Protein 4Z1D (pdb70)

CATH classification: 3.20.20.70

Solvent-accessible surface area: 20792 Å² total; per-residue (Å²): 179,23,10,0,1,1,0,0,2,0,0,27,46,51,141,21,0,94,42,0,0,59,114,0,76,84,8,23,125,48,140,117,8,38,15,5,0,4,0,0,2,19,34,11,35,63,80,37,59,125,26,74,61,17,22,25,40,117,127,0,9,120,33,0,54,28,0,51,126,91,43,66,12,79,0,0,0,11,0,19,55,26,187,20,0,75,40,0,13,168,14,3,43,0,0,8,0,21,9,19,10,0,84,19,6,72,2,0,32,33,0,2,130,22,138,3,41,0,0,0,9,0,0,18,29,15,23,1,110,45,0,44,83,2,0,29,6,0,0,47,39,63,56,171,81,19,128,74,11,58,53,122,36,0,89,178,29,12,0,16,0,0,0,34,0,9,21,124,61,68,30,24,20,63,18,24,43,162,0,0,163,65,0,83,121,12,0,3,0,0,0,0,0,4,38,1,28,93,124,128,130,98,8,41,77,31,2,95,37,0,5,56,70,17,9,24,0,0,1,1,1,0,4,37,59,23,189,102,21,76,9,40,19,107,61,13,21,84,17,93,84,0,57,105,4,2,71,27,1,13,131,34,41,112,130,184,171,17,10,0,0,0,0,0,4,0,0,28,33,43,123,22,0,91,52,0,0,69,112,0,79,87,12,24,129,51,146,112,9,38,8,9,0,3,0,0,2,18,32,12,36,61,82,45,61,160,25,72,62,17,38,28,42,137,123,0,10,104,14,0,52,34,0,52,122,92,42,66,10,74,0,0,0,11,0,20,19,20,138,18,1,76,60,0,14,160,17,2,44,0,0,7,0,20,9,18,9,0,84,19,6,55,0,0,31,71,0,3,120,23,139,3,40,0,0,0,10,0,0,17,32,14,32,1,107,49,0,35,84,2,0,30,5,0,0,35,31,63,54,170,83,18,135,70,8,56,68,139,33,0,98,176,29,12,0,18,0,0,0,35,0,9,19,125,57,67,27,23,20,62,16,24,42,160,0,0,144,68,0,80,117,12,0,3,0,0,0,0,0,4,37,1,28,92,123,123,110,112,4,36,82,39,1,94,37,0,4,58,68,17,9,24,0,0,0,1,0,0,4,39,58,17,198,108,21,77,9,36,19,107,59,12,11,86,12,93,86,0,59,103,4,1,66,26,1,14,126,34,40,111,132,183

InterPro domains:
  IPR006218 DAHP synthetase I/KDSA [PF00793] (9-266)
  IPR006269 3-deoxy-8-phosphooctulonate synthase [MF_00056] (5-276)
  IPR006269 3-deoxy-8-phosphooctulonate synthase [PTHR21057] (4-275)
  IPR006269 3-deoxy-8-phosphooctulonate synthase [TIGR01362] (10-275)
  IPR013785 Aldolase-type TIM barrel [G3DSA:3.20.20.70] (2-276)

Secondary structure (DSSP, 8-state):
-EEEEEE-SB---HHHHHHHHHHTHHHHT-TTEEEEEE-BS--TT-SSTTS---S-HHHHHHHHHHHHHHH--EEEEE--STT-HHHHTTT-SEEEEPGGGTT-HHHHHHHHHSSSEEEEEPPTT--GGGHHHHHHHHHHHH-TT--S--HHHHHHHTEEEEE--EE-SSS-EE--THHHHHHHTTS-EEEESSTT-----HHHHHHHHHHHH--SEEEEEB-SSGGG-SSSGGGPBPHHHHHHHHHHHHHHHHH-/-EEEEEE-SB---HHHHHHHHHHTHHHHT-TTEEEEEE-BS--TT-SSTTS---S-HHHHHHHHHHHHHHH--EEEEE--SGGGHHHHTTT-SEEEEPGGGTT-HHHHHHHHTSSSEEEEEPPTT--GGGHHHHHHHHHHHH-TT--S--HHHHHHHTEEEEE--EE-SSS-EE--THHHHHHTTTS-EEEESSTT------HHHHHHHHHHH--SEEEEEB-S-GGG-SS-GGGPBPHHHHHHHHHHHHHHHHT-

Foldseek 3Di:
DFEEEEAAAACDDLVQRVVRLVLCLVVPPPPVYDYAYEHEQADDDDDDPPADTHPDQPVRLVSLQVSCVVRVHAYEYEDDDPPSQQVSLVRHQEYEYDQVCLPPLRVLLRNLLGNHQYEREHHLADDLLVSFVSLVSSLCSVPVPDDGAAAVSSVVSRYEYEYQFHDDDPFAGDGPLVSQVNNNRGHAYEYELQRRGTDCVCSLVVLLVNLLSDHRYYYAYEGCQLVPDSPSSVRHHHSVRVVVSVVSSVVNNVVD/DFEEEEAAAACPDLVQRVVVLVLCLVVPPPPVYDYAYEHEQADDDDDDPPADTHPDQPVRLVSLQVSCVVRVHAYEYEDDDLVSQQVSLVRHQEYEYDQVCLPPLSNLLSNLLGQHQYEREHHLADDLLVSFVSLVSSLCSVPVPDDTAAAVSSVVSRYEYEYQFHDDDPQAGDGPLVSQVNNNRGHAYEYELQRRGTDCPCSLVVLLVNLLSDGRYYYAYEGCQLVPDSPSSVRHHHSVRVVVSVVSSVVNNVVD

Structure (mmCIF, N/CA/C/O backbone):
data_4Z1D
#
_entry.id   4Z1D
#
_cell.length_a   140.300
_cell.length_b   51.013
_cell.length_c   78.547
_cell.angle_alpha   90.00
_cell.angle_beta   104.37
_cell.angle_gamma   90.00
#
_symmetry.space_group_name_H-M   'C 1 2 1'
#
loop_
_entity.id
_entity.type
_entity.pdbx_description
1 polymer '2-dehydro-3-deoxyphosphooctonate aldolase'
2 non-polymer PHOSPHOENOLPYRUVATE
3 non-polymer 'ZINC ION'
4 water water
#
loop_
_atom_site.group_PDB
_atom_site.id
_atom_site.type_symbol
_atom_site.label_atom_id
_atom_site.label_alt_id
_atom_site.label_comp_id
_atom_site.label_asym_id
_atom_site.label_entity_id
_atom_site.label_seq_id
_atom_site.pdbx_PDB_ins_code
_atom_site.Cartn_x
_atom_site.Cartn_y
_atom_site.Cartn_z
_atom_site.occupancy
_atom_site.B_iso_or_equiv
_atom_site.auth_seq_id
_atom_site.auth_comp_id
_atom_site.auth_asym_id
_atom_site.auth_atom_id
_atom_site.pdbx_PDB_model_num
ATOM 1 N N . LYS A 1 10 ? 40.050 4.117 -19.242 1.00 30.05 10 LYS A N 1
ATOM 2 C CA . LYS A 1 10 ? 39.953 2.694 -19.681 1.00 29.08 10 LYS A CA 1
ATOM 3 C C . LYS A 1 10 ? 38.552 2.386 -20.182 1.00 26.95 10 LYS A C 1
ATOM 4 O O . LYS A 1 10 ? 37.571 2.915 -19.647 1.00 27.01 10 LYS A O 1
ATOM 10 N N . SER A 1 11 ? 38.460 1.508 -21.180 1.00 23.89 11 SER A N 1
ATOM 11 C CA . SER A 1 11 ? 37.167 0.994 -21.639 1.00 21.89 11 SER A CA 1
ATOM 12 C C . SER A 1 11 ? 36.537 0.130 -20.551 1.00 19.01 11 SER A C 1
ATOM 13 O O . SER A 1 11 ? 37.235 -0.623 -19.864 1.00 19.07 11 SER A O 1
ATOM 16 N N . VAL A 1 12 ? 35.222 0.236 -20.403 1.00 15.73 12 VAL A N 1
ATOM 17 C CA . VAL A 1 12 ? 34.500 -0.509 -19.373 1.00 14.56 12 VAL A CA 1
ATOM 18 C C . VAL A 1 12 ? 34.174 -1.905 -19.904 1.00 13.84 12 VAL A C 1
ATOM 19 O O . VAL A 1 12 ? 33.824 -2.054 -21.068 1.00 13.37 12 VAL A O 1
ATOM 23 N N . LEU A 1 13 ? 34.349 -2.922 -19.067 1.00 13.71 13 LEU A N 1
ATOM 24 C CA . LEU A 1 13 ? 33.820 -4.250 -19.356 1.00 13.69 13 LEU A CA 1
ATOM 25 C C . LEU A 1 13 ? 32.909 -4.676 -18.224 1.00 13.53 13 LEU A C 1
ATOM 26 O O . LEU A 1 13 ? 33.335 -4.754 -17.072 1.00 13.45 13 LEU A O 1
ATOM 31 N N . ILE A 1 14 ? 31.654 -4.949 -18.565 1.00 12.95 14 ILE A N 1
ATOM 32 C CA . ILE A 1 14 ? 30.679 -5.500 -17.638 1.00 13.22 14 ILE A CA 1
ATOM 33 C C . ILE A 1 14 ? 30.392 -6.922 -18.095 1.00 13.30 14 ILE A C 1
ATOM 34 O O . ILE A 1 14 ? 29.915 -7.124 -19.209 1.00 13.40 14 ILE A O 1
ATOM 39 N N . ALA A 1 15 ? 30.704 -7.903 -17.251 1.00 13.19 15 ALA A N 1
ATOM 40 C CA . ALA A 1 15 ? 30.527 -9.303 -17.628 1.00 13.31 15 ALA A CA 1
ATOM 41 C C . ALA A 1 15 ? 30.204 -10.194 -16.456 1.00 13.15 15 ALA A C 1
ATOM 42 O O . ALA A 1 15 ? 30.633 -9.951 -15.333 1.00 13.42 15 ALA A O 1
ATOM 44 N N . GLY A 1 16 ? 29.440 -11.232 -16.752 1.00 13.32 16 GLY A N 1
ATOM 45 C CA . GLY A 1 16 ? 29.029 -12.228 -15.779 1.00 13.49 16 GLY A CA 1
ATOM 46 C C . GLY A 1 16 ? 27.781 -12.935 -16.274 1.00 13.70 16 GLY A C 1
ATOM 47 O O . GLY A 1 16 ? 27.318 -12.674 -17.390 1.00 13.63 16 GLY A O 1
ATOM 48 N N . PRO A 1 17 ? 27.227 -13.840 -15.457 1.00 13.91 17 PRO A N 1
ATOM 49 C CA . PRO A 1 17 ? 26.058 -14.603 -15.857 1.00 14.09 17 PRO A CA 1
ATOM 50 C C . PRO A 1 17 ? 24.802 -13.752 -15.836 1.00 14.37 17 PRO A C 1
ATOM 51 O O . PRO A 1 17 ? 24.730 -12.759 -15.106 1.00 14.98 17 PRO A O 1
ATOM 55 N N . CYS A 1 18 ? 23.825 -14.131 -16.643 1.00 14.37 18 CYS A N 1
ATOM 56 C CA . CYS A 1 18 ? 22.563 -13.391 -16.703 1.00 14.44 18 CYS A CA 1
ATOM 57 C C . CYS A 1 18 ? 21.926 -13.311 -15.327 1.00 14.64 18 CYS A C 1
ATOM 58 O O . CYS A 1 18 ? 21.554 -12.234 -14.871 1.00 14.79 18 CYS A O 1
ATOM 61 N N . VAL A 1 19 ? 21.829 -14.462 -14.668 1.00 14.73 19 VAL A N 1
ATOM 62 C CA . VAL A 1 19 ? 21.212 -14.559 -13.355 1.00 15.18 19 VAL A CA 1
ATOM 63 C C . VAL A 1 19 ? 22.157 -15.235 -12.362 1.00 15.17 19 VAL A C 1
ATOM 64 O O . VAL A 1 19 ? 23.041 -16.008 -12.748 1.00 15.30 19 VAL A O 1
ATOM 68 N N . ILE A 1 20 ? 21.980 -14.923 -11.086 1.00 15.50 20 ILE A N 1
ATOM 69 C CA . ILE A 1 20 ? 22.658 -15.656 -10.024 1.00 16.21 20 ILE A CA 1
ATOM 70 C C . ILE A 1 20 ? 22.002 -17.022 -9.942 1.00 17.18 20 ILE A C 1
ATOM 71 O O . ILE A 1 20 ? 20.798 -17.120 -9.686 1.00 17.32 20 ILE A O 1
ATOM 76 N N . GLU A 1 21 ? 22.788 -18.067 -10.180 1.00 17.82 21 GLU A N 1
ATOM 77 C CA . GLU A 1 21 ? 22.276 -19.431 -10.219 1.00 19.70 21 GLU A CA 1
ATOM 78 C C . GLU A 1 21 ? 22.551 -20.125 -8.908 1.00 21.45 21 GLU A C 1
ATOM 79 O O . GLU A 1 21 ? 21.669 -20.765 -8.332 1.00 23.84 21 GLU A O 1
ATOM 85 N N . SER A 1 22 ? 23.782 -19.987 -8.445 1.00 23.14 22 SER A N 1
ATOM 86 C CA . SER A 1 22 ? 24.206 -20.485 -7.149 1.00 24.25 22 SER A CA 1
ATOM 87 C C . SER A 1 22 ? 25.536 -19.824 -6.837 1.00 24.55 22 SER A C 1
ATOM 88 O O . SER A 1 22 ? 26.177 -19.263 -7.723 1.00 25.35 22 SER A O 1
ATOM 91 N N . LEU A 1 23 ? 25.955 -19.895 -5.581 1.00 24.71 23 LEU A N 1
ATOM 92 C CA . LEU A 1 23 ? 27.223 -19.309 -5.188 1.00 24.15 23 LEU A CA 1
ATOM 93 C C . LEU A 1 23 ? 28.356 -20.068 -5.868 1.00 24.15 23 LEU A C 1
ATOM 94 O O . LEU A 1 23 ? 29.320 -19.462 -6.322 1.00 23.37 23 LEU A O 1
ATOM 99 N N . GLU A 1 24 ? 28.219 -21.389 -5.952 1.00 24.63 24 GLU A N 1
ATOM 100 C CA . GLU A 1 24 ? 29.167 -22.234 -6.677 1.00 26.21 24 GLU A CA 1
ATOM 101 C C . GLU A 1 24 ? 29.322 -21.796 -8.142 1.00 25.07 24 GLU A C 1
ATOM 102 O O . GLU A 1 24 ? 30.446 -21.657 -8.632 1.00 23.90 24 GLU A O 1
ATOM 108 N N . ASN A 1 25 ? 28.200 -21.573 -8.829 1.00 23.55 25 ASN A N 1
ATOM 109 C CA . ASN A 1 25 ? 28.241 -21.106 -10.217 1.00 23.06 25 ASN A CA 1
ATOM 110 C C . ASN A 1 25 ? 28.865 -19.726 -10.332 1.00 21.82 25 ASN A C 1
ATOM 111 O O . ASN A 1 25 ? 29.683 -19.490 -11.221 1.00 20.66 25 ASN A O 1
ATOM 116 N N . LEU A 1 26 ? 28.451 -18.810 -9.456 1.00 20.50 26 LEU A N 1
ATOM 117 C CA . LEU A 1 26 ? 29.020 -17.463 -9.437 1.00 20.61 26 LEU A CA 1
ATOM 118 C C . LEU A 1 26 ? 30.531 -17.515 -9.252 1.00 20.13 26 LEU A C 1
ATOM 119 O O . LEU A 1 26 ? 31.262 -16.805 -9.934 1.00 19.73 26 LEU A O 1
ATOM 124 N N . ARG A 1 27 ? 30.984 -18.335 -8.305 1.00 19.67 27 ARG A N 1
ATOM 125 C CA . ARG A 1 27 ? 32.421 -18.521 -8.070 1.00 20.44 27 ARG A CA 1
ATOM 126 C C . ARG A 1 27 ? 33.163 -19.053 -9.300 1.00 19.59 27 ARG A C 1
ATOM 127 O O . ARG A 1 27 ? 34.254 -18.578 -9.621 1.00 19.36 27 ARG A O 1
ATOM 135 N N . SER A 1 28 ? 32.580 -20.036 -9.986 1.00 19.09 28 SER A N 1
ATOM 136 C CA . SER A 1 28 ? 33.217 -20.628 -11.160 1.00 19.73 28 SER A CA 1
ATOM 137 C C . SER A 1 28 ? 33.411 -19.616 -12.284 1.00 18.72 28 SER A C 1
ATOM 138 O O . SER A 1 28 ? 34.485 -19.538 -12.883 1.00 18.23 28 SER A O 1
ATOM 141 N N . ILE A 1 29 ? 32.373 -18.838 -12.572 1.00 18.35 29 ILE A N 1
ATOM 142 C CA . ILE A 1 29 ? 32.477 -17.826 -13.621 1.00 17.67 29 ILE A CA 1
ATOM 143 C C . ILE A 1 29 ? 33.386 -16.669 -13.191 1.00 17.43 29 ILE A C 1
ATOM 144 O O . ILE A 1 29 ? 34.180 -16.172 -13.992 1.00 17.48 29 ILE A O 1
ATOM 149 N N . ALA A 1 30 ? 33.284 -16.247 -11.933 1.00 16.95 30 ALA A N 1
ATOM 150 C CA . ALA A 1 30 ? 34.178 -15.228 -11.397 1.00 17.31 30 ALA A CA 1
ATOM 151 C C . ALA A 1 30 ? 35.630 -15.670 -11.572 1.00 17.27 30 ALA A C 1
ATOM 152 O O . ALA A 1 30 ? 36.492 -14.887 -11.969 1.00 16.90 30 ALA A O 1
ATOM 154 N N . THR A 1 31 ? 35.891 -16.939 -11.286 1.00 17.41 31 THR A N 1
ATOM 155 C CA . THR A 1 31 ? 37.235 -17.479 -11.437 1.00 17.82 31 THR A CA 1
ATOM 156 C C . THR A 1 31 ? 37.726 -17.392 -12.886 1.00 17.84 31 THR A C 1
ATOM 157 O O . THR A 1 31 ? 38.859 -16.986 -13.128 1.00 18.36 31 THR A O 1
ATOM 161 N N . LYS A 1 32 ? 36.876 -17.746 -13.846 1.00 17.83 32 LYS A N 1
ATOM 162 C CA . LYS A 1 32 ? 37.272 -17.724 -15.255 1.00 18.49 32 LYS A CA 1
ATOM 163 C C . LYS A 1 32 ? 37.329 -16.322 -15.858 1.00 17.24 32 LYS A C 1
ATOM 164 O O . LYS A 1 32 ? 37.902 -16.135 -16.924 1.00 16.63 32 LYS A O 1
ATOM 170 N N . LEU A 1 33 ? 36.772 -15.337 -15.153 1.00 16.69 33 LEU A N 1
ATOM 171 C CA . LEU A 1 33 ? 36.893 -13.929 -15.540 1.00 16.71 33 LEU A CA 1
ATOM 172 C C . LEU A 1 33 ? 38.103 -13.211 -14.935 1.00 17.46 33 LEU A C 1
ATOM 173 O O . LEU A 1 33 ? 38.333 -12.037 -15.232 1.00 17.30 33 LEU A O 1
ATOM 178 N N . GLN A 1 34 ? 38.886 -13.904 -14.108 1.00 18.52 34 GLN A N 1
ATOM 179 C CA . GLN A 1 34 ? 40.040 -13.276 -13.451 1.00 19.33 34 GLN A CA 1
ATOM 180 C C . GLN A 1 34 ? 41.036 -12.674 -14.445 1.00 18.38 34 GLN A C 1
ATOM 181 O O . GLN A 1 34 ? 41.485 -11.538 -14.249 1.00 18.28 34 GLN A O 1
ATOM 187 N N . PRO A 1 35 ? 41.373 -13.402 -15.528 1.00 17.84 35 PRO A N 1
ATOM 188 C CA . PRO A 1 35 ? 42.278 -12.790 -16.505 1.00 18.01 35 PRO A CA 1
ATOM 189 C C . PRO A 1 35 ? 41.782 -11.447 -17.070 1.00 18.32 35 PRO A C 1
ATOM 190 O O . PRO A 1 35 ? 42.550 -10.485 -17.156 1.00 18.98 35 PRO A O 1
ATOM 194 N N . LEU A 1 36 ? 40.509 -11.373 -17.438 1.00 17.78 36 LEU A N 1
ATOM 195 C CA . LEU A 1 36 ? 39.941 -10.117 -17.944 1.00 17.70 36 LEU A CA 1
ATOM 196 C C . LEU A 1 36 ? 39.824 -9.065 -16.850 1.00 17.78 36 LEU A C 1
ATOM 197 O O . LEU A 1 36 ? 40.072 -7.893 -17.106 1.00 17.04 36 LEU A O 1
ATOM 202 N N . ALA A 1 37 ? 39.461 -9.479 -15.639 1.00 17.68 37 ALA A N 1
ATOM 203 C CA . ALA A 1 37 ? 39.348 -8.553 -14.509 1.00 18.60 37 ALA A CA 1
ATOM 204 C C . ALA A 1 37 ? 40.670 -7.846 -14.201 1.00 19.72 37 ALA A C 1
ATOM 205 O O . ALA A 1 37 ? 40.679 -6.705 -13.731 1.00 20.59 37 ALA A O 1
ATOM 207 N N . ASN A 1 38 ? 41.785 -8.524 -14.463 1.00 20.11 38 ASN A N 1
ATOM 208 C CA . ASN A 1 38 ? 43.119 -7.961 -14.227 1.00 20.95 38 ASN A CA 1
ATOM 209 C C . ASN A 1 38 ? 43.737 -7.252 -15.429 1.00 20.73 38 ASN A C 1
ATOM 210 O O . ASN A 1 38 ? 44.873 -6.784 -15.349 1.00 21.40 38 ASN A O 1
ATOM 215 N N . ASN A 1 39 ? 43.010 -7.178 -16.537 1.00 20.80 39 ASN A N 1
ATOM 216 C CA . ASN A 1 39 ? 43.501 -6.507 -17.730 1.00 21.20 39 ASN A CA 1
ATOM 217 C C . ASN A 1 39 ? 43.594 -5.008 -17.476 1.00 21.90 39 ASN A C 1
ATOM 218 O O . ASN A 1 39 ? 42.587 -4.349 -17.215 1.00 19.91 39 ASN A O 1
ATOM 223 N N . GLU A 1 40 ? 44.811 -4.479 -17.563 1.00 23.57 40 GLU A N 1
ATOM 224 C CA . GLU A 1 40 ? 45.089 -3.064 -17.283 1.00 25.58 40 GLU A CA 1
ATOM 225 C C . GLU A 1 40 ? 44.321 -2.079 -18.166 1.00 24.88 40 GLU A C 1
ATOM 226 O O . GLU A 1 40 ? 44.122 -0.927 -17.776 1.00 25.83 40 GLU A O 1
ATOM 232 N N . ARG A 1 41 ? 43.903 -2.514 -19.350 1.00 23.80 41 ARG A N 1
ATOM 233 C CA . ARG A 1 41 ? 43.167 -1.634 -20.258 1.00 23.74 41 ARG A CA 1
ATOM 234 C C . ARG A 1 41 ? 41.654 -1.645 -20.034 1.00 21.67 41 ARG A C 1
ATOM 235 O O . ARG A 1 41 ? 40.918 -0.973 -20.760 1.00 21.27 41 ARG A O 1
ATOM 243 N N . LEU A 1 42 ? 41.201 -2.371 -19.016 1.00 19.51 42 LEU A N 1
ATOM 244 C CA . LEU A 1 42 ? 39.770 -2.466 -18.714 1.00 18.35 42 LEU A CA 1
ATOM 245 C C . LEU A 1 42 ? 39.413 -1.960 -17.320 1.00 18.21 42 LEU A C 1
ATOM 246 O O . LEU A 1 42 ? 40.176 -2.123 -16.361 1.00 18.47 42 LEU A O 1
ATOM 251 N N . ASP A 1 43 ? 38.238 -1.343 -17.230 1.00 17.17 43 ASP A N 1
ATOM 252 C CA . ASP A 1 43 ? 37.594 -1.030 -15.969 1.00 17.42 43 ASP A CA 1
ATOM 253 C C . ASP A 1 43 ? 36.475 -2.066 -15.832 1.00 16.33 43 ASP A C 1
ATOM 254 O O . ASP A 1 43 ? 35.461 -1.976 -16.521 1.00 15.82 43 ASP A O 1
ATOM 259 N N . PHE A 1 44 ? 36.694 -3.067 -14.974 1.00 15.56 44 PHE A N 1
ATOM 260 C CA . PHE A 1 44 ? 35.885 -4.286 -14.957 1.00 14.94 44 PHE A CA 1
ATOM 261 C C . PHE A 1 44 ? 34.823 -4.293 -13.868 1.00 14.67 44 PHE A C 1
ATOM 262 O O . PHE A 1 44 ? 35.091 -3.914 -12.730 1.00 14.53 44 PHE A O 1
ATOM 270 N N . TYR A 1 45 ? 33.621 -4.733 -14.241 1.00 14.26 45 TYR A N 1
ATOM 271 C CA . TYR A 1 45 ? 32.521 -4.951 -13.306 1.00 14.02 45 TYR A CA 1
ATOM 272 C C . TYR A 1 45 ? 31.913 -6.321 -13.544 1.00 13.67 45 TYR A C 1
ATOM 273 O O . TYR A 1 45 ? 31.623 -6.690 -14.680 1.00 13.56 45 TYR A O 1
ATOM 282 N N . PHE A 1 46 ? 31.718 -7.063 -12.462 1.00 13.81 46 PHE A N 1
ATOM 283 C CA . PHE A 1 46 ? 31.097 -8.376 -12.501 1.00 13.95 46 PHE A CA 1
ATOM 284 C C . PHE A 1 46 ? 29.582 -8.216 -12.391 1.00 14.15 46 PHE A C 1
ATOM 285 O O . PHE A 1 46 ? 29.100 -7.605 -11.434 1.00 14.11 46 PHE A O 1
ATOM 293 N N . LYS A 1 47 ? 28.845 -8.759 -13.364 1.00 13.94 47 LYS A N 1
ATOM 294 C CA . LYS A 1 47 ? 27.387 -8.620 -13.443 1.00 14.25 47 LYS A CA 1
ATOM 295 C C . LYS A 1 47 ? 26.666 -9.919 -13.113 1.00 13.90 47 LYS A C 1
ATOM 296 O O . LYS A 1 47 ? 27.059 -10.985 -13.569 1.00 13.81 47 LYS A O 1
ATOM 302 N N . ALA A 1 48 ? 25.589 -9.819 -12.339 1.00 14.10 48 ALA A N 1
ATOM 303 C CA . ALA A 1 48 ? 24.628 -10.906 -12.186 1.00 14.34 48 ALA A CA 1
ATOM 304 C C . ALA A 1 48 ? 23.334 -10.333 -11.632 1.00 14.19 48 ALA A C 1
ATOM 305 O O . ALA A 1 48 ? 23.355 -9.525 -10.692 1.00 14.38 48 ALA A O 1
ATOM 307 N N . SER A 1 49 ? 22.215 -10.729 -12.233 1.00 14.36 49 SER A N 1
ATOM 308 C CA . SER A 1 49 ? 20.902 -10.311 -11.754 1.00 14.45 49 SER A CA 1
ATOM 309 C C . SER A 1 49 ? 20.470 -11.169 -10.572 1.00 14.81 49 SER A C 1
ATOM 310 O O . SER A 1 49 ? 20.581 -12.393 -10.613 1.00 14.56 49 SER A O 1
ATOM 313 N N . PHE A 1 50 ? 19.971 -10.521 -9.523 1.00 15.11 50 PHE A N 1
ATOM 314 C CA . PHE A 1 50 ? 19.360 -11.245 -8.401 1.00 15.51 50 PHE A CA 1
ATOM 315 C C . PHE A 1 50 ? 17.901 -11.642 -8.682 1.00 16.02 50 PHE A C 1
ATOM 316 O O . PHE A 1 50 ? 17.363 -12.516 -8.004 1.00 16.07 50 PHE A O 1
ATOM 324 N N . ASP A 1 51 ? 17.270 -10.988 -9.663 1.00 16.59 51 ASP A N 1
ATOM 325 C CA . ASP A 1 51 ? 15.891 -11.281 -10.060 1.00 17.24 51 ASP A CA 1
ATOM 326 C C . ASP A 1 51 ? 15.727 -11.131 -11.566 1.00 16.67 51 ASP A C 1
ATOM 327 O O . ASP A 1 51 ? 16.165 -10.137 -12.136 1.00 16.16 51 ASP A O 1
ATOM 332 N N . LYS A 1 52 ? 15.094 -12.124 -12.188 1.00 16.80 52 LYS A N 1
ATOM 333 C CA . LYS A 1 52 ? 14.607 -12.011 -13.560 1.00 16.98 52 LYS A CA 1
ATOM 334 C C . LYS A 1 52 ? 13.097 -11.817 -13.464 1.00 16.83 52 LYS A C 1
ATOM 335 O O . LYS A 1 52 ? 12.362 -12.750 -13.174 1.00 16.03 52 LYS A O 1
ATOM 341 N N . ALA A 1 53 ? 12.652 -10.586 -13.697 1.00 17.59 53 ALA A N 1
ATOM 342 C CA . ALA A 1 53 ? 11.287 -10.173 -13.379 1.00 17.96 53 ALA A CA 1
ATOM 343 C C . ALA A 1 53 ? 10.254 -10.455 -14.476 1.00 18.41 53 ALA A C 1
ATOM 344 O O . ALA A 1 53 ? 9.052 -10.350 -14.226 1.00 18.30 53 ALA A O 1
ATOM 346 N N . ASN A 1 54 ? 10.719 -10.803 -15.673 1.00 19.47 54 ASN A N 1
ATOM 347 C CA . ASN A 1 54 ? 9.863 -10.832 -16.863 1.00 20.21 54 ASN A CA 1
ATOM 348 C C . ASN A 1 54 ? 9.904 -12.158 -17.635 1.00 20.54 54 ASN A C 1
ATOM 349 O O . ASN A 1 54 ? 9.737 -12.170 -18.855 1.00 21.63 54 ASN A O 1
ATOM 354 N N . ARG A 1 55 ? 10.093 -13.271 -16.938 1.00 20.95 55 ARG A N 1
ATOM 355 C CA . ARG A 1 55 ? 10.230 -14.571 -17.615 1.00 21.69 55 ARG A CA 1
ATOM 356 C C . ARG A 1 55 ? 8.900 -15.096 -18.126 1.00 21.80 55 ARG A C 1
ATOM 357 O O . ARG A 1 55 ? 7.846 -14.598 -17.752 1.00 20.71 55 ARG A O 1
ATOM 365 N N . THR A 1 56 ? 8.967 -16.106 -18.988 1.00 22.60 56 THR A N 1
ATOM 366 C CA . THR A 1 56 ? 7.794 -16.587 -19.705 1.00 23.67 56 THR A CA 1
ATOM 367 C C . THR A 1 56 ? 6.721 -17.177 -18.795 1.00 23.31 56 THR A C 1
ATOM 368 O O . THR A 1 56 ? 5.538 -16.944 -19.022 1.00 23.84 56 THR A O 1
ATOM 372 N N . SER A 1 57 ? 7.121 -17.924 -17.769 1.00 23.26 57 SER A N 1
ATOM 373 C CA . SER A 1 57 ? 6.154 -18.631 -16.928 1.00 23.72 57 SER A CA 1
ATOM 374 C C . SER A 1 57 ? 6.390 -18.453 -15.433 1.00 23.77 57 SER A C 1
ATOM 375 O O . SER A 1 57 ? 7.461 -18.020 -14.997 1.00 23.20 57 SER A O 1
ATOM 378 N N . LEU A 1 58 ? 5.376 -18.811 -14.653 1.00 23.61 58 LEU A N 1
ATOM 379 C CA . LEU A 1 58 ? 5.459 -18.737 -13.194 1.00 24.67 58 LEU A CA 1
ATOM 380 C C . LEU A 1 58 ? 6.527 -19.683 -12.647 1.00 26.27 58 LEU A C 1
ATOM 381 O O . LEU A 1 58 ? 7.074 -19.441 -11.570 1.00 28.78 58 LEU A O 1
ATOM 386 N N . GLU A 1 59 ? 6.818 -20.750 -13.389 1.00 26.99 59 GLU A N 1
ATOM 387 C CA . GLU A 1 59 ? 7.779 -21.761 -12.954 1.00 28.22 59 GLU A CA 1
ATOM 388 C C . GLU A 1 59 ? 9.216 -21.416 -13.366 1.00 26.54 59 GLU A C 1
ATOM 389 O O . GLU A 1 59 ? 10.155 -22.050 -12.891 1.00 27.05 59 GLU A O 1
ATOM 395 N N . SER A 1 60 ? 9.386 -20.438 -14.254 1.00 24.68 60 SER A N 1
ATOM 396 C CA . SER A 1 60 ? 10.717 -20.046 -14.732 1.00 23.63 60 SER A CA 1
ATOM 397 C C . SER A 1 60 ? 11.600 -19.621 -13.565 1.00 23.42 60 SER A C 1
ATOM 398 O O . SER A 1 60 ? 11.128 -18.975 -12.627 1.00 23.58 60 SER A O 1
ATOM 401 N N . TYR A 1 61 ? 12.880 -19.986 -13.624 1.00 22.29 61 TYR A N 1
ATOM 402 C CA . TYR A 1 61 ? 13.814 -19.651 -12.559 1.00 21.63 61 TYR A CA 1
ATOM 403 C C . TYR A 1 61 ? 13.976 -18.134 -12.439 1.00 21.39 61 TYR A C 1
ATOM 404 O O . TYR A 1 61 ? 14.269 -17.460 -13.427 1.00 21.28 61 TYR A O 1
ATOM 413 N N . ARG A 1 62 ? 13.789 -17.629 -11.221 1.00 21.60 62 ARG A N 1
ATOM 414 C CA . ARG A 1 62 ? 13.751 -16.195 -10.922 1.00 22.25 62 ARG A CA 1
ATOM 415 C C . ARG A 1 62 ? 15.079 -15.627 -10.438 1.00 21.80 62 ARG A C 1
ATOM 416 O O . ARG A 1 62 ? 15.337 -14.430 -10.587 1.00 22.59 62 ARG A O 1
ATOM 424 N N . GLY A 1 63 ? 15.899 -16.466 -9.817 1.00 20.91 63 GLY A N 1
ATOM 425 C CA . GLY A 1 63 ? 17.059 -15.987 -9.079 1.00 20.78 63 GLY A CA 1
ATOM 426 C C . GLY A 1 63 ? 16.743 -15.955 -7.596 1.00 20.26 63 GLY A C 1
ATOM 427 O O . GLY A 1 63 ? 15.603 -16.201 -7.193 1.00 21.12 63 GLY A O 1
ATOM 428 N N . PRO A 1 64 ? 17.748 -15.640 -6.769 1.00 19.64 64 PRO A N 1
ATOM 429 C CA . PRO A 1 64 ? 17.611 -15.729 -5.320 1.00 19.82 64 PRO A CA 1
ATOM 430 C C . PRO A 1 64 ? 16.873 -14.572 -4.662 1.00 19.24 64 PRO A C 1
ATOM 431 O O . PRO A 1 64 ? 16.573 -14.655 -3.479 1.00 20.51 64 PRO A O 1
ATOM 435 N N . GLY A 1 65 ? 16.603 -13.496 -5.396 1.00 18.83 65 GLY A N 1
ATOM 436 C CA . GLY A 1 65 ? 15.938 -12.330 -4.816 1.00 18.79 65 GLY A CA 1
ATOM 437 C C . GLY A 1 65 ? 16.916 -11.366 -4.169 1.00 18.72 65 GLY A C 1
ATOM 438 O O . GLY A 1 65 ? 18.115 -11.644 -4.080 1.00 19.04 65 GLY A O 1
ATOM 439 N N . LEU A 1 66 ? 16.391 -10.235 -3.700 1.00 19.30 66 LEU A N 1
ATOM 440 C CA . LEU A 1 66 ? 17.210 -9.096 -3.268 1.00 19.72 66 LEU A CA 1
ATOM 441 C C . LEU A 1 66 ? 18.218 -9.423 -2.168 1.00 20.44 66 LEU A C 1
ATOM 442 O O . LEU A 1 66 ? 19.414 -9.240 -2.349 1.00 19.92 66 LEU A O 1
ATOM 447 N N . GLU A 1 67 ? 17.735 -9.885 -1.024 1.00 21.74 67 GLU A N 1
ATOM 448 C CA . GLU A 1 67 ? 18.613 -10.050 0.137 1.00 23.47 67 GLU A CA 1
ATOM 449 C C . GLU A 1 67 ? 19.672 -11.132 -0.069 1.00 22.44 67 GLU A C 1
ATOM 450 O O . GLU A 1 67 ? 20.860 -10.886 0.141 1.00 20.87 67 GLU A O 1
ATOM 456 N N . LYS A 1 68 ? 19.246 -12.311 -0.506 1.00 21.97 68 LYS A N 1
ATOM 457 C CA . LYS A 1 68 ? 20.172 -13.424 -0.713 1.00 22.42 68 LYS A CA 1
ATOM 458 C C . LYS A 1 68 ? 21.092 -13.168 -1.902 1.00 21.15 68 LYS A C 1
ATOM 459 O O . LYS A 1 68 ? 22.264 -13.544 -1.884 1.00 20.74 68 LYS A O 1
ATOM 465 N N . GLY A 1 69 ? 20.546 -12.554 -2.947 1.00 19.84 69 GLY A N 1
ATOM 466 C CA . GLY A 1 69 ? 21.335 -12.189 -4.113 1.00 19.58 69 GLY A CA 1
ATOM 467 C C . GLY A 1 69 ? 22.452 -11.224 -3.778 1.00 19.24 69 GLY A C 1
ATOM 468 O O . GLY A 1 69 ? 23.594 -11.412 -4.202 1.00 18.35 69 GLY A O 1
ATOM 469 N N . LEU A 1 70 ? 22.133 -10.187 -3.010 1.00 19.24 70 LEU A N 1
ATOM 470 C CA . LEU A 1 70 ? 23.144 -9.196 -2.631 1.00 19.71 70 LEU A CA 1
ATOM 471 C C . LEU A 1 70 ? 24.220 -9.817 -1.743 1.00 20.05 70 LEU A C 1
ATOM 472 O O . LEU A 1 70 ? 25.397 -9.492 -1.878 1.00 19.48 70 LEU A O 1
ATOM 477 N N . GLU A 1 71 ? 23.815 -10.715 -0.848 1.00 21.70 71 GLU A N 1
ATOM 478 C CA . GLU A 1 71 ? 24.766 -11.453 -0.013 1.00 23.04 71 GLU A CA 1
ATOM 479 C C . GLU A 1 71 ? 25.770 -12.234 -0.866 1.00 21.91 71 GLU A C 1
ATOM 480 O O . GLU A 1 71 ? 26.973 -12.232 -0.586 1.00 21.28 71 GLU A O 1
ATOM 486 N N . MET A 1 72 ? 25.280 -12.877 -1.922 1.00 20.85 72 MET A N 1
ATOM 487 C CA . MET A 1 72 ? 26.144 -13.669 -2.801 1.00 20.90 72 MET A CA 1
ATOM 488 C C . MET A 1 72 ? 27.073 -12.781 -3.624 1.00 19.83 72 MET A C 1
ATOM 489 O O . MET A 1 72 ? 28.241 -13.105 -3.810 1.00 18.84 72 MET A O 1
ATOM 494 N N . LEU A 1 73 ? 26.555 -11.659 -4.118 1.00 19.15 73 LEU A N 1
ATOM 495 C CA . LEU A 1 73 ? 27.389 -10.688 -4.823 1.00 18.79 73 LEU A CA 1
ATOM 496 C C . LEU A 1 73 ? 28.471 -10.082 -3.922 1.00 19.59 73 LEU A C 1
ATOM 497 O O . LEU A 1 73 ? 29.599 -9.868 -4.366 1.00 19.45 73 LEU A O 1
ATOM 502 N N . GLN A 1 74 ? 28.120 -9.821 -2.663 1.00 19.75 74 GLN A N 1
ATOM 503 C CA . GLN A 1 74 ? 29.081 -9.331 -1.682 1.00 20.69 74 GLN A CA 1
ATOM 504 C C . GLN A 1 74 ? 30.199 -10.353 -1.468 1.00 20.29 74 GLN A C 1
ATOM 505 O O . GLN A 1 74 ? 31.358 -9.977 -1.388 1.00 19.46 74 GLN A O 1
ATOM 511 N N . THR A 1 75 ? 29.848 -11.634 -1.400 1.00 20.35 75 THR A N 1
ATOM 512 C CA . THR A 1 75 ? 30.849 -12.702 -1.284 1.00 20.71 75 THR A CA 1
ATOM 513 C C . THR A 1 75 ? 31.821 -12.672 -2.466 1.00 20.76 75 THR A C 1
ATOM 514 O O . THR A 1 75 ? 33.031 -12.783 -2.280 1.00 20.86 75 THR A O 1
ATOM 518 N N . ILE A 1 76 ? 31.294 -12.506 -3.678 1.00 19.74 76 ILE A N 1
ATOM 519 C CA . ILE A 1 76 ? 32.147 -12.398 -4.864 1.00 19.75 76 ILE A CA 1
ATOM 520 C C . ILE A 1 76 ? 33.045 -11.163 -4.771 1.00 19.77 76 ILE A C 1
ATOM 521 O O . ILE A 1 76 ? 34.230 -11.236 -5.065 1.00 19.64 76 ILE A O 1
ATOM 526 N N . LYS A 1 77 ? 32.492 -10.036 -4.341 1.00 20.43 77 LYS A N 1
ATOM 527 C CA . LYS A 1 77 ? 33.300 -8.831 -4.177 1.00 21.18 77 LYS A CA 1
ATOM 528 C C . LYS A 1 77 ? 34.464 -9.073 -3.212 1.00 22.25 77 LYS A C 1
ATOM 529 O O . LYS A 1 77 ? 35.600 -8.713 -3.511 1.00 22.04 77 LYS A O 1
ATOM 535 N N . GLU A 1 78 ? 34.179 -9.693 -2.069 1.00 22.94 78 GLU A N 1
ATOM 536 C CA . GLU A 1 78 ? 35.218 -9.976 -1.069 1.00 24.36 78 GLU A CA 1
ATOM 537 C C . GLU A 1 78 ? 36.261 -10.971 -1.568 1.00 23.83 78 GLU A C 1
ATOM 538 O O . GLU A 1 78 ? 37.465 -10.748 -1.408 1.00 24.54 78 GLU A O 1
ATOM 544 N N . GLU A 1 79 ? 35.797 -12.060 -2.173 1.00 22.73 79 GLU A N 1
ATOM 545 C CA . GLU A 1 79 ? 36.683 -13.159 -2.580 1.00 22.87 79 GLU A CA 1
ATOM 546 C C . GLU A 1 79 ? 37.525 -12.854 -3.816 1.00 22.28 79 GLU A C 1
ATOM 547 O O . GLU A 1 79 ? 38.633 -13.370 -3.951 1.00 23.11 79 GLU A O 1
ATOM 553 N N . PHE A 1 80 ? 37.003 -12.027 -4.718 1.00 20.92 80 PHE A N 1
ATOM 554 C CA . PHE A 1 80 ? 37.681 -11.736 -5.982 1.00 19.99 80 PHE A CA 1
ATOM 555 C C . PHE A 1 80 ? 38.132 -10.286 -6.164 1.00 19.39 80 PHE A C 1
ATOM 556 O O . PHE A 1 80 ? 38.897 -10.003 -7.082 1.00 19.69 80 PHE A O 1
ATOM 564 N N . GLY A 1 81 ? 37.663 -9.378 -5.310 1.00 19.30 81 GLY A N 1
ATOM 565 C CA . GLY A 1 81 ? 38.017 -7.965 -5.401 1.00 19.05 81 GLY A CA 1
ATOM 566 C C . GLY A 1 81 ? 37.304 -7.253 -6.538 1.00 18.76 81 GLY A C 1
ATOM 567 O O . GLY A 1 81 ? 37.749 -6.200 -6.989 1.00 20.07 81 GLY A O 1
ATOM 568 N N . TYR A 1 82 ? 36.202 -7.837 -7.002 1.00 17.64 82 TYR A N 1
ATOM 569 C CA . TYR A 1 82 ? 35.463 -7.305 -8.143 1.00 17.11 82 TYR A CA 1
ATOM 570 C C . TYR A 1 82 ? 34.497 -6.209 -7.743 1.00 16.78 82 TYR A C 1
ATOM 571 O O . TYR A 1 82 ? 33.805 -6.328 -6.737 1.00 17.91 82 TYR A O 1
ATOM 580 N N . LYS A 1 83 ? 34.438 -5.160 -8.558 1.00 15.92 83 LYS A N 1
ATOM 581 C CA . LYS A 1 83 ? 33.306 -4.249 -8.544 1.00 15.97 83 LYS A CA 1
ATOM 582 C C . LYS A 1 83 ? 32.109 -4.975 -9.150 1.00 15.09 83 LYS A C 1
ATOM 583 O O . LYS A 1 83 ? 32.278 -5.923 -9.925 1.00 14.62 83 LYS A O 1
ATOM 589 N N . ILE A 1 84 ? 30.907 -4.549 -8.773 1.00 14.34 84 ILE A N 1
ATOM 590 C CA . ILE A 1 84 ? 29.681 -5.303 -9.029 1.00 14.53 84 ILE A CA 1
ATOM 591 C C . ILE A 1 84 ? 28.651 -4.450 -9.769 1.00 14.11 84 ILE A C 1
ATOM 592 O O . ILE A 1 84 ? 28.470 -3.281 -9.446 1.00 14.66 84 ILE A O 1
ATOM 597 N N . LEU A 1 85 ? 27.993 -5.046 -10.764 1.00 13.65 85 LEU A N 1
ATOM 598 C CA . LEU A 1 85 ? 26.782 -4.476 -11.357 1.00 13.40 85 LEU A CA 1
ATOM 599 C C . LEU A 1 85 ? 25.592 -5.402 -11.142 1.00 13.34 85 LEU A C 1
ATOM 600 O O . LEU A 1 85 ? 25.681 -6.607 -11.381 1.00 14.39 85 LEU A O 1
ATOM 605 N N . THR A 1 86 ? 24.466 -4.840 -10.722 1.00 13.72 86 THR A N 1
ATOM 606 C CA . THR A 1 86 ? 23.215 -5.576 -10.778 1.00 13.70 86 THR A CA 1
ATOM 607 C C . THR A 1 86 ? 22.097 -4.616 -11.151 1.00 13.64 86 THR A C 1
ATOM 608 O O . THR A 1 86 ? 22.252 -3.383 -11.064 1.00 13.23 86 THR A O 1
ATOM 612 N N . ASP A 1 87 ? 20.984 -5.188 -11.585 1.00 14.06 87 ASP A N 1
ATOM 613 C CA . ASP A 1 87 ? 19.831 -4.382 -11.979 1.00 14.59 87 ASP A CA 1
ATOM 614 C C . ASP A 1 87 ? 18.788 -4.355 -10.879 1.00 15.02 87 ASP A C 1
ATOM 615 O O . ASP A 1 87 ? 18.656 -5.304 -10.112 1.00 14.74 87 ASP A O 1
ATOM 620 N N . VAL A 1 88 ? 18.063 -3.243 -10.806 1.00 15.32 88 VAL A N 1
ATOM 621 C CA . VAL A 1 88 ? 16.973 -3.087 -9.851 1.00 16.65 88 VAL A CA 1
ATOM 622 C C . VAL A 1 88 ? 15.637 -2.946 -10.585 1.00 17.40 88 VAL A C 1
ATOM 623 O O . VAL A 1 88 ? 15.587 -2.588 -11.756 1.00 17.28 88 VAL A O 1
ATOM 627 N N . HIS A 1 89 ? 14.558 -3.268 -9.883 1.00 18.55 89 HIS A N 1
ATOM 628 C CA . HIS A 1 89 ? 13.242 -3.447 -10.498 1.00 20.28 89 HIS A CA 1
ATOM 629 C C . HIS A 1 89 ? 12.103 -2.693 -9.812 1.00 21.50 89 HIS A C 1
ATOM 630 O O . HIS A 1 89 ? 11.062 -2.473 -10.423 1.00 21.10 89 HIS A O 1
ATOM 637 N N . GLU A 1 90 ? 12.294 -2.317 -8.553 1.00 23.88 90 GLU A N 1
ATOM 638 C CA . GLU A 1 90 ? 11.207 -1.806 -7.722 1.00 26.77 90 GLU A CA 1
ATOM 639 C C . GLU A 1 90 ? 11.707 -0.686 -6.860 1.00 27.39 90 GLU A C 1
ATOM 640 O O . GLU A 1 90 ? 12.914 -0.575 -6.605 1.00 25.83 90 GLU A O 1
ATOM 646 N N . SER A 1 91 ? 10.755 0.096 -6.357 1.00 27.38 91 SER A N 1
ATOM 647 C CA . SER A 1 91 ? 11.021 1.072 -5.322 1.00 27.76 91 SER A CA 1
ATOM 648 C C . SER A 1 91 ? 11.671 0.383 -4.139 1.00 26.38 91 SER A C 1
ATOM 649 O O . SER A 1 91 ? 11.413 -0.795 -3.868 1.00 27.15 91 SER A O 1
ATOM 652 N N . TYR A 1 92 ? 12.506 1.143 -3.447 1.00 25.17 92 TYR A N 1
ATOM 653 C CA . TYR A 1 92 ? 13.164 0.737 -2.215 1.00 24.99 92 TYR A CA 1
ATOM 654 C C . TYR A 1 92 ? 14.213 -0.373 -2.334 1.00 23.60 92 TYR A C 1
ATOM 655 O O . TYR A 1 92 ? 14.742 -0.816 -1.316 1.00 24.93 92 TYR A O 1
ATOM 664 N N . GLN A 1 93 ? 14.567 -0.782 -3.553 1.00 20.81 93 GLN A N 1
ATOM 665 C CA . GLN A 1 93 ? 15.697 -1.699 -3.735 1.00 19.50 93 GLN A CA 1
ATOM 666 C C . GLN A 1 93 ? 17.035 -0.977 -3.845 1.00 18.74 93 GLN A C 1
ATOM 667 O O . GLN A 1 93 ? 18.072 -1.542 -3.503 1.00 18.14 93 GLN A O 1
ATOM 673 N N . ALA A 1 94 ? 17.021 0.256 -4.344 1.00 18.79 94 ALA A N 1
ATOM 674 C CA . ALA A 1 94 ? 18.264 0.943 -4.726 1.00 18.78 94 ALA A CA 1
ATOM 675 C C . ALA A 1 94 ? 19.259 1.138 -3.582 1.00 19.35 94 ALA A C 1
ATOM 676 O O . ALA A 1 94 ? 20.436 0.782 -3.712 1.00 18.53 94 ALA A O 1
ATOM 678 N N . SER A 1 95 ? 18.811 1.717 -2.471 1.00 20.55 95 SER A N 1
ATOM 679 C CA . SER A 1 95 ? 19.735 2.030 -1.377 1.00 21.86 95 SER A CA 1
ATOM 680 C C . SER A 1 95 ? 20.344 0.758 -0.791 1.00 22.00 95 SER A C 1
ATOM 681 O O . SER A 1 95 ? 21.535 0.721 -0.501 1.00 22.70 95 SER A O 1
ATOM 684 N N . VAL A 1 96 ? 19.529 -0.281 -0.630 1.00 21.48 96 VAL A N 1
ATOM 685 C CA . VAL A 1 96 ? 20.033 -1.567 -0.135 1.00 22.32 96 VAL A CA 1
ATOM 686 C C . VAL A 1 96 ? 21.020 -2.197 -1.133 1.00 20.37 96 VAL A C 1
ATOM 687 O O . VAL A 1 96 ? 22.080 -2.669 -0.740 1.00 20.34 96 VAL A O 1
ATOM 691 N N . ALA A 1 97 ? 20.690 -2.174 -2.422 1.00 19.53 97 ALA A N 1
ATOM 692 C CA . ALA A 1 97 ? 21.577 -2.773 -3.433 1.00 18.16 97 ALA A CA 1
ATOM 693 C C . ALA A 1 97 ? 22.890 -2.011 -3.594 1.00 17.71 97 ALA A C 1
ATOM 694 O O . ALA A 1 97 ? 23.928 -2.613 -3.879 1.00 16.34 97 ALA A O 1
ATOM 696 N N . ALA A 1 98 ? 22.849 -0.696 -3.395 1.00 18.12 98 ALA A N 1
ATOM 697 C CA . ALA A 1 98 ? 24.025 0.155 -3.562 1.00 18.54 98 ALA A CA 1
ATOM 698 C C . ALA A 1 98 ? 25.109 -0.099 -2.510 1.00 19.24 98 ALA A C 1
ATOM 699 O O . ALA A 1 98 ? 26.244 0.321 -2.689 1.00 20.07 98 ALA A O 1
ATOM 701 N N . LYS A 1 99 ? 24.765 -0.789 -1.422 1.00 20.18 99 LYS A N 1
ATOM 702 C CA . LYS A 1 99 ? 25.760 -1.192 -0.435 1.00 20.92 99 LYS A CA 1
ATOM 703 C C . LYS A 1 99 ? 26.732 -2.225 -1.001 1.00 20.36 99 LYS A C 1
ATOM 704 O O . LYS A 1 99 ? 27.857 -2.349 -0.514 1.00 20.74 99 LYS A O 1
ATOM 710 N N . VAL A 1 100 ? 26.289 -2.955 -2.026 1.00 19.36 100 VAL A N 1
ATOM 711 C CA . VAL A 1 100 ? 27.079 -4.003 -2.670 1.00 18.73 100 VAL A CA 1
ATOM 712 C C . VAL A 1 100 ? 27.444 -3.627 -4.103 1.00 18.08 100 VAL A C 1
ATOM 713 O O . VAL A 1 100 ? 28.600 -3.761 -4.512 1.00 18.24 100 VAL A O 1
ATOM 717 N N . ALA A 1 101 ? 26.457 -3.161 -4.858 1.00 17.16 101 ALA A N 1
ATOM 718 C CA . ALA A 1 101 ? 26.643 -2.848 -6.273 1.00 17.37 101 ALA A CA 1
ATOM 719 C C . ALA A 1 101 ? 27.318 -1.498 -6.484 1.00 17.16 101 ALA A C 1
ATOM 720 O O . ALA A 1 101 ? 26.889 -0.483 -5.928 1.00 18.59 101 ALA A O 1
ATOM 722 N N . ASP A 1 102 ? 28.368 -1.496 -7.300 1.00 16.04 102 ASP A N 1
ATOM 723 C CA . ASP A 1 102 ? 29.045 -0.275 -7.746 1.00 15.89 102 ASP A CA 1
ATOM 724 C C . ASP A 1 102 ? 28.312 0.410 -8.907 1.00 14.83 102 ASP A C 1
ATOM 725 O O . ASP A 1 102 ? 28.396 1.636 -9.073 1.00 14.88 102 ASP A O 1
ATOM 730 N N . ILE A 1 103 ? 27.632 -0.387 -9.722 1.00 13.84 103 ILE A N 1
ATOM 731 C CA . ILE A 1 103 ? 26.722 0.126 -10.746 1.00 13.23 103 ILE A CA 1
ATOM 732 C C . ILE A 1 103 ? 25.333 -0.444 -10.499 1.00 12.85 103 ILE A C 1
ATOM 733 O O . ILE A 1 103 ? 25.175 -1.643 -10.292 1.00 12.74 103 ILE A O 1
ATOM 738 N N . LEU A 1 104 ? 24.326 0.420 -10.528 1.00 12.70 104 LEU A N 1
ATOM 739 C CA . LEU A 1 104 ? 22.932 -0.017 -10.507 1.00 12.63 104 LEU A CA 1
ATOM 740 C C . LEU A 1 104 ? 22.341 0.215 -11.872 1.00 12.56 104 LEU A C 1
ATOM 741 O O . LEU A 1 104 ? 22.424 1.310 -12.406 1.00 12.49 104 LEU A O 1
ATOM 746 N N . GLN A 1 105 ? 21.759 -0.834 -12.434 1.00 12.76 105 GLN A N 1
ATOM 747 C CA . GLN A 1 105 ? 21.234 -0.780 -13.775 1.00 13.20 105 GLN A CA 1
ATOM 748 C C . GLN A 1 105 ? 19.719 -0.636 -13.768 1.00 13.62 105 GLN A C 1
ATOM 749 O O . GLN A 1 105 ? 19.028 -1.355 -13.046 1.00 12.95 105 GLN A O 1
ATOM 755 N N . ILE A 1 106 ? 19.234 0.304 -14.587 1.00 13.31 106 ILE A N 1
ATOM 756 C CA . ILE A 1 106 ? 17.814 0.513 -14.832 1.00 13.93 106 ILE A CA 1
ATOM 757 C C . ILE A 1 106 ? 17.421 -0.343 -16.033 1.00 13.56 106 ILE A C 1
ATOM 758 O O . ILE A 1 106 ? 17.942 -0.129 -17.125 1.00 13.11 106 ILE A O 1
ATOM 763 N N . PRO A 1 107 ? 16.501 -1.314 -15.849 1.00 13.80 107 PRO A N 1
ATOM 764 C CA . PRO A 1 107 ? 16.121 -2.188 -16.966 1.00 13.81 107 PRO A CA 1
ATOM 765 C C . PRO A 1 107 ? 15.485 -1.434 -18.125 1.00 13.77 107 PRO A C 1
ATOM 766 O O . PRO A 1 107 ? 14.888 -0.384 -17.922 1.00 13.96 107 PRO A O 1
ATOM 770 N N . ALA A 1 108 ? 15.599 -2.004 -19.320 1.00 13.67 108 ALA A N 1
ATOM 771 C CA . ALA A 1 108 ? 15.154 -1.362 -20.552 1.00 14.20 108 ALA A CA 1
ATOM 772 C C . ALA A 1 108 ? 13.677 -0.979 -20.517 1.00 14.84 108 ALA A C 1
ATOM 773 O O . ALA A 1 108 ? 13.310 0.111 -20.969 1.00 15.19 108 ALA A O 1
ATOM 775 N N . PHE A 1 109 ? 12.842 -1.867 -19.982 1.00 15.77 109 PHE A N 1
ATOM 776 C CA . PHE A 1 109 ? 11.399 -1.589 -19.875 1.00 16.60 109 PHE A CA 1
ATOM 777 C C . PHE A 1 109 ? 11.073 -0.452 -18.908 1.00 16.13 109 PHE A C 1
ATOM 778 O O . PHE A 1 109 ? 9.995 0.152 -19.011 1.00 16.87 109 PHE A O 1
ATOM 786 N N . LEU A 1 110 ? 11.970 -0.181 -17.959 1.00 15.36 110 LEU A N 1
ATOM 787 C CA . LEU A 1 110 ? 11.766 0.849 -16.931 1.00 15.19 110 LEU A CA 1
ATOM 788 C C . LEU A 1 110 ? 12.588 2.122 -17.186 1.00 14.74 110 LEU A C 1
ATOM 789 O O . LEU A 1 110 ? 12.765 2.948 -16.289 1.00 14.18 110 LEU A O 1
ATOM 794 N N . CYS A 1 111 ? 13.075 2.293 -18.409 1.00 14.61 111 CYS A N 1
ATOM 795 C CA . CYS A 1 111 ? 14.058 3.325 -18.695 1.00 15.38 111 CYS A CA 1
ATOM 796 C C . CYS A 1 111 ? 13.524 4.755 -18.630 1.00 15.93 111 CYS A C 1
ATOM 797 O O . CYS A 1 111 ? 14.321 5.697 -18.624 1.00 15.85 111 CYS A O 1
ATOM 800 N N . ARG A 1 112 ? 12.199 4.912 -18.606 1.00 17.04 112 ARG A N 1
ATOM 801 C CA . ARG A 1 112 ? 11.563 6.222 -18.446 1.00 18.45 112 ARG A CA 1
ATOM 802 C C . ARG A 1 112 ? 10.966 6.425 -17.055 1.00 18.92 112 ARG A C 1
ATOM 803 O O . ARG A 1 112 ? 10.413 7.497 -16.773 1.00 18.52 112 ARG A O 1
ATOM 811 N N . GLN A 1 113 ? 11.076 5.416 -16.192 1.00 18.52 113 GLN A N 1
ATOM 812 C CA . GLN A 1 113 ? 10.378 5.432 -14.908 1.00 19.71 113 GLN A CA 1
ATOM 813 C C . GLN A 1 113 ? 11.037 6.383 -13.920 1.00 18.86 113 GLN A C 1
ATOM 814 O O . GLN A 1 113 ? 12.082 6.096 -13.342 1.00 18.15 113 GLN A O 1
ATOM 820 N N . THR A 1 114 ? 10.392 7.524 -13.721 1.00 18.86 114 THR A N 1
ATOM 821 C CA . THR A 1 114 ? 10.948 8.619 -12.948 1.00 19.37 114 THR A CA 1
ATOM 822 C C . THR A 1 114 ? 11.380 8.249 -11.537 1.00 19.53 114 THR A C 1
ATOM 823 O O . THR A 1 114 ? 12.506 8.560 -11.142 1.00 19.24 114 THR A O 1
ATOM 827 N N . ASP A 1 115 ? 10.499 7.592 -10.782 1.00 19.79 115 ASP A N 1
ATOM 828 C CA . ASP A 1 115 ? 10.780 7.297 -9.375 1.00 20.37 115 ASP A CA 1
ATOM 829 C C . ASP A 1 115 ? 11.982 6.375 -9.226 1.00 19.37 115 ASP A C 1
ATOM 830 O O . ASP A 1 115 ? 12.806 6.554 -8.328 1.00 18.77 115 ASP A O 1
ATOM 835 N N . LEU A 1 116 ? 12.098 5.402 -10.120 1.00 18.38 116 LEU A N 1
ATOM 836 C CA . LEU A 1 116 ? 13.221 4.476 -10.062 1.00 17.86 116 LEU A CA 1
ATOM 837 C C . LEU A 1 116 ? 14.526 5.179 -10.439 1.00 17.02 116 LEU A C 1
ATOM 838 O O . LEU A 1 116 ? 15.551 4.967 -9.797 1.00 16.41 116 LEU A O 1
ATOM 843 N N . ILE A 1 117 ? 14.490 6.024 -11.471 1.00 16.27 117 ILE A N 1
ATOM 844 C CA . ILE A 1 117 ? 15.697 6.738 -11.893 1.00 15.75 117 ILE A CA 1
ATOM 845 C C . ILE A 1 117 ? 16.187 7.664 -10.773 1.00 16.20 117 ILE A C 1
ATOM 846 O O . ILE A 1 117 ? 17.379 7.697 -10.448 1.00 15.75 117 ILE A O 1
ATOM 851 N N . VAL A 1 118 ? 15.255 8.398 -10.173 1.00 16.73 118 VAL A N 1
ATOM 852 C CA . VAL A 1 118 ? 15.587 9.292 -9.060 1.00 17.14 118 VAL A CA 1
ATOM 853 C C . VAL A 1 118 ? 16.131 8.521 -7.856 1.00 17.47 118 VAL A C 1
ATOM 854 O O . VAL A 1 118 ? 17.158 8.884 -7.275 1.00 17.03 118 VAL A O 1
ATOM 858 N N . GLU A 1 119 ? 15.455 7.440 -7.499 1.00 18.53 119 GLU A N 1
ATOM 859 C CA . GLU A 1 119 ? 15.841 6.642 -6.337 1.00 19.52 119 GLU A CA 1
ATOM 860 C C . GLU A 1 119 ? 17.259 6.085 -6.510 1.00 18.46 119 GLU A C 1
ATOM 861 O O . GLU A 1 119 ? 18.089 6.174 -5.599 1.00 18.32 119 GLU A O 1
ATOM 867 N N . VAL A 1 120 ? 17.538 5.529 -7.687 1.00 17.64 120 VAL A N 1
ATOM 868 C CA . VAL A 1 120 ? 18.876 5.015 -7.985 1.00 17.44 120 VAL A CA 1
ATOM 869 C C . VAL A 1 120 ? 19.908 6.148 -7.968 1.00 16.95 120 VAL A C 1
ATOM 870 O O . VAL A 1 120 ? 21.002 6.004 -7.418 1.00 16.71 120 VAL A O 1
ATOM 874 N N . SER A 1 121 ? 19.549 7.283 -8.554 1.00 16.28 121 SER A N 1
ATOM 875 C CA . SER A 1 121 ? 20.454 8.429 -8.615 1.00 16.44 121 SER A CA 1
ATOM 876 C C . SER A 1 121 ? 20.733 9.075 -7.256 1.00 17.24 121 SER A C 1
ATOM 877 O O . SER A 1 121 ? 21.735 9.773 -7.107 1.00 17.62 121 SER A O 1
ATOM 880 N N . GLN A 1 122 ? 19.854 8.855 -6.282 1.00 18.51 122 GLN A N 1
ATOM 881 C CA . GLN A 1 122 ? 20.104 9.316 -4.913 1.00 20.14 122 GLN A CA 1
ATOM 882 C C . GLN A 1 122 ? 21.207 8.504 -4.218 1.00 20.42 122 GLN A C 1
ATOM 883 O O . GLN A 1 122 ? 21.790 8.973 -3.236 1.00 21.52 122 GLN A O 1
ATOM 889 N N . THR A 1 123 ? 21.492 7.297 -4.714 1.00 19.29 123 THR A N 1
ATOM 890 C CA . THR A 1 123 ? 22.575 6.478 -4.160 1.00 19.11 123 THR A CA 1
ATOM 891 C C . THR A 1 123 ? 23.934 6.947 -4.676 1.00 19.81 123 THR A C 1
ATOM 892 O O . THR A 1 123 ? 24.020 7.846 -5.521 1.00 19.59 123 THR A O 1
ATOM 896 N N . ASN A 1 124 ? 24.988 6.322 -4.158 1.00 20.35 124 ASN A N 1
ATOM 897 C CA . ASN A 1 124 ? 26.358 6.587 -4.596 1.00 21.50 124 ASN A CA 1
ATOM 898 C C . ASN A 1 124 ? 26.793 5.769 -5.820 1.00 20.29 124 ASN A C 1
ATOM 899 O O . ASN A 1 124 ? 27.921 5.917 -6.279 1.00 21.09 124 ASN A O 1
ATOM 904 N N . ALA A 1 125 ? 25.913 4.918 -6.349 1.00 18.74 125 ALA A N 1
ATOM 905 C CA . ALA A 1 125 ? 26.286 4.038 -7.460 1.00 17.48 125 ALA A CA 1
ATOM 906 C C . ALA A 1 125 ? 26.326 4.760 -8.804 1.00 16.82 125 ALA A C 1
ATOM 907 O O . ALA A 1 125 ? 25.639 5.756 -9.016 1.00 17.09 125 ALA A O 1
ATOM 909 N N . ILE A 1 126 ? 27.149 4.248 -9.712 1.00 15.40 126 ILE A N 1
ATOM 910 C CA . ILE A 1 126 ? 27.043 4.605 -11.122 1.00 15.14 126 ILE A CA 1
ATOM 911 C C . ILE A 1 126 ? 25.683 4.088 -11.597 1.00 14.87 126 ILE A C 1
ATOM 912 O O . ILE A 1 126 ? 25.239 3.013 -11.178 1.00 14.28 126 ILE A O 1
ATOM 917 N N . VAL A 1 127 ? 25.007 4.875 -12.432 1.00 14.55 127 VAL A N 1
ATOM 918 C CA . VAL A 1 127 ? 23.715 4.488 -12.979 1.00 14.54 127 VAL A CA 1
ATOM 919 C C . VAL A 1 127 ? 23.885 4.075 -14.439 1.00 14.43 127 VAL A C 1
ATOM 920 O O . VAL A 1 127 ? 24.369 4.862 -15.251 1.00 15.12 127 VAL A O 1
ATOM 924 N N . ASN A 1 128 ? 23.498 2.844 -14.764 1.00 13.83 128 ASN A N 1
ATOM 925 C CA . ASN A 1 128 ? 23.515 2.369 -16.150 1.00 14.05 128 ASN A CA 1
ATOM 926 C C . ASN A 1 128 ? 22.083 2.243 -16.633 1.00 13.75 128 ASN A C 1
ATOM 927 O O . ASN A 1 128 ? 21.362 1.354 -16.196 1.00 13.60 128 ASN A O 1
ATOM 932 N N . ILE A 1 129 ? 21.668 3.150 -17.515 1.00 13.58 129 ILE A N 1
ATOM 933 C CA . ILE A 1 129 ? 20.302 3.166 -18.005 1.00 13.43 129 ILE A CA 1
ATOM 934 C C . ILE A 1 129 ? 20.210 2.422 -19.340 1.00 13.01 129 ILE A C 1
ATOM 935 O O . ILE A 1 129 ? 20.713 2.907 -20.353 1.00 12.86 129 ILE A O 1
ATOM 940 N N . LYS A 1 130 ? 19.577 1.256 -19.334 1.00 13.40 130 LYS A N 1
ATOM 941 C CA . LYS A 1 130 ? 19.325 0.504 -20.569 1.00 13.50 130 LYS A CA 1
ATOM 942 C C . LYS A 1 130 ? 18.306 1.255 -21.419 1.00 13.44 130 LYS A C 1
ATOM 943 O O . LYS A 1 130 ? 17.243 1.635 -20.922 1.00 13.42 130 LYS A O 1
ATOM 949 N N . LYS A 1 131 ? 18.616 1.489 -22.692 1.00 13.01 131 LYS A N 1
ATOM 950 C CA . LYS A 1 131 ? 17.626 2.081 -23.601 1.00 12.59 131 LYS A CA 1
ATOM 951 C C . LYS A 1 131 ? 16.533 1.073 -23.959 1.00 12.24 131 LYS A C 1
ATOM 952 O O . LYS A 1 131 ? 16.810 0.000 -24.495 1.00 11.50 131 LYS A O 1
ATOM 958 N N . GLY A 1 132 ? 15.280 1.452 -23.720 1.00 12.31 132 GLY A N 1
ATOM 959 C CA . GLY A 1 132 ? 14.151 0.621 -24.122 1.00 12.43 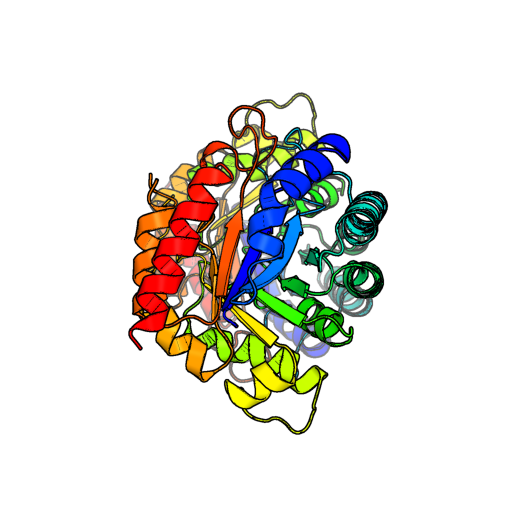132 GLY A CA 1
ATOM 960 C C . GLY A 1 132 ? 14.152 0.288 -25.604 1.00 12.66 132 GLY A C 1
ATOM 961 O O . GLY A 1 132 ? 14.571 1.092 -26.436 1.00 12.45 132 GLY A O 1
ATOM 962 N N . GLN A 1 133 ? 13.645 -0.898 -25.924 1.00 13.39 133 GLN A N 1
ATOM 963 C CA . GLN A 1 133 ? 13.560 -1.383 -27.299 1.00 14.24 133 GLN A CA 1
ATOM 964 C C . GLN A 1 133 ? 12.610 -0.496 -28.124 1.00 13.99 133 GLN A C 1
ATOM 965 O O . GLN A 1 133 ? 12.653 -0.506 -29.359 1.00 13.26 133 GLN A O 1
ATOM 971 N N . PHE A 1 134 ? 11.780 0.277 -27.411 1.00 13.98 134 PHE A N 1
ATOM 972 C CA . PHE A 1 134 ? 10.762 1.185 -27.961 1.00 14.39 134 PHE A CA 1
ATOM 973 C C . PHE A 1 134 ? 11.227 2.648 -28.101 1.00 14.59 134 PHE A C 1
ATOM 974 O O . PHE A 1 134 ? 10.467 3.489 -28.583 1.00 15.28 134 PHE A O 1
ATOM 982 N N . MET A 1 135 ? 12.462 2.949 -27.700 1.00 14.72 135 MET A N 1
ATOM 983 C CA . MET A 1 135 ? 12.915 4.337 -27.581 1.00 15.10 135 MET A CA 1
ATOM 984 C C . MET A 1 135 ? 13.663 4.844 -28.803 1.00 15.28 135 MET A C 1
ATOM 985 O O . MET A 1 135 ? 14.450 4.122 -29.416 1.00 15.23 135 MET A O 1
ATOM 990 N N . ASN A 1 136 ? 13.421 6.113 -29.114 1.00 15.77 136 ASN A N 1
ATOM 991 C CA . ASN A 1 136 ? 14.290 6.885 -29.972 1.00 16.21 136 ASN A CA 1
ATOM 992 C C . ASN A 1 136 ? 15.508 7.267 -29.133 1.00 15.90 136 ASN A C 1
ATOM 993 O O . ASN A 1 136 ? 15.345 7.781 -28.018 1.00 15.79 136 ASN A O 1
ATOM 998 N N . PRO A 1 137 ? 16.727 7.004 -29.640 1.00 15.83 137 PRO A N 1
ATOM 999 C CA . PRO A 1 137 ? 17.927 7.350 -28.877 1.00 16.04 137 PRO A CA 1
ATOM 1000 C C . PRO A 1 137 ? 17.982 8.810 -28.422 1.00 16.61 137 PRO A C 1
ATOM 1001 O O . PRO A 1 137 ? 18.479 9.087 -27.336 1.00 15.80 137 PRO A O 1
ATOM 1005 N N . LYS A 1 138 ? 17.456 9.731 -29.225 1.00 17.42 138 LYS A N 1
ATOM 1006 C CA . LYS A 1 138 ? 17.461 11.138 -28.836 1.00 18.98 138 LYS A CA 1
ATOM 1007 C C . LYS A 1 138 ? 16.648 11.370 -27.561 1.00 18.05 138 LYS A C 1
ATOM 1008 O O . LYS A 1 138 ? 17.001 12.224 -26.759 1.00 18.03 138 LYS A O 1
ATOM 1014 N N . ASP A 1 139 ? 15.582 10.596 -27.362 1.00 17.46 139 ASP A N 1
ATOM 1015 C CA . ASP A 1 139 ? 14.741 10.765 -26.172 1.00 17.00 139 ASP A CA 1
ATOM 1016 C C . ASP A 1 139 ? 15.363 10.236 -24.882 1.00 16.32 139 ASP A C 1
ATOM 1017 O O . ASP A 1 139 ? 14.872 10.529 -23.797 1.00 16.33 139 ASP A O 1
ATOM 1022 N N . MET A 1 140 ? 16.449 9.469 -24.979 1.00 15.36 140 MET A N 1
ATOM 1023 C CA . MET A 1 140 ? 17.133 9.025 -23.777 1.00 15.30 140 MET A CA 1
ATOM 1024 C C . MET A 1 140 ? 17.795 10.179 -23.028 1.00 15.51 140 MET A C 1
ATOM 1025 O O . MET A 1 140 ? 18.155 10.026 -21.864 1.00 15.61 140 MET A O 1
ATOM 1030 N N . GLN A 1 141 ? 17.945 11.335 -23.671 1.00 15.41 141 GLN A N 1
ATOM 1031 C CA . GLN A 1 141 ? 18.459 12.511 -22.964 1.00 16.10 141 GLN A CA 1
ATOM 1032 C C . GLN A 1 141 ? 17.606 12.853 -21.745 1.00 15.77 141 GLN A C 1
ATOM 1033 O O . GLN A 1 141 ? 18.127 13.320 -20.752 1.00 15.27 141 GLN A O 1
ATOM 1039 N N . TY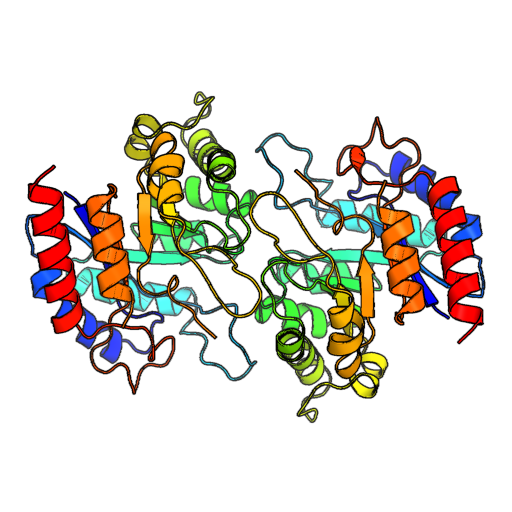R A 1 142 ? 16.302 12.592 -21.802 1.00 16.15 142 TYR A N 1
ATOM 1040 C CA . TYR A 1 142 ? 15.419 12.971 -20.705 1.00 16.69 142 TYR A CA 1
ATOM 1041 C C . TYR A 1 142 ? 15.600 12.078 -19.487 1.00 15.94 142 TYR A C 1
ATOM 1042 O O . TYR A 1 142 ? 15.527 12.554 -18.356 1.00 15.86 142 TYR A O 1
ATOM 1051 N N . SER A 1 143 ? 15.875 10.793 -19.712 1.00 14.87 143 SER A N 1
ATOM 1052 C CA . SER A 1 143 ? 16.194 9.893 -18.613 1.00 14.91 143 SER A CA 1
ATOM 1053 C C . SER A 1 143 ? 17.527 10.260 -17.968 1.00 14.21 143 SER A C 1
ATOM 1054 O O . SER A 1 143 ? 17.642 10.253 -16.737 1.00 13.61 143 SER A O 1
ATOM 1057 N N . VAL A 1 144 ? 18.515 10.595 -18.794 1.00 13.86 144 VAL A N 1
ATOM 1058 C CA . VAL A 1 144 ? 19.808 11.016 -18.281 1.00 14.07 144 VAL A CA 1
ATOM 1059 C C . VAL A 1 144 ? 19.617 12.283 -17.447 1.00 14.13 144 VAL A C 1
ATOM 1060 O O . VAL A 1 144 ? 20.198 12.412 -16.370 1.00 13.89 144 VAL A O 1
ATOM 1064 N N . LEU A 1 145 ? 18.797 13.207 -17.941 1.00 14.47 145 LEU A N 1
ATOM 1065 C CA . LEU A 1 145 ? 18.594 14.474 -17.244 1.00 15.02 145 LEU A CA 1
ATOM 1066 C C . LEU A 1 145 ? 17.922 14.296 -15.882 1.00 15.28 145 LEU A C 1
ATOM 1067 O O . LEU A 1 145 ? 18.294 14.976 -14.929 1.00 15.16 145 LEU A O 1
ATOM 1072 N N . LYS A 1 146 ? 16.942 13.396 -15.787 1.00 15.40 146 LYS A N 1
ATOM 1073 C CA . LYS A 1 146 ? 16.310 13.092 -14.496 1.00 16.10 146 LYS A CA 1
ATOM 1074 C C . LYS A 1 146 ? 17.372 12.673 -13.478 1.00 15.94 146 LYS A C 1
ATOM 1075 O O . LYS A 1 146 ? 17.387 13.148 -12.341 1.00 16.60 146 LYS A O 1
ATOM 1081 N N . ALA A 1 147 ? 18.268 11.788 -13.903 1.00 15.54 147 ALA A N 1
ATOM 1082 C CA . ALA A 1 147 ? 19.348 11.307 -13.051 1.00 15.24 147 ALA A CA 1
ATOM 1083 C C . ALA A 1 147 ? 20.312 12.441 -12.677 1.00 15.44 147 ALA A C 1
ATOM 1084 O O . ALA A 1 147 ? 20.686 12.590 -11.513 1.00 14.75 147 ALA A O 1
ATOM 1086 N N . LEU A 1 148 ? 20.708 13.227 -13.665 1.00 16.16 148 LEU A N 1
ATOM 1087 C CA . LEU A 1 148 ? 21.686 14.292 -13.446 1.00 16.86 148 LEU A CA 1
ATOM 1088 C C . LEU A 1 148 ? 21.150 15.357 -12.502 1.00 17.49 148 LEU A C 1
ATOM 1089 O O . LEU A 1 148 ? 21.872 15.816 -11.614 1.00 17.67 148 LEU A O 1
ATOM 1094 N N . LYS A 1 149 ? 19.887 15.739 -12.690 1.00 18.35 149 LYS A N 1
ATOM 1095 C CA . LYS A 1 149 ? 19.265 16.757 -11.839 1.00 19.04 149 LYS A CA 1
ATOM 1096 C C . LYS A 1 149 ? 19.119 16.277 -10.402 1.00 19.02 149 LYS A C 1
ATOM 1097 O O . LYS A 1 149 ? 19.148 17.078 -9.460 1.00 19.56 149 LYS A O 1
ATOM 1103 N N . THR A 1 150 ? 18.965 14.968 -10.228 1.00 18.30 150 THR A N 1
ATOM 1104 C CA . THR A 1 150 ? 18.936 14.377 -8.902 1.00 18.95 150 THR A CA 1
ATOM 1105 C C . THR A 1 150 ? 20.297 14.525 -8.213 1.00 19.65 150 THR A C 1
ATOM 1106 O O . THR A 1 150 ? 20.363 14.719 -7.000 1.00 21.10 150 THR A O 1
ATOM 1110 N N . ARG A 1 151 ? 21.377 14.447 -8.985 1.00 19.69 151 ARG A N 1
ATOM 1111 C CA . ARG A 1 151 ? 22.735 14.563 -8.438 1.00 19.98 151 ARG A CA 1
ATOM 1112 C C . ARG A 1 151 ? 23.275 15.988 -8.376 1.00 21.19 151 ARG A C 1
ATOM 1113 O O . ARG A 1 151 ? 24.138 16.293 -7.542 1.00 23.16 151 ARG A O 1
ATOM 1121 N N . ASP A 1 152 ? 22.770 16.851 -9.251 1.00 21.70 152 ASP A N 1
ATOM 1122 C CA . ASP A 1 152 ? 23.160 18.254 -9.286 1.00 22.86 152 ASP A CA 1
ATOM 1123 C C . ASP A 1 152 ? 22.010 19.045 -9.910 1.00 23.13 152 ASP A C 1
ATOM 1124 O O . ASP A 1 152 ? 21.864 19.088 -11.131 1.00 21.35 152 ASP A O 1
ATOM 1129 N N . LYS A 1 153 ? 21.207 19.684 -9.057 1.00 25.01 153 LYS A N 1
ATOM 1130 C CA . LYS A 1 153 ? 19.986 20.373 -9.492 1.00 26.50 153 LYS A CA 1
ATOM 1131 C C . LYS A 1 153 ? 20.249 21.526 -10.453 1.00 25.98 153 LYS A C 1
ATOM 1132 O O . LYS A 1 153 ? 19.326 21.980 -11.130 1.00 26.99 153 LYS A O 1
ATOM 1138 N N . SER A 1 154 ? 21.495 21.995 -10.506 1.00 25.36 154 SER A N 1
ATOM 1139 C CA . SER A 1 154 ? 21.888 23.085 -11.405 1.00 25.88 154 SER A CA 1
ATOM 1140 C C . SER A 1 154 ? 21.921 22.684 -12.886 1.00 24.73 154 SER A C 1
ATOM 1141 O O . SER A 1 154 ? 21.822 23.542 -13.762 1.00 24.36 154 SER A O 1
ATOM 1144 N N . ILE A 1 155 ? 22.057 21.390 -13.172 1.00 22.99 155 ILE A N 1
ATOM 1145 C CA . ILE A 1 155 ? 22.204 20.940 -14.555 1.00 22.06 155 ILE A CA 1
ATOM 1146 C C . ILE A 1 155 ? 20.895 21.118 -15.326 1.00 21.45 155 ILE A C 1
ATOM 1147 O O . ILE A 1 155 ? 19.836 20.677 -14.872 1.00 20.93 155 ILE A O 1
ATOM 1152 N N . GLN A 1 156 ? 20.982 21.766 -16.485 1.00 21.72 156 GLN A N 1
ATOM 1153 C CA . GLN A 1 156 ? 19.823 22.043 -17.329 1.00 23.04 156 GLN A CA 1
ATOM 1154 C C . GLN A 1 156 ? 19.747 21.121 -18.535 1.00 23.32 156 GLN A C 1
ATOM 1155 O O . GLN A 1 156 ? 18.657 20.841 -19.018 1.00 24.20 156 GLN A O 1
ATOM 1161 N N . SER A 1 157 ? 20.902 20.701 -19.047 1.00 24.42 157 SER A N 1
ATOM 1162 C CA . SER A 1 157 ? 20.949 19.835 -20.218 1.00 25.41 157 SER A CA 1
ATOM 1163 C C . SER A 1 157 ? 22.003 18.753 -20.041 1.00 23.19 157 SER A C 1
ATOM 1164 O O . SER A 1 157 ? 23.099 19.017 -19.556 1.00 23.65 157 SER A O 1
ATOM 1167 N N . PRO A 1 158 ? 21.668 17.520 -20.433 1.00 20.63 158 PRO A N 1
ATOM 1168 C CA . PRO A 1 158 ? 22.574 16.399 -20.268 1.00 19.51 158 PRO A CA 1
ATOM 1169 C C . PRO A 1 158 ? 23.667 16.392 -21.327 1.00 19.08 158 PRO A C 1
ATOM 1170 O O . PRO A 1 158 ? 23.376 16.471 -22.527 1.00 19.72 158 PRO A O 1
ATOM 1174 N N . THR A 1 159 ? 24.915 16.300 -20.885 1.00 18.18 159 THR A N 1
ATOM 1175 C CA . THR A 1 159 ? 26.049 16.184 -21.792 1.00 18.18 159 THR A CA 1
ATOM 1176 C C . THR A 1 159 ? 26.970 15.070 -21.333 1.00 17.10 159 THR A C 1
ATOM 1177 O O . THR A 1 159 ? 27.024 14.747 -20.149 1.00 16.23 159 THR A O 1
ATOM 1181 N N . TYR A 1 160 ? 27.709 14.504 -22.281 1.00 16.57 160 TYR A N 1
ATOM 1182 C CA . TYR A 1 160 ? 28.669 13.451 -21.994 1.00 16.80 160 TYR A CA 1
ATOM 1183 C C . TYR A 1 160 ? 29.541 13.797 -20.800 1.00 17.48 160 TYR A C 1
ATOM 1184 O O . TYR A 1 160 ? 29.668 13.007 -19.875 1.00 16.84 160 TYR A O 1
ATOM 1193 N N . GLU A 1 161 ? 30.132 14.989 -20.814 1.00 19.03 161 GLU A N 1
ATOM 1194 C CA . GLU A 1 161 ? 31.080 15.361 -19.771 1.00 20.36 161 GLU A CA 1
ATOM 1195 C C . GLU A 1 161 ? 30.418 15.427 -18.389 1.00 18.63 161 GLU A C 1
ATOM 1196 O O . GLU A 1 161 ? 30.950 14.888 -17.422 1.00 18.08 161 GLU A O 1
ATOM 1202 N N . THR A 1 162 ? 29.237 16.028 -18.319 1.00 17.83 162 THR A N 1
ATOM 1203 C CA . THR A 1 162 ? 28.493 16.131 -17.066 1.00 18.99 162 THR A CA 1
ATOM 1204 C C . THR A 1 162 ? 28.027 14.757 -16.577 1.00 18.11 162 THR A C 1
ATOM 1205 O O . THR A 1 162 ? 28.078 14.459 -15.381 1.00 18.02 162 THR A O 1
ATOM 1209 N N . ALA A 1 163 ? 27.596 13.917 -17.516 1.00 17.17 163 ALA A N 1
ATOM 1210 C CA . ALA A 1 163 ? 27.164 12.553 -17.205 1.00 16.77 163 ALA A CA 1
ATOM 1211 C C . ALA A 1 163 ? 28.321 11.671 -16.728 1.00 16.91 163 ALA A C 1
ATOM 1212 O O . ALA A 1 163 ? 28.173 10.919 -15.762 1.00 16.74 163 ALA A O 1
ATOM 1214 N N . LEU A 1 164 ? 29.468 11.779 -17.393 1.00 17.05 164 LEU A N 1
ATOM 1215 C CA . LEU A 1 164 ? 30.674 11.064 -16.983 1.00 17.61 164 LEU A CA 1
ATOM 1216 C C . LEU A 1 164 ? 31.061 11.473 -15.565 1.00 17.79 164 LEU A C 1
ATOM 1217 O O . LEU A 1 164 ? 31.287 10.622 -14.718 1.00 17.94 164 LEU A O 1
ATOM 1222 N N . LYS A 1 165 ? 31.110 12.779 -15.311 1.00 18.71 165 LYS A N 1
ATOM 1223 C CA . LYS A 1 165 ? 31.435 13.301 -13.977 1.00 20.03 165 LYS A CA 1
ATOM 1224 C C . LYS A 1 165 ? 30.497 12.766 -12.893 1.00 19.02 165 LYS A C 1
ATOM 1225 O O . LYS A 1 165 ? 30.931 12.445 -11.785 1.00 19.14 165 LYS A O 1
ATOM 1231 N N . ASN A 1 166 ? 29.212 12.677 -13.215 1.00 17.82 166 ASN A N 1
ATOM 1232 C CA . ASN A 1 166 ? 28.187 12.322 -12.235 1.00 17.55 166 ASN A CA 1
ATOM 1233 C C . ASN A 1 166 ? 27.769 10.845 -12.251 1.00 16.58 166 ASN A C 1
ATOM 1234 O O . ASN A 1 166 ? 26.824 10.455 -11.566 1.00 17.51 166 ASN A O 1
ATOM 1239 N N . GLY A 1 167 ? 28.482 10.023 -13.015 1.00 15.87 167 GLY A N 1
ATOM 1240 C CA . GLY A 1 167 ? 28.247 8.580 -13.023 1.00 14.97 167 GLY A CA 1
ATOM 1241 C C . GLY A 1 167 ? 26.900 8.144 -13.573 1.00 14.52 167 GLY A C 1
ATOM 1242 O O . GLY A 1 167 ? 26.234 7.298 -12.982 1.00 14.14 167 GLY A O 1
ATOM 1243 N N . VAL A 1 168 ? 26.506 8.713 -14.706 1.00 14.40 168 VAL A N 1
ATOM 1244 C CA . VAL A 1 168 ? 25.265 8.320 -15.382 1.00 14.29 168 VAL A CA 1
ATOM 1245 C C . VAL A 1 168 ? 25.597 7.889 -16.813 1.00 13.95 168 VAL A C 1
ATOM 1246 O O . VAL A 1 168 ? 26.150 8.672 -17.572 1.00 13.81 168 VAL A O 1
ATOM 1250 N N . TRP A 1 169 ? 25.278 6.638 -17.152 1.00 13.51 169 TRP A N 1
ATOM 1251 C CA . TRP A 1 169 ? 25.615 6.056 -18.456 1.00 13.34 169 TRP A CA 1
ATOM 1252 C C . TRP A 1 169 ? 24.366 5.563 -19.170 1.00 13.26 169 TRP A C 1
ATOM 1253 O O . TRP A 1 169 ? 23.347 5.264 -18.535 1.00 12.97 169 TRP A O 1
ATOM 1264 N N . LEU A 1 170 ? 24.470 5.462 -20.491 1.00 12.64 170 LEU A N 1
ATOM 1265 C CA . LEU A 1 170 ? 23.419 4.898 -21.334 1.00 12.97 170 LEU A CA 1
ATOM 1266 C C . LEU A 1 170 ? 23.895 3.600 -21.939 1.00 13.06 170 LEU A C 1
ATOM 1267 O O . LEU A 1 170 ? 25.079 3.453 -22.245 1.00 13.67 170 LEU A O 1
ATOM 1272 N N . CYS A 1 171 ? 22.984 2.648 -22.101 1.00 13.01 171 CYS A N 1
ATOM 1273 C CA . CYS A 1 171 ? 23.353 1.349 -22.631 1.00 12.94 171 CYS A CA 1
ATOM 1274 C C . CYS A 1 171 ? 22.461 0.942 -23.794 1.00 12.81 171 CYS A C 1
ATOM 1275 O O . CYS A 1 171 ? 21.235 0.856 -23.660 1.00 13.20 171 CYS A O 1
ATOM 1278 N N . GLU A 1 172 ? 23.096 0.709 -24.938 1.00 12.61 172 GLU A N 1
ATOM 1279 C CA . GLU A 1 172 ? 22.416 0.263 -26.150 1.00 12.71 172 GLU A CA 1
ATOM 1280 C C . GLU A 1 172 ? 22.145 -1.234 -26.078 1.00 12.66 172 GLU A C 1
ATOM 1281 O O . GLU A 1 172 ? 23.060 -2.004 -25.830 1.00 12.29 172 GLU A O 1
ATOM 1287 N N . ARG A 1 173 ? 20.901 -1.652 -26.309 1.00 12.80 173 ARG A N 1
ATOM 1288 C CA . ARG A 1 173 ? 20.575 -3.080 -26.322 1.00 13.94 173 ARG A CA 1
ATOM 1289 C C . ARG A 1 173 ? 19.614 -3.479 -27.450 1.00 13.16 173 ARG A C 1
ATOM 1290 O O . ARG A 1 173 ? 18.965 -4.526 -27.380 1.00 13.40 173 ARG A O 1
ATOM 1298 N N . GLY A 1 174 ? 19.554 -2.663 -28.499 1.00 12.98 174 GLY A N 1
ATOM 1299 C CA . GLY A 1 174 ? 18.754 -2.984 -29.670 1.00 12.95 174 GLY A CA 1
ATOM 1300 C C . GLY A 1 174 ? 17.375 -2.342 -29.647 1.00 13.11 174 GLY A C 1
ATOM 1301 O O . GLY A 1 174 ? 16.904 -1.837 -28.610 1.00 13.03 174 GLY A O 1
ATOM 1302 N N . SER A 1 175 ? 16.732 -2.377 -30.809 1.00 12.47 175 SER A N 1
ATOM 1303 C CA . SER A 1 175 ? 15.423 -1.763 -31.012 1.00 12.72 175 SER A CA 1
ATOM 1304 C C . SER A 1 175 ? 14.465 -2.746 -31.665 1.00 12.64 175 SER A C 1
ATOM 1305 O O . SER A 1 175 ? 14.870 -3.564 -32.481 1.00 12.50 175 SER A O 1
ATOM 1308 N N . SER A 1 176 ? 13.191 -2.663 -31.297 1.00 12.88 176 SER A N 1
ATOM 1309 C CA . SER A 1 176 ? 12.173 -3.510 -31.901 1.00 13.20 176 SER A CA 1
ATOM 1310 C C . SER A 1 176 ? 12.152 -3.338 -33.424 1.00 13.64 176 SER A C 1
ATOM 1311 O O . SER A 1 176 ? 12.118 -2.218 -33.922 1.00 14.32 176 SER A O 1
ATOM 1314 N N . PHE A 1 177 ? 12.175 -4.458 -34.139 1.00 13.97 177 PHE A N 1
ATOM 1315 C CA . PHE A 1 177 ? 12.184 -4.472 -35.612 1.00 14.47 177 PHE A CA 1
ATOM 1316 C C . PHE A 1 177 ? 11.136 -5.494 -36.052 1.00 15.09 177 PHE A C 1
ATOM 1317 O O . PHE A 1 177 ? 11.432 -6.669 -36.282 1.00 15.55 177 PHE A O 1
ATOM 1325 N N . GLY A 1 178 ? 9.897 -5.041 -36.138 1.00 15.64 178 GLY A N 1
ATOM 1326 C CA . GLY A 1 178 ? 8.770 -5.952 -36.323 1.00 16.05 178 GLY A CA 1
ATOM 1327 C C . GLY A 1 178 ? 8.577 -6.797 -35.072 1.00 16.93 178 GLY A C 1
ATOM 1328 O O . GLY A 1 178 ? 8.811 -6.315 -33.968 1.00 19.42 178 GLY A O 1
ATOM 1329 N N . TYR A 1 179 ? 8.150 -8.048 -35.245 1.00 16.63 179 TYR A N 1
ATOM 1330 C CA . TYR A 1 179 ? 7.947 -8.966 -34.132 1.00 16.74 179 TYR A CA 1
ATOM 1331 C C . TYR A 1 179 ? 9.146 -9.885 -33.965 1.00 18.02 179 TYR A C 1
ATOM 1332 O O . TYR A 1 179 ? 9.724 -10.326 -34.947 1.00 18.39 179 TYR A O 1
ATOM 1341 N N . GLY A 1 180 ? 9.534 -10.135 -32.714 1.00 19.21 180 GLY A N 1
ATOM 1342 C CA . GLY A 1 180 ? 10.547 -11.146 -32.390 1.00 19.93 180 GLY A CA 1
ATOM 1343 C C . GLY A 1 180 ? 11.921 -10.893 -32.984 1.00 20.33 180 GLY A C 1
ATOM 1344 O O . GLY A 1 180 ? 12.674 -11.829 -33.254 1.00 22.33 180 GLY A O 1
ATOM 1345 N N . ASN A 1 181 ? 12.253 -9.628 -33.188 1.00 19.03 181 ASN A N 1
ATOM 1346 C CA . ASN A 1 181 ? 13.510 -9.273 -33.821 1.00 19.97 181 ASN A CA 1
ATOM 1347 C C . ASN A 1 181 ? 13.985 -7.971 -33.215 1.00 18.23 181 ASN A C 1
ATOM 1348 O O . ASN A 1 181 ? 13.187 -7.050 -33.016 1.00 18.08 181 ASN A O 1
ATOM 1353 N N . LEU A 1 182 ? 15.268 -7.904 -32.878 1.00 16.43 182 LEU A N 1
ATOM 1354 C CA . LEU A 1 182 ? 15.868 -6.635 -32.501 1.00 15.52 182 LEU A CA 1
ATOM 1355 C C . LEU A 1 182 ? 16.948 -6.284 -33.488 1.00 14.66 182 LEU A C 1
ATOM 1356 O O . LEU A 1 182 ? 17.719 -7.144 -33.914 1.00 14.44 182 LEU A O 1
ATOM 1361 N N . VAL A 1 183 ? 16.991 -5.010 -33.843 1.00 13.59 183 VAL A N 1
ATOM 1362 C CA . VAL A 1 183 ? 18.047 -4.484 -34.694 1.00 13.51 183 VAL A CA 1
ATOM 1363 C C . VAL A 1 183 ? 18.858 -3.476 -33.879 1.00 13.26 183 VAL A C 1
ATOM 1364 O O . VAL A 1 183 ? 18.303 -2.746 -33.067 1.00 13.55 183 VAL A O 1
ATOM 1368 N N . VAL A 1 184 ? 20.170 -3.447 -34.088 1.00 12.39 184 VAL A N 1
ATOM 1369 C CA . VAL A 1 184 ? 21.004 -2.422 -33.465 1.00 12.24 184 VAL A CA 1
ATOM 1370 C C . VAL A 1 184 ? 21.238 -1.318 -34.484 1.00 12.10 184 VAL A C 1
ATOM 1371 O O . VAL A 1 184 ? 21.915 -1.520 -35.496 1.00 12.29 184 VAL A O 1
ATOM 1375 N N . ASP A 1 185 ? 20.641 -0.158 -34.229 1.00 12.01 185 ASP A N 1
ATOM 1376 C CA . ASP A 1 185 ? 20.872 1.022 -35.051 1.00 12.22 185 ASP A CA 1
ATOM 1377 C C . ASP A 1 185 ? 22.173 1.632 -34.561 1.00 12.11 185 ASP A C 1
ATOM 1378 O O . ASP A 1 185 ? 22.194 2.279 -33.518 1.00 11.84 185 ASP A O 1
ATOM 1383 N N . MET A 1 186 ? 23.262 1.414 -35.300 1.00 12.27 186 MET A N 1
ATOM 1384 C CA . MET A 1 186 ? 24.576 1.890 -34.859 1.00 12.58 186 MET A CA 1
ATOM 1385 C C . MET A 1 186 ? 24.634 3.421 -34.736 1.00 12.73 186 MET A C 1
ATOM 1386 O O . MET A 1 186 ? 25.450 3.950 -33.987 1.00 13.25 186 MET A O 1
ATOM 1391 N N . ARG A 1 187 ? 23.753 4.133 -35.439 1.00 13.13 187 ARG A N 1
ATOM 1392 C CA . ARG A 1 187 ? 23.676 5.593 -35.291 1.00 13.37 187 ARG A CA 1
ATOM 1393 C C . ARG A 1 187 ? 23.391 5.977 -33.844 1.00 13.79 187 ARG A C 1
ATOM 1394 O O . ARG A 1 187 ? 23.841 7.018 -33.372 1.00 13.79 187 ARG A O 1
ATOM 1402 N N . SER A 1 188 ? 22.632 5.133 -33.152 1.00 13.98 188 SER A N 1
ATOM 1403 C CA . SER A 1 188 ? 22.284 5.386 -31.754 1.00 14.79 188 SER A CA 1
ATOM 1404 C C . SER A 1 188 ? 23.484 5.515 -30.836 1.00 14.35 188 SER A C 1
ATOM 1405 O O . SER A 1 188 ? 23.440 6.254 -29.862 1.00 14.19 188 SER A O 1
ATOM 1408 N N . LEU A 1 189 ? 24.563 4.810 -31.147 1.00 14.05 189 LEU A N 1
ATOM 1409 C CA . LEU A 1 189 ? 25.758 4.889 -30.324 1.00 14.53 189 LEU A CA 1
ATOM 1410 C C . LEU A 1 189 ? 26.303 6.315 -30.374 1.00 15.14 189 LEU A C 1
ATOM 1411 O O . LEU A 1 189 ? 26.677 6.872 -29.348 1.00 15.78 189 LEU A O 1
ATOM 1416 N N . LYS A 1 190 ? 26.298 6.915 -31.563 1.00 15.40 190 LYS A N 1
ATOM 1417 C CA . LYS A 1 190 ? 26.752 8.296 -31.727 1.00 16.64 190 LYS A CA 1
ATOM 1418 C C . LYS A 1 190 ? 25.774 9.285 -31.087 1.00 15.48 190 LYS A C 1
ATOM 1419 O O . LYS A 1 190 ? 26.183 10.181 -30.348 1.00 15.26 190 LYS A O 1
ATOM 1425 N N . ILE A 1 191 ? 24.487 9.115 -31.377 1.00 14.60 191 ILE A N 1
ATOM 1426 C CA . ILE A 1 191 ? 23.447 10.021 -30.885 1.00 14.31 191 ILE A CA 1
ATOM 1427 C C . ILE A 1 191 ? 23.441 10.062 -29.357 1.00 14.14 191 ILE A C 1
ATOM 1428 O O . ILE A 1 191 ? 23.447 11.134 -28.765 1.00 14.41 191 ILE A O 1
ATOM 1433 N N . MET A 1 192 ? 23.454 8.893 -28.726 1.00 13.55 192 MET A N 1
ATOM 1434 C CA . MET A 1 192 ? 23.394 8.819 -27.277 1.00 13.72 192 MET A CA 1
ATOM 1435 C C . MET A 1 192 ? 24.648 9.339 -26.595 1.00 14.04 192 MET A C 1
ATOM 1436 O O . MET A 1 192 ? 24.567 9.855 -25.480 1.00 13.70 192 MET A O 1
ATOM 1441 N N . ARG A 1 193 ? 25.793 9.229 -27.266 1.00 14.23 193 ARG A N 1
ATOM 1442 C CA . ARG A 1 193 ? 27.064 9.667 -26.679 1.00 15.24 193 ARG A CA 1
ATOM 1443 C C . ARG A 1 193 ? 27.184 11.197 -26.572 1.00 15.44 193 ARG A C 1
ATOM 1444 O O . ARG A 1 193 ? 28.107 11.680 -25.920 1.00 15.77 193 ARG A O 1
ATOM 1452 N N . GLU A 1 194 ? 26.278 11.950 -27.202 1.00 16.00 194 GLU A N 1
ATOM 1453 C CA . GLU A 1 194 ? 26.164 13.398 -26.930 1.00 17.00 194 GLU A CA 1
ATOM 1454 C C . GLU A 1 194 ? 25.756 13.646 -25.479 1.00 16.58 194 GLU A C 1
ATOM 1455 O O . GLU A 1 194 ? 26.150 14.657 -24.887 1.00 16.20 194 GLU A O 1
ATOM 1461 N N . PHE A 1 195 ? 24.971 12.726 -24.914 1.00 15.37 195 PHE A N 1
ATOM 1462 C CA . PHE A 1 195 ? 24.326 12.922 -23.617 1.00 15.12 195 PHE A CA 1
ATOM 1463 C C . PHE A 1 195 ? 25.009 12.217 -22.451 1.00 14.30 195 PHE A C 1
ATOM 1464 O O . PHE A 1 195 ? 24.831 12.630 -21.309 1.00 14.23 195 PHE A O 1
ATOM 1472 N N . ALA A 1 196 ? 25.715 11.115 -22.718 1.00 13.40 196 ALA A N 1
ATOM 1473 C CA . ALA A 1 196 ? 26.316 10.306 -21.660 1.00 13.49 196 ALA A CA 1
ATOM 1474 C C . ALA A 1 196 ? 27.275 9.287 -22.244 1.00 13.06 196 ALA A C 1
ATOM 1475 O O . ALA A 1 196 ? 27.180 8.965 -23.419 1.00 12.97 196 ALA A O 1
ATOM 1477 N N . PRO A 1 197 ? 28.199 8.758 -21.422 1.00 13.47 197 PRO A N 1
ATOM 1478 C CA . PRO A 1 197 ? 28.952 7.579 -21.858 1.00 12.78 197 PRO A CA 1
ATOM 1479 C C . PRO A 1 197 ? 28.024 6.432 -22.262 1.00 12.65 197 PRO A C 1
ATOM 1480 O O . PRO A 1 197 ? 26.938 6.288 -21.694 1.00 12.80 197 PRO A O 1
ATOM 1484 N N . VAL A 1 198 ? 28.447 5.659 -23.259 1.00 12.54 198 VAL A N 1
ATOM 1485 C CA . VAL A 1 198 ? 27.599 4.650 -23.877 1.00 12.64 198 VAL A CA 1
ATOM 1486 C C . VAL A 1 198 ? 28.239 3.271 -23.744 1.00 12.12 198 VAL A C 1
ATOM 1487 O O . VAL A 1 198 ? 29.390 3.073 -24.121 1.00 12.28 198 VAL A O 1
ATOM 1491 N N . ILE A 1 199 ? 27.463 2.333 -23.204 1.00 12.18 199 ILE A N 1
ATOM 1492 C CA . ILE A 1 199 ? 27.842 0.934 -23.103 1.00 12.20 199 ILE A CA 1
ATOM 1493 C C . ILE A 1 199 ? 27.057 0.183 -24.158 1.00 12.13 199 ILE A C 1
ATOM 1494 O O . ILE A 1 199 ? 25.879 0.489 -24.369 1.00 12.75 199 ILE A O 1
ATOM 1499 N N . PHE A 1 200 ? 27.689 -0.780 -24.824 1.00 11.60 200 PHE A N 1
ATOM 1500 C CA . PHE A 1 200 ? 26.973 -1.635 -25.763 1.00 11.67 200 PHE A CA 1
ATOM 1501 C C . PHE A 1 200 ? 26.742 -3.010 -25.137 1.00 11.54 200 PHE A C 1
ATOM 1502 O O . PHE A 1 200 ? 27.698 -3.690 -24.762 1.00 11.48 200 PHE A O 1
ATOM 1510 N N . ASP A 1 201 ? 25.472 -3.403 -25.045 1.00 11.69 201 ASP A N 1
ATOM 1511 C CA . ASP A 1 201 ? 25.064 -4.734 -24.578 1.00 12.11 201 ASP A CA 1
ATOM 1512 C C . ASP A 1 201 ? 25.051 -5.675 -25.784 1.00 12.59 201 ASP A C 1
ATOM 1513 O O . ASP A 1 201 ? 24.143 -5.631 -26.623 1.00 12.80 201 ASP A O 1
ATOM 1518 N N . ALA A 1 202 ? 26.069 -6.527 -25.865 1.00 13.20 202 ALA A N 1
ATOM 1519 C CA . ALA A 1 202 ? 26.232 -7.430 -26.998 1.00 13.81 202 ALA A CA 1
ATOM 1520 C C . ALA A 1 202 ? 25.408 -8.705 -26.889 1.00 14.99 202 ALA A C 1
ATOM 1521 O O . ALA A 1 202 ? 25.285 -9.439 -27.876 1.00 16.82 202 ALA A O 1
ATOM 1523 N N . THR A 1 203 ? 24.855 -8.966 -25.706 1.00 14.89 203 THR A N 1
ATOM 1524 C CA . THR A 1 203 ? 24.138 -10.202 -25.407 1.00 15.68 203 THR A CA 1
ATOM 1525 C C . THR A 1 203 ? 22.665 -10.131 -25.745 1.00 15.66 203 THR A C 1
ATOM 1526 O O . THR A 1 203 ? 22.138 -11.017 -26.404 1.00 16.64 203 THR A O 1
ATOM 1530 N N . HIS A 1 204 ? 21.990 -9.101 -25.247 1.00 15.47 204 HIS A N 1
ATOM 1531 C CA . HIS A 1 204 ? 20.539 -9.023 -25.359 1.00 15.61 204 HIS A CA 1
ATOM 1532 C C . HIS A 1 204 ? 20.071 -8.339 -26.630 1.00 16.25 204 HIS A C 1
ATOM 1533 O O . HIS A 1 204 ? 18.869 -8.227 -26.843 1.00 18.88 204 HIS A O 1
ATOM 1540 N N . SER A 1 205 ? 21.003 -7.880 -27.459 1.00 16.46 205 SER A N 1
ATOM 1541 C CA . SER A 1 205 ? 20.674 -7.047 -28.617 1.00 16.99 205 SER A CA 1
ATOM 1542 C C . SER A 1 205 ? 20.567 -7.822 -29.935 1.00 18.92 205 SER A C 1
ATOM 1543 O O . SER A 1 205 ? 20.421 -7.202 -30.991 1.00 18.58 205 SER A O 1
ATOM 1546 N N . VAL A 1 206 ? 20.637 -9.152 -29.881 1.00 20.63 206 VAL A N 1
ATOM 1547 C CA . VAL A 1 206 ? 20.861 -9.969 -31.100 1.00 23.08 206 VAL A CA 1
ATOM 1548 C C . VAL A 1 206 ? 19.626 -10.674 -31.663 1.00 24.41 206 VAL A C 1
ATOM 1549 O O . VAL A 1 206 ? 19.669 -11.199 -32.790 1.00 24.88 206 VAL A O 1
ATOM 1553 N N . GLN A 1 207 ? 18.532 -10.680 -30.900 1.00 26.15 207 GLN A N 1
ATOM 1554 C CA . GLN A 1 207 ? 17.346 -11.486 -31.220 1.00 27.69 207 GLN A CA 1
ATOM 1555 C C . GLN A 1 207 ? 16.927 -11.444 -32.696 1.00 28.88 207 GLN A C 1
ATOM 1556 O O . GLN A 1 207 ? 16.784 -10.368 -33.273 1.00 26.36 207 GLN A O 1
ATOM 1562 N N . MET A 1 208 ? 16.705 -12.626 -33.276 1.00 32.14 208 MET A N 1
ATOM 1563 C CA . MET A 1 208 ? 16.269 -12.773 -34.671 1.00 36.30 208 MET A CA 1
ATOM 1564 C C . MET A 1 208 ? 15.253 -13.922 -34.757 1.00 38.46 208 MET A C 1
ATOM 1565 O O . MET A 1 208 ? 15.475 -14.975 -34.156 1.00 39.34 208 MET A O 1
ATOM 1570 N N . PRO A 1 209 ? 14.145 -13.733 -35.513 1.00 40.61 209 PRO A N 1
ATOM 1571 C CA . PRO A 1 209 ? 13.121 -14.782 -35.606 1.00 41.53 209 PRO A CA 1
ATOM 1572 C C . PRO A 1 209 ? 13.620 -16.041 -36.313 1.00 43.29 209 PRO A C 1
ATOM 1573 O O . PRO A 1 209 ? 13.893 -17.047 -35.654 1.00 46.51 209 PRO A O 1
ATOM 1577 N N . SER A 1 221 ? 25.702 -15.986 -32.069 1.00 26.83 221 SER A N 1
ATOM 1578 C CA . SER A 1 221 ? 26.862 -15.863 -32.936 1.00 25.95 221 SER A CA 1
ATOM 1579 C C . SER A 1 221 ? 27.056 -14.428 -33.429 1.00 24.32 221 SER A C 1
ATOM 1580 O O . SER A 1 221 ? 28.152 -14.057 -33.834 1.00 24.85 221 SER A O 1
ATOM 1583 N N . PHE A 1 222 ? 26.001 -13.618 -33.387 1.00 21.99 222 PHE A N 1
ATOM 1584 C CA . PHE A 1 222 ? 26.106 -12.222 -33.830 1.00 20.51 222 PHE A CA 1
ATOM 1585 C C . PHE A 1 222 ? 26.671 -11.284 -32.763 1.00 19.43 222 PHE A C 1
ATOM 1586 O O . PHE A 1 222 ? 26.947 -10.133 -33.058 1.00 18.19 222 PHE A O 1
ATOM 1594 N N . ALA A 1 223 ? 26.848 -11.754 -31.529 1.00 18.44 223 ALA A N 1
ATOM 1595 C CA . ALA A 1 223 ? 27.377 -10.885 -30.478 1.00 18.34 223 ALA A CA 1
ATOM 1596 C C . ALA A 1 223 ? 28.759 -10.298 -30.829 1.00 18.16 223 ALA A C 1
ATOM 1597 O O . ALA A 1 223 ? 28.958 -9.086 -30.716 1.00 16.98 223 ALA A O 1
ATOM 1599 N N . PRO A 1 224 ? 29.711 -11.139 -31.275 1.00 18.31 224 PRO A N 1
ATOM 1600 C CA . PRO A 1 224 ? 31.013 -10.572 -31.649 1.00 18.41 224 PRO A CA 1
ATOM 1601 C C . PRO A 1 224 ? 30.976 -9.599 -32.835 1.00 18.31 224 PRO A C 1
ATOM 1602 O O . PRO A 1 224 ? 31.674 -8.586 -32.806 1.00 17.41 224 PRO A O 1
ATOM 1606 N N . ILE A 1 225 ? 30.173 -9.881 -33.859 1.00 18.37 225 ILE A N 1
ATOM 1607 C CA . ILE A 1 225 ? 30.144 -8.998 -35.026 1.00 19.07 225 ILE A CA 1
ATOM 1608 C C . ILE A 1 225 ? 29.554 -7.636 -34.639 1.00 17.14 225 ILE A C 1
ATOM 1609 O O . ILE A 1 225 ? 30.075 -6.598 -35.045 1.00 16.48 225 ILE A O 1
ATOM 1614 N N . LEU A 1 226 ? 28.509 -7.631 -33.811 1.00 15.77 226 LEU A N 1
ATOM 1615 C CA . LEU A 1 226 ? 27.915 -6.363 -33.409 1.00 14.82 226 LEU A CA 1
ATOM 1616 C C . LEU A 1 226 ? 28.831 -5.598 -32.461 1.00 14.06 226 LEU A C 1
ATOM 1617 O O . LEU A 1 226 ? 28.902 -4.377 -32.533 1.00 13.44 226 LEU A O 1
ATOM 1622 N N . ALA A 1 227 ? 29.531 -6.315 -31.585 1.00 13.27 227 ALA A N 1
ATOM 1623 C CA . ALA A 1 227 ? 30.462 -5.666 -30.663 1.00 13.06 227 ALA A CA 1
ATOM 1624 C C . ALA A 1 227 ? 31.637 -5.044 -31.412 1.00 13.35 227 ALA A C 1
ATOM 1625 O O . ALA A 1 227 ? 32.057 -3.935 -31.076 1.00 13.16 227 ALA A O 1
ATOM 1627 N N . ARG A 1 228 ? 32.136 -5.718 -32.446 1.00 14.28 228 ARG A N 1
ATOM 1628 C CA . ARG A 1 228 ? 33.187 -5.127 -33.294 1.00 14.98 228 ARG A CA 1
ATOM 1629 C C . ARG A 1 228 ? 32.691 -3.853 -33.985 1.00 14.46 228 ARG A C 1
ATOM 1630 O O . ARG A 1 228 ? 33.386 -2.841 -33.995 1.00 14.05 228 ARG A O 1
ATOM 1638 N N . ALA A 1 229 ? 31.489 -3.911 -34.558 1.00 14.06 229 ALA A N 1
ATOM 1639 C CA . ALA A 1 229 ? 30.853 -2.741 -35.163 1.00 13.58 229 ALA A CA 1
ATOM 1640 C C . ALA A 1 229 ? 30.749 -1.606 -34.154 1.00 13.54 229 ALA A C 1
ATOM 1641 O O . ALA A 1 229 ? 31.105 -0.474 -34.456 1.00 13.02 229 ALA A O 1
ATOM 1643 N N . ALA A 1 230 ? 30.256 -1.915 -32.958 1.00 12.81 230 ALA A N 1
ATOM 1644 C CA . ALA A 1 230 ? 30.089 -0.901 -31.928 1.00 12.86 230 ALA A CA 1
ATOM 1645 C C . ALA A 1 230 ? 31.422 -0.282 -31.518 1.00 12.71 230 ALA A C 1
ATOM 1646 O O . ALA A 1 230 ? 31.524 0.941 -31.369 1.00 12.63 230 ALA A O 1
ATOM 1648 N N . ALA A 1 231 ? 32.449 -1.114 -31.365 1.00 12.96 231 ALA A N 1
ATOM 1649 C CA . ALA A 1 231 ? 33.773 -0.610 -31.021 1.00 13.54 231 ALA A CA 1
ATOM 1650 C C . ALA A 1 231 ? 34.287 0.382 -32.069 1.00 13.76 231 ALA A C 1
ATOM 1651 O O . ALA A 1 231 ? 34.872 1.416 -31.730 1.00 14.21 231 ALA A O 1
ATOM 1653 N N . ALA A 1 232 ? 34.047 0.071 -33.339 1.00 13.99 232 ALA A N 1
ATOM 1654 C CA . ALA A 1 232 ? 34.485 0.898 -34.453 1.00 14.38 232 ALA A CA 1
ATOM 1655 C C . ALA A 1 232 ? 33.735 2.230 -34.516 1.00 14.51 232 ALA A C 1
ATOM 1656 O O . ALA A 1 232 ? 34.295 3.241 -34.930 1.00 14.95 232 ALA A O 1
ATOM 1658 N N . VAL A 1 233 ? 32.467 2.224 -34.104 1.00 14.42 233 VAL A N 1
ATOM 1659 C CA . VAL A 1 233 ? 31.652 3.433 -34.072 1.00 14.47 233 VAL A CA 1
ATOM 1660 C C . VAL A 1 233 ? 32.148 4.373 -32.975 1.00 14.61 233 VAL A C 1
ATOM 1661 O O . VAL A 1 233 ? 32.381 5.567 -33.219 1.00 15.40 233 VAL A O 1
ATOM 1665 N N . GLY A 1 234 ? 32.336 3.817 -31.779 1.00 14.49 234 GLY A N 1
ATOM 1666 C CA . GLY A 1 234 ? 32.814 4.576 -30.628 1.00 14.47 234 GLY A CA 1
ATOM 1667 C C . GLY A 1 234 ? 31.930 4.295 -29.438 1.00 14.69 234 GLY A C 1
ATOM 1668 O O . GLY A 1 234 ? 30.781 4.732 -29.403 1.00 15.48 234 GLY A O 1
ATOM 1669 N N . ILE A 1 235 ? 32.452 3.555 -28.471 1.00 14.52 235 ILE A N 1
ATOM 1670 C CA . ILE A 1 235 ? 31.707 3.258 -27.249 1.00 14.25 235 ILE A CA 1
ATOM 1671 C C . ILE A 1 235 ? 32.643 3.393 -26.068 1.00 14.13 235 ILE A C 1
ATOM 1672 O O . ILE A 1 235 ? 33.880 3.298 -26.213 1.00 14.63 235 ILE A O 1
ATOM 1677 N N . ASP A 1 236 ? 32.047 3.589 -24.901 1.00 13.73 236 ASP A N 1
ATOM 1678 C CA . ASP A 1 236 ? 32.798 3.698 -23.659 1.00 13.79 236 ASP A CA 1
ATOM 1679 C C . ASP A 1 236 ? 32.951 2.370 -22.949 1.00 13.88 236 ASP A C 1
ATOM 1680 O O . ASP A 1 236 ? 33.754 2.251 -22.031 1.00 13.96 236 ASP A O 1
ATOM 1685 N N . GLY A 1 237 ? 32.193 1.363 -23.372 1.00 13.70 237 GLY A N 1
ATOM 1686 C CA . GLY A 1 237 ? 32.308 0.046 -22.769 1.00 13.76 237 GLY A CA 1
ATOM 1687 C C . GLY A 1 237 ? 31.446 -1.012 -23.407 1.00 13.61 237 GLY A C 1
ATOM 1688 O O . GLY A 1 237 ? 30.590 -0.713 -24.233 1.00 13.45 237 GLY A O 1
ATOM 1689 N N . LEU A 1 238 ? 31.690 -2.247 -22.988 1.00 13.33 238 LEU A N 1
ATOM 1690 C CA . LEU A 1 238 ? 30.995 -3.429 -23.458 1.00 13.97 238 LEU A CA 1
ATOM 1691 C C . LEU A 1 238 ? 30.315 -4.121 -22.281 1.00 13.57 238 LEU A C 1
ATOM 1692 O O . LEU A 1 238 ? 30.914 -4.277 -21.204 1.00 13.08 238 LEU A O 1
ATOM 1697 N N . PHE A 1 239 ? 29.070 -4.542 -22.502 1.00 13.29 239 PHE A N 1
ATOM 1698 C CA . PHE A 1 239 ? 28.314 -5.404 -21.595 1.00 13.23 239 PHE A CA 1
ATOM 1699 C C . PHE A 1 239 ? 28.112 -6.734 -22.329 1.00 13.04 239 PHE A C 1
ATOM 1700 O O . PHE A 1 239 ? 27.578 -6.757 -23.437 1.00 12.51 239 PHE A O 1
ATOM 1708 N N . ALA A 1 240 ? 28.577 -7.831 -21.745 1.00 13.26 240 ALA A N 1
ATOM 1709 C CA . ALA A 1 240 ? 28.415 -9.141 -22.362 1.00 14.00 240 ALA A CA 1
ATOM 1710 C C . ALA A 1 240 ? 28.303 -10.205 -21.296 1.00 14.80 240 ALA A C 1
ATOM 1711 O O . ALA A 1 240 ? 29.216 -10.346 -20.469 1.00 15.28 240 ALA A O 1
ATOM 1713 N N . GLU A 1 241 ? 27.216 -10.971 -21.334 1.00 14.64 241 GLU A N 1
ATOM 1714 C CA . GLU A 1 241 ? 27.027 -12.054 -20.368 1.00 15.78 241 GLU A CA 1
ATOM 1715 C C . GLU A 1 241 ? 27.816 -13.302 -20.755 1.00 16.37 241 GLU A C 1
ATOM 1716 O O . GLU A 1 241 ? 27.950 -13.647 -21.938 1.00 16.33 241 GLU A O 1
ATOM 1722 N N . THR A 1 242 ? 28.348 -13.961 -19.734 1.00 16.38 242 THR A N 1
ATOM 1723 C CA . THR A 1 242 ? 29.256 -15.079 -19.905 1.00 17.12 242 THR A CA 1
ATOM 1724 C C . THR A 1 242 ? 28.980 -16.116 -18.831 1.00 17.12 242 THR A C 1
ATOM 1725 O O . THR A 1 242 ? 28.574 -15.781 -17.715 1.00 16.59 242 THR A O 1
ATOM 1729 N N . HIS A 1 243 ? 29.206 -17.377 -19.188 1.00 17.21 243 HIS A N 1
ATOM 1730 C CA . HIS A 1 243 ? 28.884 -18.514 -18.340 1.00 17.90 243 HIS A CA 1
ATOM 1731 C C . HIS A 1 243 ? 29.871 -19.618 -18.707 1.00 18.20 243 HIS A C 1
ATOM 1732 O O . HIS A 1 243 ? 30.260 -19.741 -19.862 1.00 18.05 243 HIS A O 1
ATOM 1739 N N . VAL A 1 244 ? 30.294 -20.395 -17.720 1.00 19.08 244 VAL A N 1
ATOM 1740 C CA . VAL A 1 244 ? 31.305 -21.437 -17.942 1.00 19.69 244 VAL A CA 1
ATOM 1741 C C . VAL A 1 244 ? 30.765 -22.613 -18.757 1.00 20.20 244 VAL A C 1
ATOM 1742 O O . VAL A 1 244 ? 31.513 -23.306 -19.436 1.00 21.11 244 VAL A O 1
ATOM 1746 N N . ASP A 1 245 ? 29.460 -22.829 -18.665 1.00 20.14 245 ASP A N 1
ATOM 1747 C CA . ASP A 1 245 ? 28.781 -23.952 -19.294 1.00 21.17 245 ASP A CA 1
ATOM 1748 C C . ASP A 1 245 ? 27.369 -23.517 -19.710 1.00 21.07 245 ASP A C 1
ATOM 1749 O O . ASP A 1 245 ? 26.383 -23.904 -19.076 1.00 20.65 245 ASP A O 1
ATOM 1754 N N . PRO A 1 246 ? 27.269 -22.701 -20.778 1.00 21.32 246 PRO A N 1
ATOM 1755 C CA . PRO A 1 246 ? 25.995 -22.075 -21.154 1.00 21.64 246 PRO A CA 1
ATOM 1756 C C . PRO A 1 246 ? 24.816 -23.032 -21.342 1.00 22.94 246 PRO A C 1
ATOM 1757 O O . PRO A 1 246 ? 23.688 -22.671 -21.011 1.00 23.12 246 PRO A O 1
ATOM 1761 N N . LYS A 1 247 ? 25.052 -24.240 -21.848 1.00 24.13 247 LYS A N 1
ATOM 1762 C CA . LYS A 1 247 ? 23.928 -25.160 -22.049 1.00 25.34 247 LYS A CA 1
ATOM 1763 C C . LYS A 1 247 ? 23.340 -25.669 -20.720 1.00 24.38 247 LYS A C 1
ATOM 1764 O O . LYS A 1 247 ? 22.262 -26.256 -20.710 1.00 24.94 247 LYS A O 1
ATOM 1770 N N . ASN A 1 248 ? 24.031 -25.442 -19.602 1.00 22.69 248 ASN A N 1
ATOM 1771 C CA . ASN A 1 248 ? 23.463 -25.724 -18.287 1.00 22.19 248 ASN A CA 1
ATOM 1772 C C . ASN A 1 248 ? 23.094 -24.460 -17.496 1.00 21.00 248 ASN A C 1
ATOM 1773 O O . ASN A 1 248 ? 22.856 -24.525 -16.293 1.00 20.81 248 ASN A O 1
ATOM 1778 N N . ALA A 1 249 ? 23.024 -23.316 -18.179 1.00 20.23 249 ALA A N 1
ATOM 1779 C CA . ALA A 1 249 ? 22.642 -22.057 -17.535 1.00 20.57 249 ALA A CA 1
ATOM 1780 C C . ALA A 1 249 ? 21.141 -22.032 -17.258 1.00 20.13 249 ALA A C 1
ATOM 1781 O O . ALA A 1 249 ? 20.368 -22.741 -17.910 1.00 20.57 249 ALA A O 1
ATOM 1783 N N . LEU A 1 250 ? 20.734 -21.205 -16.300 1.00 19.94 250 LEU A N 1
ATOM 1784 C CA . LEU A 1 250 ? 19.329 -21.093 -15.907 1.00 20.01 250 LEU A CA 1
ATOM 1785 C C . LEU A 1 250 ? 18.629 -19.879 -16.534 1.00 20.02 250 LEU A C 1
ATOM 1786 O O . LEU A 1 250 ? 17.412 -19.750 -16.430 1.00 20.56 250 LEU A O 1
ATOM 1791 N N . SER A 1 251 ? 19.392 -18.993 -17.170 1.00 19.43 251 SER A N 1
ATOM 1792 C CA . SER A 1 251 ? 18.827 -17.866 -17.923 1.00 19.70 251 SER A CA 1
ATOM 1793 C C . SER A 1 251 ? 19.804 -17.459 -19.015 1.00 19.51 251 SER A C 1
ATOM 1794 O O . SER A 1 251 ? 21.007 -17.345 -18.760 1.00 18.99 251 SER A O 1
ATOM 1797 N N . ASP A 1 252 ? 19.291 -17.272 -20.233 1.00 19.33 252 ASP A N 1
ATOM 1798 C CA . ASP A 1 252 ? 20.072 -16.766 -21.359 1.00 20.25 252 ASP A CA 1
ATOM 1799 C C . ASP A 1 252 ? 21.218 -17.669 -21.818 1.00 20.28 252 ASP A C 1
ATOM 1800 O O . ASP A 1 252 ? 22.168 -17.196 -22.428 1.00 20.68 252 ASP A O 1
ATOM 1805 N N . GLY A 1 253 ? 21.106 -18.969 -21.563 1.00 20.93 253 GLY A N 1
ATOM 1806 C CA . GLY A 1 253 ? 22.134 -19.926 -21.966 1.00 22.08 253 GLY A CA 1
ATOM 1807 C C . GLY A 1 253 ? 22.474 -19.838 -23.440 1.00 22.90 253 GLY A C 1
ATOM 1808 O O . GLY A 1 253 ? 23.641 -19.882 -23.812 1.00 25.25 253 GLY A O 1
ATOM 1809 N N . ALA A 1 254 ? 21.453 -19.671 -24.276 1.00 24.09 254 ALA A N 1
ATOM 1810 C CA . ALA A 1 254 ? 21.629 -19.646 -25.728 1.00 24.69 254 ALA A CA 1
ATOM 1811 C C . ALA A 1 254 ? 22.420 -18.439 -26.233 1.00 25.14 254 ALA A C 1
ATOM 1812 O O . ALA A 1 254 ? 22.977 -18.482 -27.331 1.00 26.06 254 ALA A O 1
ATOM 1814 N N . ASN A 1 255 ? 22.477 -17.371 -25.437 1.00 24.86 255 ASN A N 1
ATOM 1815 C CA . ASN A 1 255 ? 23.101 -16.121 -25.861 1.00 25.25 255 ASN A CA 1
ATOM 1816 C C . ASN A 1 255 ? 24.370 -15.711 -25.113 1.00 24.05 255 ASN A C 1
ATOM 1817 O O . ASN A 1 255 ? 24.991 -14.706 -25.464 1.00 24.60 255 ASN A O 1
ATOM 1822 N N . MET A 1 256 ? 24.757 -16.472 -24.093 1.00 22.42 256 MET A N 1
ATOM 1823 C CA . MET A 1 256 ? 25.966 -16.149 -23.343 1.00 21.19 256 MET A CA 1
ATOM 1824 C C . MET A 1 256 ? 27.215 -16.709 -24.025 1.00 22.01 256 MET A C 1
ATOM 1825 O O . MET A 1 256 ? 27.169 -17.732 -24.717 1.00 21.66 256 MET A O 1
ATOM 1830 N N . LEU A 1 257 ? 28.324 -16.01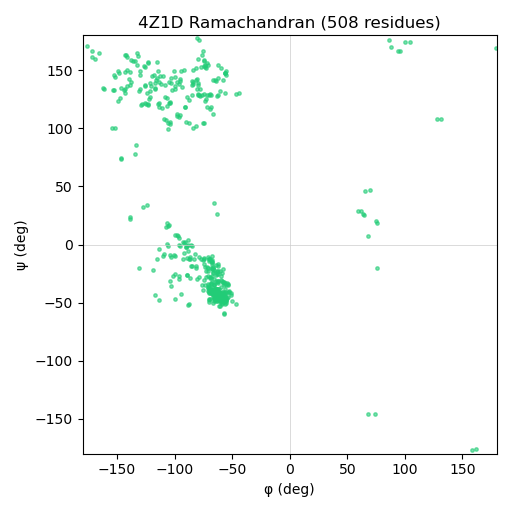2 -23.834 1.00 21.40 257 LEU A N 1
ATOM 1831 C CA . LEU A 1 257 ? 29.614 -16.437 -24.344 1.00 22.14 257 LEU A CA 1
ATOM 1832 C C . LEU A 1 257 ? 30.335 -17.266 -23.304 1.00 22.02 257 LEU A C 1
ATOM 1833 O O . LEU A 1 257 ? 30.168 -17.066 -22.105 1.00 20.75 257 LEU A O 1
ATOM 1838 N N . LYS A 1 258 ? 31.165 -18.188 -23.770 1.00 22.91 258 LYS A N 1
ATOM 1839 C CA . LYS A 1 258 ? 32.125 -18.827 -22.895 1.00 23.68 258 LYS A CA 1
ATOM 1840 C C . LYS A 1 258 ? 33.246 -17.827 -22.601 1.00 22.54 258 LYS A C 1
ATOM 1841 O O . LYS A 1 258 ? 33.493 -16.924 -23.398 1.00 21.25 258 LYS A O 1
ATOM 1847 N N . PRO A 1 259 ? 33.920 -17.971 -21.447 1.00 22.06 259 PRO A N 1
ATOM 1848 C CA . PRO A 1 259 ? 34.973 -17.011 -21.122 1.00 22.06 259 PRO A CA 1
ATOM 1849 C C . PRO A 1 259 ? 36.024 -16.825 -22.218 1.00 21.90 259 PRO A C 1
ATOM 1850 O O . PRO A 1 259 ? 36.429 -15.697 -22.475 1.00 21.71 259 PRO A O 1
ATOM 1854 N N . ASP A 1 260 ? 36.456 -17.906 -22.865 1.00 23.20 260 ASP A N 1
ATOM 1855 C CA . ASP A 1 260 ? 37.457 -17.773 -23.924 1.00 24.38 260 ASP A CA 1
ATOM 1856 C C . ASP A 1 260 ? 36.907 -17.002 -25.135 1.00 24.17 260 ASP A C 1
ATOM 1857 O O . ASP A 1 260 ? 37.644 -16.241 -25.751 1.00 24.13 260 ASP A O 1
ATOM 1862 N N . GLU A 1 261 ? 35.617 -17.170 -25.439 1.00 23.37 261 GLU A N 1
ATOM 1863 C CA . GLU A 1 261 ? 34.967 -16.417 -26.520 1.00 23.28 261 GLU A CA 1
ATOM 1864 C C . GLU A 1 261 ? 34.911 -14.922 -26.200 1.00 22.33 261 GLU A C 1
ATOM 1865 O O . GLU A 1 261 ? 35.152 -14.083 -27.074 1.00 21.93 261 GLU A O 1
ATOM 1871 N N . LEU A 1 262 ? 34.599 -14.594 -24.947 1.00 21.13 262 LEU A N 1
ATOM 1872 C CA . LEU A 1 262 ? 34.589 -13.200 -24.495 1.00 20.51 262 LEU A CA 1
ATOM 1873 C C . LEU A 1 262 ? 35.983 -12.576 -24.571 1.00 20.57 262 LEU A C 1
ATOM 1874 O O . LEU A 1 262 ? 36.124 -11.432 -24.992 1.00 19.90 262 LEU A O 1
ATOM 1879 N N . GLU A 1 263 ? 37.007 -13.315 -24.141 1.00 21.55 263 GLU A N 1
ATOM 1880 C CA . GLU A 1 263 ? 38.386 -12.827 -24.218 1.00 22.93 263 GLU A CA 1
ATOM 1881 C C . GLU A 1 263 ? 38.758 -12.465 -25.659 1.00 24.13 263 GLU A C 1
ATOM 1882 O O . GLU A 1 263 ? 39.350 -11.416 -25.903 1.00 24.40 263 GLU A O 1
ATOM 1888 N N . GLN A 1 264 ? 38.391 -13.328 -26.601 1.00 25.97 264 GLN A N 1
ATOM 1889 C CA . GLN A 1 264 ? 38.639 -13.075 -28.021 1.00 28.06 264 GLN A CA 1
ATOM 1890 C C . GLN A 1 264 ? 37.934 -11.801 -28.471 1.00 27.06 264 GLN A C 1
ATOM 1891 O O . GLN A 1 264 ? 38.517 -10.959 -29.160 1.00 26.94 264 GLN A O 1
ATOM 1897 N N . LEU A 1 265 ? 36.675 -11.666 -28.075 1.00 25.41 265 LEU A N 1
ATOM 1898 C CA . LEU A 1 265 ? 35.892 -10.495 -28.431 1.00 24.97 265 LEU A CA 1
ATOM 1899 C C . LEU A 1 265 ? 36.512 -9.206 -27.871 1.00 23.80 265 LEU A C 1
ATOM 1900 O O . LEU A 1 265 ? 36.645 -8.209 -28.585 1.00 23.55 265 LEU A O 1
ATOM 1905 N N . VAL A 1 266 ? 36.894 -9.237 -26.599 1.00 22.09 266 VAL A N 1
ATOM 1906 C CA . VAL A 1 266 ? 37.530 -8.089 -25.951 1.00 21.28 266 VAL A CA 1
ATOM 1907 C C . VAL A 1 266 ? 38.867 -7.751 -26.615 1.00 21.16 266 VAL A C 1
ATOM 1908 O O . VAL A 1 266 ? 39.189 -6.583 -26.804 1.00 20.36 266 VAL A O 1
ATOM 1912 N N . THR A 1 267 ? 39.633 -8.775 -26.978 1.00 21.80 267 THR A N 1
ATOM 1913 C CA . THR A 1 267 ? 40.888 -8.571 -27.699 1.00 22.80 267 THR A CA 1
ATOM 1914 C C . THR A 1 267 ? 40.635 -7.754 -28.963 1.00 22.40 267 THR A C 1
ATOM 1915 O O . THR A 1 267 ? 41.328 -6.767 -29.223 1.00 20.98 267 THR A O 1
ATOM 1919 N N . ASP A 1 268 ? 39.618 -8.151 -29.723 1.00 22.48 268 ASP A N 1
ATOM 1920 C CA . ASP A 1 268 ? 39.254 -7.444 -30.959 1.00 22.74 268 ASP A CA 1
ATOM 1921 C C . ASP A 1 268 ? 38.768 -6.015 -30.690 1.00 22.46 268 ASP A C 1
ATOM 1922 O O . ASP A 1 268 ? 39.146 -5.083 -31.411 1.00 21.77 268 ASP A O 1
ATOM 1927 N N . MET A 1 269 ? 37.926 -5.839 -29.672 1.00 22.02 269 MET A N 1
ATOM 1928 C CA . MET A 1 269 ? 37.449 -4.499 -29.297 1.00 22.06 269 MET A CA 1
ATOM 1929 C C . MET A 1 269 ? 38.628 -3.566 -29.013 1.00 21.46 269 MET A C 1
ATOM 1930 O O . MET A 1 269 ? 38.676 -2.432 -29.499 1.00 20.44 269 MET A O 1
ATOM 1935 N N . LEU A 1 270 ? 39.577 -4.052 -28.221 1.00 20.48 270 LEU A N 1
ATOM 1936 C CA . LEU A 1 270 ? 40.745 -3.257 -27.858 1.00 20.17 270 LEU A CA 1
ATOM 1937 C C . LEU A 1 270 ? 41.609 -2.892 -29.070 1.00 20.41 270 LEU A C 1
ATOM 1938 O O . LEU A 1 270 ? 42.054 -1.753 -29.171 1.00 20.01 270 LEU A O 1
ATOM 1943 N N . LYS A 1 271 ? 41.834 -3.844 -29.980 1.00 20.76 271 LYS A N 1
ATOM 1944 C CA . LYS A 1 271 ? 42.581 -3.568 -31.217 1.00 21.31 271 LYS A CA 1
ATOM 1945 C C . LYS A 1 271 ? 41.913 -2.488 -32.063 1.00 19.75 271 LYS A C 1
ATOM 1946 O O . LYS A 1 271 ? 42.586 -1.623 -32.633 1.00 18.86 271 LYS A O 1
ATOM 1952 N N . ILE A 1 272 ? 40.590 -2.552 -32.165 1.00 19.06 272 ILE A N 1
ATOM 1953 C CA . ILE A 1 272 ? 39.837 -1.549 -32.914 1.00 18.50 272 ILE A CA 1
ATOM 1954 C C . ILE A 1 272 ? 39.943 -0.176 -32.240 1.00 18.85 272 ILE A C 1
ATOM 1955 O O . ILE A 1 272 ? 40.234 0.823 -32.901 1.00 19.24 272 ILE A O 1
ATOM 1960 N N . GLN A 1 273 ? 39.715 -0.130 -30.930 1.00 19.45 273 GLN A N 1
ATOM 1961 C CA . GLN A 1 273 ? 39.775 1.112 -30.172 1.00 20.98 273 GLN A CA 1
ATOM 1962 C C . GLN A 1 273 ? 41.177 1.743 -30.195 1.00 22.29 273 GLN A C 1
ATOM 1963 O O . GLN A 1 273 ? 41.311 2.965 -30.165 1.00 23.30 273 GLN A O 1
ATOM 1969 N N . ASN A 1 274 ? 42.209 0.906 -30.267 1.00 23.50 274 ASN A N 1
ATOM 1970 C CA . ASN A 1 274 ? 43.597 1.377 -30.358 1.00 25.29 274 ASN A CA 1
ATOM 1971 C C . ASN A 1 274 ? 43.884 2.187 -31.636 1.00 26.59 274 ASN A C 1
ATOM 1972 O O . ASN A 1 274 ? 44.822 2.988 -31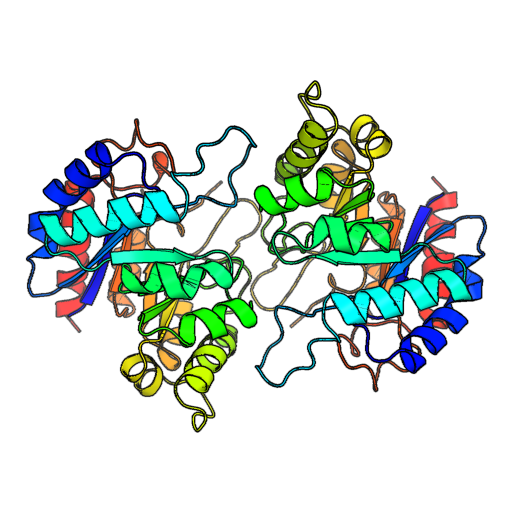.667 1.00 26.45 274 ASN A O 1
ATOM 1977 N N . LEU A 1 275 ? 43.085 1.984 -32.683 1.00 26.58 275 LEU A N 1
ATOM 1978 C CA . LEU A 1 275 ? 43.231 2.740 -33.929 1.00 28.41 275 LEU A CA 1
ATOM 1979 C C . LEU A 1 275 ? 42.772 4.190 -33.821 1.00 30.51 275 LEU A C 1
ATOM 1980 O O . LEU A 1 275 ? 43.261 5.044 -34.557 1.00 32.01 275 LEU A O 1
ATOM 1985 N N . PHE A 1 276 ? 41.823 4.457 -32.926 1.00 32.42 276 PHE A N 1
ATOM 1986 C CA . PHE A 1 276 ? 41.155 5.754 -32.856 1.00 33.92 276 PHE A CA 1
ATOM 1987 C C . PHE A 1 276 ? 41.224 6.326 -31.444 1.00 35.45 276 PHE A C 1
ATOM 1988 O O . PHE A 1 276 ? 42.295 6.718 -30.977 1.00 37.93 276 PHE A O 1
ATOM 1996 N N . LYS B 1 10 ? -23.017 -7.100 -23.752 1.00 28.99 10 LYS B N 1
ATOM 1997 C CA . LYS B 1 10 ? -22.628 -5.663 -23.634 1.00 28.67 10 LYS B CA 1
ATOM 1998 C C . LYS B 1 10 ? -21.163 -5.481 -24.005 1.00 26.35 10 LYS B C 1
ATOM 1999 O O . LYS B 1 10 ? -20.302 -6.243 -23.558 1.00 28.23 10 LYS B O 1
ATOM 2005 N N . SER B 1 11 ? -20.888 -4.458 -24.802 1.00 23.41 11 SER B N 1
ATOM 2006 C CA . SER B 1 11 ? -19.520 -4.061 -25.099 1.00 20.81 11 SER B CA 1
ATOM 2007 C C . SER B 1 11 ? -19.002 -3.217 -23.942 1.00 17.90 11 SER B C 1
ATOM 2008 O O . SER B 1 11 ? -19.740 -2.419 -23.370 1.00 16.97 11 SER B O 1
ATOM 2011 N N . VAL B 1 12 ? -17.737 -3.397 -23.594 1.00 14.73 12 VAL B N 1
ATOM 2012 C CA . VAL B 1 12 ? -17.131 -2.611 -22.522 1.00 14.00 12 VAL B CA 1
ATOM 2013 C C . VAL B 1 12 ? -16.739 -1.221 -23.028 1.00 13.54 12 VAL B C 1
ATOM 2014 O O . VAL B 1 12 ? -16.266 -1.061 -24.159 1.00 12.78 12 VAL B O 1
ATOM 2018 N N . LEU B 1 13 ? -16.990 -0.211 -22.205 1.00 12.72 13 LEU B N 1
ATOM 2019 C CA . LEU B 1 13 ? -16.449 1.128 -22.441 1.00 12.63 13 LEU B CA 1
ATOM 2020 C C . LEU B 1 13 ? -15.703 1.546 -21.199 1.00 12.31 13 LEU B C 1
ATOM 2021 O O . LEU B 1 13 ? -16.273 1.571 -20.117 1.00 12.58 13 LEU B O 1
ATOM 2026 N N . ILE B 1 14 ? -14.420 1.852 -21.374 1.00 11.98 14 ILE B N 1
ATOM 2027 C CA . ILE B 1 14 ? -13.581 2.376 -20.321 1.00 12.06 14 ILE B CA 1
ATOM 2028 C C . ILE B 1 14 ? -13.237 3.800 -20.759 1.00 12.15 14 ILE B C 1
ATOM 2029 O O . ILE B 1 14 ? -12.640 3.996 -21.815 1.00 11.89 14 ILE B O 1
ATOM 2034 N N . ALA B 1 15 ? -13.641 4.793 -19.978 1.00 12.11 15 ALA B N 1
ATOM 2035 C CA . ALA B 1 15 ? -13.406 6.175 -20.369 1.00 12.45 15 ALA B CA 1
ATOM 2036 C C . ALA B 1 15 ? -13.199 7.076 -19.172 1.00 12.36 15 ALA B C 1
ATOM 2037 O O . ALA B 1 15 ? -13.761 6.853 -18.109 1.00 12.65 15 ALA B O 1
ATOM 2039 N N . GLY B 1 16 ? -12.373 8.094 -19.366 1.00 12.33 16 GLY B N 1
ATOM 2040 C CA . GLY B 1 16 ? -12.115 9.092 -18.338 1.00 12.57 16 GLY B CA 1
ATOM 2041 C C . GLY B 1 16 ? -10.843 9.822 -18.686 1.00 13.05 16 GLY B C 1
ATOM 2042 O O . GLY B 1 16 ? -10.265 9.574 -19.742 1.00 13.46 16 GLY B O 1
ATOM 2043 N N . PRO B 1 17 ? -10.394 10.725 -17.804 1.00 13.20 17 PRO B N 1
ATOM 2044 C CA . PRO B 1 17 ? -9.177 11.464 -18.109 1.00 13.46 17 PRO B CA 1
ATOM 2045 C C . PRO B 1 17 ? -7.932 10.605 -17.950 1.00 13.63 17 PRO B C 1
ATOM 2046 O O . PRO B 1 17 ? -7.950 9.611 -17.228 1.00 13.92 17 PRO B O 1
ATOM 2050 N N . CYS B 1 18 ? -6.851 11.013 -18.598 1.00 13.92 18 CYS B N 1
ATOM 2051 C CA . CYS B 1 18 ? -5.595 10.280 -18.493 1.00 14.55 18 CYS B CA 1
ATOM 2052 C C . CYS B 1 18 ? -5.126 10.208 -17.051 1.00 15.14 18 CYS B C 1
ATOM 2053 O O . CYS B 1 18 ? -4.844 9.129 -16.519 1.00 15.89 18 CYS B O 1
ATOM 2056 N N . VAL B 1 19 ? -5.096 11.366 -16.403 1.00 14.92 19 VAL B N 1
ATOM 2057 C CA . VAL B 1 19 ? -4.667 11.457 -15.011 1.00 14.81 19 VAL B CA 1
ATOM 2058 C C . VAL B 1 19 ? -5.736 12.145 -14.164 1.00 15.10 19 VAL B C 1
ATOM 2059 O O . VAL B 1 19 ? -6.522 12.952 -14.666 1.00 15.45 19 VAL B O 1
ATOM 2063 N N . ILE B 1 20 ? -5.760 11.811 -12.883 1.00 14.77 20 ILE B N 1
ATOM 2064 C CA . ILE B 1 20 ? -6.558 12.556 -11.908 1.00 15.15 20 ILE B CA 1
ATOM 2065 C C . ILE B 1 20 ? -5.920 13.923 -11.752 1.00 15.70 20 ILE B C 1
ATOM 2066 O O . ILE B 1 20 ? -4.783 14.036 -11.292 1.00 15.35 20 ILE B O 1
ATOM 2071 N N . GLU B 1 21 ? -6.659 14.959 -12.127 1.00 16.48 21 GLU B N 1
ATOM 2072 C CA . GLU B 1 21 ? -6.156 16.326 -12.040 1.00 17.88 21 GLU B CA 1
ATOM 2073 C C . GLU B 1 21 ? -6.582 16.976 -10.731 1.00 19.45 21 GLU B C 1
ATOM 2074 O O . GLU B 1 21 ? -5.776 17.630 -10.059 1.00 21.79 21 GLU B O 1
ATOM 2080 N N . SER B 1 22 ? -7.838 16.754 -10.372 1.00 20.46 22 SER B N 1
ATOM 2081 C CA . SER B 1 22 ? -8.431 17.232 -9.130 1.00 21.67 22 SER B CA 1
ATOM 2082 C C . SER B 1 22 ? -9.801 16.587 -9.025 1.00 21.85 22 SER B C 1
ATOM 2083 O O . SER B 1 22 ? -10.312 16.052 -10.003 1.00 22.10 22 SER B O 1
ATOM 2086 N N . LEU B 1 23 ? -10.408 16.668 -7.853 1.00 22.17 23 LEU B N 1
ATOM 2087 C CA . LEU B 1 23 ? -11.753 16.131 -7.667 1.00 22.76 23 LEU B CA 1
ATOM 2088 C C . LEU B 1 23 ? -12.757 16.903 -8.521 1.00 22.90 23 LEU B C 1
ATOM 2089 O O . LEU B 1 23 ? -13.660 16.319 -9.109 1.00 22.38 23 LEU B O 1
ATOM 2094 N N . GLU B 1 24 ? -12.562 18.216 -8.599 1.00 22.94 24 GLU B N 1
ATOM 2095 C CA . GLU B 1 24 ? -13.402 19.096 -9.406 1.00 24.03 24 GLU B CA 1
ATOM 2096 C C . GLU B 1 24 ? -13.389 18.657 -10.877 1.00 22.68 24 GLU B C 1
ATOM 2097 O O . GLU B 1 24 ? -14.445 18.544 -11.514 1.00 22.13 24 GLU B O 1
ATOM 2103 N N . ASN B 1 25 ? -12.192 18.397 -11.406 1.00 21.06 25 ASN B N 1
ATOM 2104 C CA . ASN B 1 25 ? -12.063 17.912 -12.780 1.00 20.50 25 ASN B CA 1
ATOM 2105 C C . ASN B 1 25 ? -12.675 16.529 -12.984 1.00 19.52 25 ASN B C 1
ATOM 2106 O O . ASN B 1 25 ? -13.366 16.299 -13.977 1.00 19.03 25 ASN B O 1
ATOM 2111 N N . LEU B 1 26 ? -12.417 15.611 -12.054 1.00 18.95 26 LEU B N 1
ATOM 2112 C CA . LEU B 1 26 ? -13.019 14.278 -12.110 1.00 18.65 26 LEU B CA 1
ATOM 2113 C C . LEU B 1 26 ? -14.539 14.367 -12.137 1.00 18.34 26 LEU B C 1
ATOM 2114 O O . LEU B 1 26 ? -15.179 13.696 -12.937 1.00 17.49 26 LEU B O 1
ATOM 2119 N N . ARG B 1 27 ? -15.106 15.206 -11.269 1.00 18.38 27 ARG B N 1
ATOM 2120 C CA . ARG B 1 27 ? -16.560 15.412 -11.245 1.00 18.48 27 ARG B CA 1
ATOM 2121 C C . ARG B 1 27 ? -17.111 15.982 -12.554 1.00 17.94 27 ARG B C 1
ATOM 2122 O O . ARG B 1 27 ? -18.172 15.560 -13.009 1.00 16.96 27 ARG B O 1
ATOM 2130 N N . SER B 1 28 ? -16.400 16.938 -13.151 1.00 17.73 28 SER B N 1
ATOM 2131 C CA . SER B 1 28 ? -16.837 17.544 -14.402 1.00 18.48 28 SER B CA 1
ATOM 2132 C C . SER B 1 28 ? -16.907 16.529 -15.544 1.00 17.74 28 SER B C 1
ATOM 2133 O O . SER B 1 28 ? -17.902 16.456 -16.272 1.00 16.62 28 SER B O 1
ATOM 2136 N N . ILE B 1 29 ? -15.850 15.739 -15.703 1.00 16.98 29 ILE B N 1
ATOM 2137 C CA . ILE B 1 29 ? -15.848 14.716 -16.747 1.00 16.85 29 ILE B CA 1
ATOM 2138 C C . ILE B 1 29 ? -16.829 13.586 -16.408 1.00 16.00 29 ILE B C 1
ATOM 2139 O O . ILE B 1 29 ? -17.539 13.101 -17.295 1.00 15.74 29 ILE B O 1
ATOM 2144 N N . ALA B 1 30 ? -16.910 13.194 -15.134 1.00 15.12 30 ALA B N 1
ATOM 2145 C CA . ALA B 1 30 ? -17.889 12.179 -14.715 1.00 15.04 30 ALA B CA 1
ATOM 2146 C C . ALA B 1 30 ? -19.309 12.606 -15.075 1.00 15.14 30 ALA B C 1
ATOM 2147 O O . ALA B 1 30 ? -20.108 11.805 -15.564 1.00 15.02 30 ALA B O 1
ATOM 2149 N N . THR B 1 31 ? -19.616 13.878 -14.850 1.00 15.69 31 THR B N 1
ATOM 2150 C CA . THR B 1 31 ? -20.940 14.406 -15.191 1.00 16.20 31 THR B CA 1
ATOM 2151 C C . THR B 1 31 ? -21.224 14.289 -16.690 1.00 17.02 31 THR B C 1
ATOM 2152 O O . THR B 1 31 ? -22.298 13.833 -17.090 1.00 16.68 31 THR B O 1
ATOM 2156 N N . LYS B 1 32 ? -20.259 14.689 -17.510 1.00 17.31 32 LYS B N 1
ATOM 2157 C CA . LYS B 1 32 ? -20.413 14.627 -18.963 1.00 18.59 32 LYS B CA 1
ATOM 2158 C C . LYS B 1 32 ? -20.509 13.209 -19.502 1.00 17.96 32 LYS B C 1
ATOM 2159 O O . LYS B 1 32 ? -21.033 13.012 -20.587 1.00 17.87 32 LYS B O 1
ATOM 2165 N N . LEU B 1 33 ? -20.006 12.229 -18.750 1.00 17.48 33 LEU B N 1
ATOM 2166 C CA . LEU B 1 33 ? -20.094 10.821 -19.151 1.00 17.69 33 LEU B CA 1
ATOM 2167 C C . LEU B 1 33 ? -21.363 10.115 -18.695 1.00 17.60 33 LEU B C 1
ATOM 2168 O O . LEU B 1 33 ? -21.558 8.943 -19.011 1.00 17.58 33 LEU B O 1
ATOM 2173 N N . GLN B 1 34 ? -22.242 10.817 -17.982 1.00 17.72 34 GLN B N 1
ATOM 2174 C CA . GLN B 1 34 ? -23.432 10.182 -17.424 1.00 18.16 34 GLN B CA 1
ATOM 2175 C C . GLN B 1 34 ? -24.351 9.563 -18.484 1.00 18.49 34 GLN B C 1
ATOM 2176 O O . GLN B 1 34 ? -24.846 8.457 -18.279 1.00 18.49 34 GLN B O 1
ATOM 2182 N N . PRO B 1 35 ? -24.591 10.265 -19.607 1.00 19.09 35 PRO B N 1
ATOM 2183 C CA . PRO B 1 35 ? -25.410 9.614 -20.633 1.00 19.71 35 PRO B CA 1
ATOM 2184 C C . PRO B 1 35 ? -24.804 8.300 -21.149 1.00 20.07 35 PRO B C 1
ATOM 2185 O O . PRO B 1 35 ? -25.502 7.290 -21.208 1.00 19.70 35 PRO B O 1
ATOM 2189 N N . LEU B 1 36 ? -23.516 8.305 -21.478 1.00 20.64 36 LEU B N 1
ATOM 2190 C CA . LEU B 1 36 ? -22.838 7.064 -21.890 1.00 21.01 36 LEU B CA 1
ATOM 2191 C C . LEU B 1 36 ? -22.887 5.981 -20.818 1.00 21.13 36 LEU B C 1
ATOM 2192 O O . LEU B 1 36 ? -23.153 4.814 -21.118 1.00 20.65 36 LEU B O 1
ATOM 2197 N N . ALA B 1 37 ? -22.645 6.363 -19.570 1.00 20.92 37 ALA B N 1
ATOM 2198 C CA . ALA B 1 37 ? -22.672 5.410 -18.459 1.00 21.76 37 ALA B CA 1
ATOM 2199 C C . ALA B 1 37 ? -24.023 4.717 -18.277 1.00 22.70 37 ALA B C 1
ATOM 2200 O O . ALA B 1 37 ? -24.071 3.607 -17.759 1.00 23.52 37 ALA B O 1
ATOM 2202 N N . ASN B 1 38 ? -25.114 5.374 -18.682 1.00 22.97 38 ASN B N 1
ATOM 2203 C CA . ASN B 1 38 ? -26.456 4.782 -18.617 1.00 23.72 38 ASN B CA 1
ATOM 2204 C C . ASN B 1 38 ? -26.892 4.017 -19.868 1.00 23.85 38 ASN B C 1
ATOM 2205 O O . ASN B 1 38 ? -27.979 3.438 -19.890 1.00 24.24 38 ASN B O 1
ATOM 2210 N N . ASN B 1 39 ? -26.054 3.992 -20.897 1.00 22.78 39 ASN B N 1
ATOM 2211 C CA . ASN B 1 39 ? -26.358 3.234 -22.106 1.00 23.34 39 ASN B CA 1
ATOM 2212 C C . ASN B 1 39 ? -26.362 1.735 -21.804 1.00 24.20 39 ASN B C 1
ATOM 2213 O O . ASN B 1 39 ? -25.324 1.153 -21.511 1.00 23.30 39 ASN B O 1
ATOM 2218 N N . GLU B 1 40 ? -27.530 1.104 -21.885 1.00 25.63 40 GLU B N 1
ATOM 2219 C CA . GLU B 1 40 ? -27.648 -0.318 -21.540 1.00 27.28 40 GLU B CA 1
ATOM 2220 C C . GLU B 1 40 ? -26.918 -1.271 -22.497 1.00 24.98 40 GLU B C 1
ATOM 2221 O O . GLU B 1 40 ? -26.781 -2.449 -22.197 1.00 25.47 40 GLU B O 1
ATOM 2227 N N . ARG B 1 41 ? -26.433 -0.775 -23.632 1.00 23.82 41 ARG B N 1
ATOM 2228 C CA . ARG B 1 41 ? -25.580 -1.592 -24.498 1.00 23.41 41 ARG B CA 1
ATOM 2229 C C . ARG B 1 41 ? -24.109 -1.557 -24.084 1.00 20.67 41 ARG B C 1
ATOM 2230 O O . ARG B 1 41 ? -23.277 -2.227 -24.708 1.00 19.80 41 ARG B O 1
ATOM 2238 N N . LEU B 1 42 ? -23.789 -0.790 -23.040 1.00 18.55 42 LEU B N 1
ATOM 2239 C CA . LEU B 1 42 ? -22.413 -0.687 -22.562 1.00 17.44 42 LEU B CA 1
ATOM 2240 C C . LEU B 1 42 ? -22.253 -1.196 -21.141 1.00 17.35 42 LEU B C 1
ATOM 2241 O O . LEU B 1 42 ? -23.156 -1.057 -20.312 1.00 17.82 42 LEU B O 1
ATOM 2246 N N . ASP B 1 43 ? -21.090 -1.784 -20.884 1.00 15.91 43 ASP B N 1
ATOM 2247 C CA . ASP B 1 43 ? -20.630 -2.100 -19.545 1.00 16.05 43 ASP B CA 1
ATOM 2248 C C . ASP B 1 43 ? -19.542 -1.069 -19.263 1.00 15.00 43 ASP B C 1
ATOM 2249 O O . ASP B 1 43 ? -18.412 -1.216 -19.742 1.00 14.18 43 ASP B O 1
ATOM 2254 N N . PHE B 1 44 ? -19.907 -0.021 -18.519 1.00 14.10 44 PHE B N 1
ATOM 2255 C CA . PHE B 1 44 ? -19.085 1.180 -18.360 1.00 13.70 44 PHE B CA 1
ATOM 2256 C C . PHE B 1 44 ? -18.171 1.174 -17.127 1.00 13.55 44 PHE B C 1
ATOM 2257 O O . PHE B 1 44 ? -18.587 0.815 -16.017 1.00 13.64 44 PHE B O 1
ATOM 2265 N N . TYR B 1 45 ? -16.926 1.590 -17.338 1.00 13.21 45 TYR B N 1
ATOM 2266 C CA . TYR B 1 45 ? -15.962 1.809 -16.267 1.00 12.98 45 TYR B CA 1
ATOM 2267 C C . TYR B 1 45 ? -15.334 3.186 -16.454 1.00 12.97 45 TYR B C 1
ATOM 2268 O O . TYR B 1 45 ? -14.932 3.537 -17.559 1.00 13.18 45 TYR B O 1
ATOM 2277 N N . PHE B 1 46 ? -15.255 3.951 -15.369 1.00 12.83 46 PHE B N 1
ATOM 2278 C CA . PHE B 1 46 ? -14.633 5.268 -15.350 1.00 12.92 46 PHE B CA 1
ATOM 2279 C C . PHE B 1 46 ? -13.139 5.104 -15.023 1.00 12.97 46 PHE B C 1
ATOM 2280 O O . PHE B 1 46 ? -12.795 4.473 -14.024 1.00 12.64 46 PHE B O 1
ATOM 2288 N N . LYS B 1 47 ? -12.277 5.671 -15.860 1.00 13.13 47 LYS B N 1
ATOM 2289 C CA . LYS B 1 47 ? -10.821 5.517 -15.747 1.00 13.70 47 LYS B CA 1
ATOM 2290 C C . LYS B 1 47 ? -10.158 6.827 -15.360 1.00 13.55 47 LYS B C 1
ATOM 2291 O O . LYS B 1 47 ? -10.504 7.880 -15.875 1.00 13.47 47 LYS B O 1
ATOM 2297 N N . ALA B 1 48 ? -9.190 6.752 -14.459 1.00 13.59 48 ALA B N 1
ATOM 2298 C CA . ALA B 1 48 ? -8.244 7.838 -14.262 1.00 13.38 48 ALA B CA 1
ATOM 2299 C C . ALA B 1 48 ? -7.040 7.291 -13.527 1.00 13.42 48 ALA B C 1
ATOM 2300 O O . ALA B 1 48 ? -7.192 6.523 -12.580 1.00 13.57 48 ALA B O 1
ATOM 2302 N N . SER B 1 49 ? -5.849 7.660 -13.994 1.00 13.32 49 SER B N 1
ATOM 2303 C CA . SER B 1 49 ? -4.620 7.252 -13.329 1.00 14.13 49 SER B CA 1
ATOM 2304 C C . SER B 1 49 ? -4.328 8.111 -12.109 1.00 14.47 49 SER B C 1
ATOM 2305 O O . SER B 1 49 ? -4.467 9.324 -12.163 1.00 14.53 49 SER B O 1
ATOM 2308 N N . PHE B 1 50 ? -3.909 7.473 -11.018 1.00 15.18 50 PHE B N 1
ATOM 2309 C CA . PHE B 1 50 ? -3.452 8.209 -9.835 1.00 15.87 50 PHE B CA 1
ATOM 2310 C C . PHE B 1 50 ? -1.976 8.602 -9.931 1.00 17.14 50 PHE B C 1
ATOM 2311 O O . PHE B 1 50 ? -1.537 9.491 -9.203 1.00 17.17 50 PHE B O 1
ATOM 2319 N N . ASP B 1 51 ? -1.227 7.942 -10.824 1.00 17.93 51 ASP B N 1
ATOM 2320 C CA . ASP B 1 51 ? 0.190 8.237 -11.063 1.00 18.99 51 ASP B CA 1
ATOM 2321 C C . ASP B 1 51 ? 0.534 8.088 -12.540 1.00 19.25 51 ASP B C 1
ATOM 2322 O O . ASP B 1 51 ? 0.151 7.105 -13.166 1.00 18.39 51 ASP B O 1
ATOM 2327 N N . LYS B 1 52 ? 1.261 9.068 -13.074 1.00 19.58 52 LYS B N 1
ATOM 2328 C CA . LYS B 1 52 ? 1.874 8.984 -14.399 1.00 19.53 52 LYS B CA 1
ATOM 2329 C C . LYS B 1 52 ? 3.370 8.769 -14.182 1.00 19.22 52 LYS B C 1
ATOM 2330 O O . LYS B 1 52 ? 4.094 9.691 -13.818 1.00 18.22 52 LYS B O 1
ATOM 2336 N N . ALA B 1 53 ? 3.822 7.540 -14.402 1.00 19.29 53 ALA B N 1
ATOM 2337 C CA . ALA B 1 53 ? 5.150 7.105 -13.954 1.00 19.96 53 ALA B CA 1
ATOM 2338 C C . ALA B 1 53 ? 6.306 7.424 -14.910 1.00 20.76 53 ALA B C 1
ATOM 2339 O O . ALA B 1 53 ? 7.465 7.408 -14.492 1.00 21.27 53 ALA B O 1
ATOM 2341 N N . ASN B 1 54 ? 5.998 7.708 -16.175 1.00 21.78 54 ASN B N 1
ATOM 2342 C CA . ASN B 1 54 ? 7.011 7.761 -17.234 1.00 23.12 54 ASN B CA 1
ATOM 2343 C C . ASN B 1 54 ? 7.048 9.084 -17.997 1.00 23.20 54 ASN B C 1
ATOM 2344 O O . ASN B 1 54 ? 7.326 9.105 -19.198 1.00 24.17 54 ASN B O 1
ATOM 2349 N N . ARG B 1 55 ? 6.777 10.188 -17.315 1.00 23.52 55 ARG B N 1
ATOM 2350 C CA . ARG B 1 55 ? 6.722 11.484 -17.990 1.00 24.30 55 ARG B CA 1
ATOM 2351 C C . ARG B 1 55 ? 8.110 12.018 -18.301 1.00 24.41 55 ARG B C 1
ATOM 2352 O O . ARG B 1 55 ? 9.096 11.551 -17.741 1.00 24.15 55 ARG B O 1
ATOM 2360 N N . THR B 1 56 ? 8.164 12.998 -19.199 1.00 24.87 56 THR B N 1
ATOM 2361 C CA . THR B 1 56 ? 9.421 13.482 -19.766 1.00 26.14 56 THR B CA 1
ATOM 2362 C C . THR B 1 56 ? 10.356 14.105 -18.736 1.00 25.74 56 THR B C 1
ATOM 2363 O O . THR B 1 56 ? 11.566 13.922 -18.818 1.00 25.92 56 THR B O 1
ATOM 2367 N N . SER B 1 57 ? 9.810 14.837 -17.770 1.00 25.92 57 SER B N 1
ATOM 2368 C CA . SER B 1 57 ? 10.656 15.574 -16.835 1.00 25.95 57 SER B CA 1
ATOM 2369 C C . SER B 1 57 ? 10.259 15.364 -15.380 1.00 25.90 57 SER B C 1
ATOM 2370 O O . SER B 1 57 ? 9.141 14.928 -15.077 1.00 24.49 57 SER B O 1
ATOM 2373 N N . LEU B 1 58 ? 11.186 15.694 -14.485 1.00 25.63 58 LEU B N 1
ATOM 2374 C CA . LEU B 1 58 ? 10.950 15.612 -13.043 1.00 26.56 58 LEU B CA 1
ATOM 2375 C C . LEU B 1 58 ? 9.830 16.547 -12.592 1.00 28.43 58 LEU B C 1
ATOM 2376 O O . LEU B 1 58 ? 9.206 16.308 -11.560 1.00 29.63 58 LEU B O 1
ATOM 2381 N N . GLU B 1 59 ? 9.594 17.614 -13.353 1.00 29.38 59 GLU B N 1
ATOM 2382 C CA . GLU B 1 59 ? 8.584 18.607 -13.003 1.00 30.35 59 GLU B CA 1
ATOM 2383 C C . GLU B 1 59 ? 7.207 18.327 -13.618 1.00 28.48 59 GLU B C 1
ATOM 2384 O O . GLU B 1 59 ? 6.242 19.018 -13.290 1.00 28.17 59 GLU B O 1
ATOM 2390 N N . SER B 1 60 ? 7.111 17.332 -14.499 1.00 26.52 60 SER B N 1
ATOM 2391 C CA . SER B 1 60 ? 5.838 16.977 -15.132 1.00 26.12 60 SER B CA 1
ATOM 2392 C C . SER B 1 60 ? 4.846 16.523 -14.069 1.00 25.11 60 SER B C 1
ATOM 2393 O O . SER B 1 60 ? 5.229 15.870 -13.090 1.00 25.20 60 SER B O 1
ATOM 2396 N N . TYR B 1 61 ? 3.575 16.875 -14.262 1.00 23.36 61 TYR B N 1
ATOM 2397 C CA . TYR B 1 61 ? 2.533 16.523 -13.310 1.00 22.25 61 TYR B CA 1
ATOM 2398 C C . TYR B 1 61 ? 2.390 15.008 -13.208 1.00 21.83 61 TYR B C 1
ATOM 2399 O O . TYR B 1 61 ? 2.225 14.328 -14.216 1.00 21.71 61 TYR B O 1
ATOM 2408 N N . ARG B 1 62 ? 2.427 14.514 -11.973 1.00 22.05 62 ARG B N 1
ATOM 2409 C CA . ARG B 1 62 ? 2.442 13.087 -11.662 1.00 22.83 62 ARG B CA 1
ATOM 2410 C C . ARG B 1 62 ? 1.058 12.529 -11.341 1.00 22.13 62 ARG B C 1
ATOM 2411 O O . ARG B 1 62 ? 0.800 11.351 -11.572 1.00 24.32 62 ARG B O 1
ATOM 2419 N N . GLY B 1 63 ? 0.184 13.364 -10.785 1.00 20.76 63 GLY B N 1
ATOM 2420 C CA . GLY B 1 63 ? -1.070 12.893 -10.221 1.00 20.30 63 GLY B CA 1
ATOM 2421 C C . GLY B 1 63 ? -0.987 12.892 -8.707 1.00 19.52 63 GLY B C 1
ATOM 2422 O O . GLY B 1 63 ? 0.075 13.142 -8.134 1.00 20.45 63 GLY B O 1
ATOM 2423 N N . PRO B 1 64 ? -2.105 12.587 -8.045 1.00 18.42 64 PRO B N 1
ATOM 2424 C CA . PRO B 1 64 ? -2.219 12.719 -6.600 1.00 18.43 64 PRO B CA 1
ATOM 2425 C C . PRO B 1 64 ? -1.556 11.612 -5.789 1.00 18.18 64 PRO B C 1
ATOM 2426 O O . PRO B 1 64 ? -1.421 11.751 -4.580 1.00 18.58 64 PRO B O 1
ATOM 2430 N N . GLY B 1 65 ? -1.161 10.518 -6.436 1.00 18.25 65 GLY B N 1
ATOM 2431 C CA . GLY B 1 65 ? -0.616 9.367 -5.728 1.00 18.25 65 GLY B CA 1
ATOM 2432 C C . GLY B 1 65 ? -1.696 8.402 -5.293 1.00 18.04 65 GLY B C 1
ATOM 2433 O O . GLY B 1 65 ? -2.896 8.707 -5.366 1.00 17.71 65 GLY B O 1
ATOM 2434 N N . LEU B 1 66 ? -1.261 7.234 -4.829 1.00 17.89 66 LEU B N 1
ATOM 2435 C CA . LEU B 1 66 ? -2.156 6.130 -4.508 1.00 17.87 66 LEU B CA 1
ATOM 2436 C C . LEU B 1 66 ? -3.232 6.483 -3.491 1.00 18.15 66 LEU B C 1
ATOM 2437 O O . LEU B 1 66 ? -4.414 6.345 -3.774 1.00 17.38 66 LEU B O 1
ATOM 2442 N N . GLU B 1 67 ? -2.831 6.905 -2.297 1.00 18.63 67 GLU B N 1
ATOM 2443 C CA . GLU B 1 67 ? -3.805 7.095 -1.218 1.00 20.36 67 GLU B CA 1
ATOM 2444 C C . GLU B 1 67 ? -4.858 8.145 -1.573 1.00 20.20 67 GLU B C 1
ATOM 2445 O O . GLU B 1 67 ? -6.052 7.876 -1.506 1.00 19.94 67 GLU B O 1
ATOM 2451 N N . LYS B 1 68 ? -4.407 9.327 -1.974 1.00 20.54 68 LYS B N 1
ATOM 2452 C CA . LYS B 1 68 ? -5.318 10.412 -2.321 1.00 21.18 68 LYS B CA 1
ATOM 2453 C C . LYS B 1 68 ? -6.088 10.111 -3.613 1.00 19.48 68 LYS B C 1
ATOM 2454 O O . LYS B 1 68 ? -7.265 10.448 -3.731 1.00 17.86 68 LYS B O 1
ATOM 2460 N N . GLY B 1 69 ? -5.420 9.471 -4.567 1.00 18.34 69 GLY B N 1
ATOM 2461 C CA . GLY B 1 69 ? -6.057 9.089 -5.830 1.00 18.01 69 GLY B CA 1
ATOM 2462 C C . GLY B 1 69 ? -7.218 8.142 -5.624 1.00 17.80 69 GLY B C 1
ATOM 2463 O O . GLY B 1 69 ? -8.295 8.331 -6.196 1.00 17.49 69 GLY B O 1
ATOM 2464 N N . LEU B 1 70 ? -7.004 7.109 -4.812 1.00 17.44 70 LEU B N 1
ATOM 2465 C CA . LEU B 1 70 ? -8.059 6.137 -4.531 1.00 18.10 70 LEU B CA 1
ATOM 2466 C C . LEU B 1 70 ? -9.245 6.783 -3.798 1.00 19.01 70 LEU B C 1
ATOM 2467 O O . LEU B 1 70 ? -10.399 6.456 -4.079 1.00 18.26 70 LEU B O 1
ATOM 2472 N N . GLU B 1 71 ? -8.964 7.707 -2.875 1.00 19.90 71 GLU B N 1
ATOM 2473 C CA . GLU B 1 71 ? -10.031 8.458 -2.202 1.00 21.28 71 GLU B CA 1
ATOM 2474 C C . GLU B 1 71 ? -10.907 9.181 -3.210 1.00 19.83 71 GLU B C 1
ATOM 2475 O O . GLU B 1 71 ? -12.133 9.138 -3.120 1.00 19.87 71 GLU B O 1
ATOM 2481 N N . MET B 1 72 ? -10.272 9.846 -4.167 1.00 18.38 72 MET B N 1
ATOM 2482 C CA . MET B 1 72 ? -11.002 10.590 -5.191 1.00 18.17 72 MET B CA 1
ATOM 2483 C C . MET B 1 72 ? -11.802 9.668 -6.105 1.00 17.26 72 MET B C 1
ATOM 2484 O O . MET B 1 72 ? -12.949 9.958 -6.435 1.00 17.09 72 MET B O 1
ATOM 2489 N N . LEU B 1 73 ? -11.207 8.553 -6.512 1.00 16.34 73 LEU B N 1
ATOM 2490 C CA . LEU B 1 73 ? -11.925 7.597 -7.356 1.00 16.39 73 LEU B CA 1
ATOM 2491 C C . LEU B 1 73 ? -13.128 6.999 -6.628 1.00 16.20 73 LEU B C 1
ATOM 2492 O O . LEU B 1 73 ? -14.181 6.798 -7.229 1.00 16.22 73 LEU B O 1
ATOM 2497 N N . GLN B 1 74 ? -12.964 6.730 -5.336 1.00 16.95 74 GLN B N 1
ATOM 2498 C CA . GLN B 1 74 ? -14.056 6.238 -4.508 1.00 17.52 74 GLN B CA 1
ATOM 2499 C C . GLN B 1 74 ? -15.199 7.244 -4.442 1.00 17.39 74 GLN B C 1
ATOM 2500 O O . GLN B 1 74 ? -16.363 6.867 -4.543 1.00 16.54 74 GLN B O 1
ATOM 2506 N N . THR B 1 75 ? -14.858 8.519 -4.290 1.00 17.13 75 THR B N 1
ATOM 2507 C CA . THR B 1 75 ? -15.869 9.583 -4.294 1.00 17.79 75 THR B CA 1
ATOM 2508 C C . THR B 1 75 ? -16.667 9.578 -5.600 1.00 17.73 75 THR B C 1
ATOM 2509 O O . THR B 1 75 ? -17.894 9.702 -5.591 1.00 17.85 75 THR B O 1
ATOM 2513 N N . ILE B 1 76 ? -15.982 9.407 -6.727 1.00 17.36 76 ILE B N 1
ATOM 2514 C CA . ILE B 1 76 ? -16.679 9.330 -8.015 1.00 17.03 76 ILE B CA 1
ATOM 2515 C C . ILE B 1 76 ? -17.610 8.113 -8.064 1.00 17.17 76 ILE B C 1
ATOM 2516 O O . ILE B 1 76 ? -18.761 8.224 -8.491 1.00 17.30 76 ILE B O 1
ATOM 2521 N N . LYS B 1 77 ? -17.119 6.956 -7.631 1.00 16.84 77 LYS B N 1
ATOM 2522 C CA . LYS B 1 77 ? -17.945 5.755 -7.578 1.00 17.32 77 LYS B CA 1
ATOM 2523 C C . LYS B 1 77 ? -19.221 5.986 -6.765 1.00 18.20 77 LYS B C 1
ATOM 2524 O O . LYS B 1 77 ? -20.308 5.600 -7.176 1.00 17.42 77 LYS B O 1
ATOM 2530 N N . GLU B 1 78 ? -19.067 6.613 -5.609 1.00 18.91 78 GLU B N 1
ATOM 2531 C CA . GLU B 1 78 ? -20.200 6.885 -4.719 1.00 20.08 78 GLU B CA 1
ATOM 2532 C C . GLU B 1 78 ? -21.180 7.889 -5.314 1.00 20.27 78 GLU B C 1
ATOM 2533 O O . GLU B 1 78 ? -22.389 7.669 -5.280 1.00 20.74 78 GLU B O 1
ATOM 2539 N N . GLU B 1 79 ? -20.662 8.978 -5.874 1.00 20.26 79 GLU B N 1
ATOM 2540 C CA . GLU B 1 79 ? -21.516 10.062 -6.369 1.00 20.21 79 GLU B CA 1
ATOM 2541 C C . GLU B 1 79 ? -22.205 9.746 -7.696 1.00 19.82 79 GLU B C 1
ATOM 2542 O O . GLU B 1 79 ? -23.342 10.180 -7.928 1.00 20.00 79 GLU B O 1
ATOM 2548 N N . PHE B 1 80 ? -21.522 9.001 -8.562 1.00 17.95 80 PHE B N 1
ATOM 2549 C CA . PHE B 1 80 ? -22.023 8.721 -9.909 1.00 17.50 80 PHE B CA 1
ATOM 2550 C C . PHE B 1 80 ? -22.448 7.275 -10.130 1.00 17.10 80 PHE B C 1
ATOM 2551 O O . PHE B 1 80 ? -23.055 6.964 -11.157 1.00 17.21 80 PHE B O 1
ATOM 2559 N N . GLY B 1 81 ? -22.134 6.394 -9.182 1.00 17.05 81 GLY B N 1
ATOM 2560 C CA . GLY B 1 81 ? -22.469 4.976 -9.297 1.00 17.20 81 GLY B CA 1
ATOM 2561 C C . GLY B 1 81 ? -21.573 4.219 -10.265 1.00 17.65 81 GLY B C 1
ATOM 2562 O O . GLY B 1 81 ? -21.910 3.114 -10.693 1.00 19.86 81 GLY B O 1
ATOM 2563 N N . TYR B 1 82 ? -20.416 4.790 -10.586 1.00 16.54 82 TYR B N 1
ATOM 2564 C CA . TYR B 1 82 ? -19.551 4.228 -11.618 1.00 15.59 82 TYR B CA 1
ATOM 2565 C C . TYR B 1 82 ? -18.649 3.128 -11.089 1.00 15.48 82 TYR B C 1
ATOM 2566 O O . TYR B 1 82 ? -18.103 3.246 -10.008 1.00 15.72 82 TYR B O 1
ATOM 2575 N N . LYS B 1 83 ? -18.474 2.077 -11.881 1.00 14.86 83 LYS B N 1
ATOM 2576 C CA . LYS B 1 83 ? -17.354 1.158 -11.687 1.00 14.73 83 LYS B CA 1
ATOM 2577 C C . LYS B 1 83 ? -16.083 1.890 -12.122 1.00 13.74 83 LYS B C 1
ATOM 2578 O O . LYS B 1 83 ? -16.140 2.827 -12.928 1.00 13.40 83 LYS B O 1
ATOM 2584 N N . ILE B 1 84 ? -14.942 1.453 -11.593 1.00 12.87 84 ILE B N 1
ATOM 2585 C CA . ILE B 1 84 ? -13.686 2.190 -11.695 1.00 12.59 84 ILE B CA 1
ATOM 2586 C C . ILE B 1 84 ? -12.561 1.330 -12.282 1.00 11.98 84 ILE B C 1
ATOM 2587 O O . ILE B 1 84 ? -12.425 0.155 -11.940 1.00 12.08 84 ILE B O 1
ATOM 2592 N N . LEU B 1 85 ? -11.789 1.922 -13.193 1.00 11.81 85 LEU B N 1
ATOM 2593 C CA . LEU B 1 85 ? -10.500 1.361 -13.627 1.00 11.64 85 LEU B CA 1
ATOM 2594 C C . LEU B 1 85 ? -9.372 2.304 -13.261 1.00 11.83 85 LEU B C 1
ATOM 2595 O O . LEU B 1 85 ? -9.459 3.512 -13.488 1.00 12.19 85 LEU B O 1
ATOM 2600 N N . THR B 1 86 ? -8.296 1.754 -12.708 1.00 12.07 86 THR B N 1
ATOM 2601 C CA . THR B 1 86 ? -7.053 2.504 -12.618 1.00 12.47 86 THR B CA 1
ATOM 2602 C C . THR B 1 86 ? -5.876 1.571 -12.862 1.00 12.59 86 THR B C 1
ATOM 2603 O O . THR B 1 86 ? -6.023 0.345 -12.784 1.00 11.79 86 THR B O 1
ATOM 2607 N N . ASP B 1 87 ? -4.721 2.150 -13.164 1.00 12.98 87 ASP B N 1
ATOM 2608 C CA . ASP B 1 87 ? -3.516 1.348 -13.393 1.00 13.85 87 ASP B CA 1
ATOM 2609 C C . ASP B 1 87 ? -2.609 1.307 -12.165 1.00 14.65 87 ASP B C 1
ATOM 2610 O O . ASP B 1 87 ? -2.502 2.277 -11.424 1.00 15.00 87 ASP B O 1
ATOM 2615 N N . VAL B 1 88 ? -1.981 0.152 -11.949 1.00 15.06 88 VAL B N 1
ATOM 2616 C CA . VAL B 1 88 ? -1.044 -0.012 -10.841 1.00 15.82 88 VAL B CA 1
ATOM 2617 C C . VAL B 1 88 ? 0.357 -0.233 -11.383 1.00 16.33 88 VAL B C 1
ATOM 2618 O O . VAL B 1 88 ? 0.537 -0.776 -12.468 1.00 16.50 88 VAL B O 1
ATOM 2622 N N . HIS B 1 89 ? 1.342 0.220 -10.622 1.00 17.66 89 HIS B N 1
ATOM 2623 C CA . HIS B 1 89 ? 2.722 0.303 -11.084 1.00 19.16 89 HIS B CA 1
ATOM 2624 C C . HIS B 1 89 ? 3.673 -0.559 -10.264 1.00 19.44 89 HIS B C 1
ATOM 2625 O O . HIS B 1 89 ? 4.751 -0.906 -10.740 1.00 19.44 89 HIS B O 1
ATOM 2632 N N . GLU B 1 90 ? 3.278 -0.890 -9.038 1.00 19.78 90 GLU B N 1
ATOM 2633 C CA . GLU B 1 90 ? 4.058 -1.761 -8.170 1.00 20.60 90 GLU B CA 1
ATOM 2634 C C . GLU B 1 90 ? 3.153 -2.737 -7.429 1.00 20.27 90 GLU B C 1
ATOM 2635 O O . GLU B 1 90 ? 1.999 -2.429 -7.120 1.00 18.58 90 GLU B O 1
ATOM 2641 N N . SER B 1 91 ? 3.687 -3.927 -7.155 1.00 19.42 91 SER B N 1
ATOM 2642 C CA . SER B 1 91 ? 2.919 -5.009 -6.549 1.00 20.32 91 SER B CA 1
ATOM 2643 C C . SER B 1 91 ? 2.203 -4.607 -5.267 1.00 19.80 91 SER B C 1
ATOM 2644 O O . SER B 1 91 ? 1.056 -5.000 -5.041 1.00 19.19 91 SER B O 1
ATOM 2647 N N . TYR B 1 92 ? 2.875 -3.821 -4.433 1.00 19.69 92 TYR B N 1
ATOM 2648 C CA . TYR B 1 92 ? 2.306 -3.458 -3.135 1.00 20.20 92 TYR B CA 1
ATOM 2649 C C . TYR B 1 92 ? 1.084 -2.556 -3.214 1.00 19.36 92 TYR B C 1
ATOM 2650 O O . TYR B 1 92 ? 0.397 -2.378 -2.213 1.00 20.05 92 TYR B O 1
ATOM 2659 N N . GLN B 1 93 ? 0.817 -1.981 -4.387 1.00 18.06 93 GLN B N 1
ATOM 2660 C CA . GLN B 1 93 ? -0.356 -1.138 -4.573 1.00 17.40 93 GLN B CA 1
ATOM 2661 C C . GLN B 1 93 ? -1.640 -1.926 -4.822 1.00 16.91 93 GLN B C 1
ATOM 2662 O O . GLN B 1 93 ? -2.727 -1.383 -4.651 1.00 17.45 93 GLN B O 1
ATOM 2668 N N . ALA B 1 94 ? -1.520 -3.183 -5.241 1.00 16.91 94 ALA B N 1
ATOM 2669 C CA . ALA B 1 94 ? -2.669 -3.910 -5.797 1.00 17.14 94 ALA B CA 1
ATOM 2670 C C . ALA B 1 94 ? -3.795 -4.168 -4.811 1.00 17.72 94 ALA B C 1
ATOM 2671 O O . ALA B 1 94 ? -4.960 -3.943 -5.131 1.00 16.40 94 ALA B O 1
ATOM 2673 N N . SER B 1 95 ? -3.466 -4.659 -3.620 1.00 18.37 95 SER B N 1
ATOM 2674 C CA . SER B 1 95 ? -4.516 -5.065 -2.687 1.00 19.93 95 SER B CA 1
ATOM 2675 C C . SER B 1 95 ? -5.391 -3.880 -2.265 1.00 19.51 95 SER B C 1
ATOM 2676 O O . SER B 1 95 ? -6.606 -4.010 -2.210 1.00 20.63 95 SER B O 1
ATOM 2679 N N . VAL B 1 96 ? -4.783 -2.734 -1.982 1.00 19.06 96 VAL B N 1
ATOM 2680 C CA . VAL B 1 96 ? -5.569 -1.558 -1.586 1.00 18.62 96 VAL B CA 1
ATOM 2681 C C . VAL B 1 96 ? -6.273 -0.936 -2.796 1.00 17.58 96 VAL B C 1
ATOM 2682 O O . VAL B 1 96 ? -7.423 -0.522 -2.694 1.00 16.87 96 VAL B O 1
ATOM 2686 N N . ALA B 1 97 ? -5.609 -0.894 -3.948 1.00 16.57 97 ALA B N 1
ATOM 2687 C CA . ALA B 1 97 ? -6.267 -0.362 -5.142 1.00 15.81 97 ALA B CA 1
ATOM 2688 C C . ALA B 1 97 ? -7.534 -1.160 -5.498 1.00 15.73 97 ALA B C 1
ATOM 2689 O O . ALA B 1 97 ? -8.530 -0.580 -5.928 1.00 15.39 97 ALA B O 1
ATOM 2691 N N . ALA B 1 98 ? -7.511 -2.480 -5.300 1.00 15.57 98 ALA B N 1
ATOM 2692 C CA . ALA B 1 98 ? -8.672 -3.320 -5.641 1.00 15.74 98 ALA B CA 1
ATOM 2693 C C . ALA B 1 98 ? -9.890 -3.073 -4.749 1.00 16.23 98 ALA B C 1
ATOM 2694 O O . ALA B 1 98 ? -10.992 -3.515 -5.071 1.00 16.47 98 ALA B O 1
ATOM 2696 N N . LYS B 1 99 ? -9.694 -2.376 -3.632 1.00 16.82 99 LYS B N 1
ATOM 2697 C CA . LYS B 1 99 ? -10.812 -2.030 -2.760 1.00 17.50 99 LYS B CA 1
ATOM 2698 C C . LYS B 1 99 ? -11.708 -0.958 -3.368 1.00 17.59 99 LYS B C 1
ATOM 2699 O O . LYS B 1 99 ? -12.854 -0.815 -2.955 1.00 18.53 99 LYS B O 1
ATOM 2705 N N . VAL B 1 100 ? -11.178 -0.222 -4.345 1.00 16.78 100 VAL B N 1
ATOM 2706 C CA . VAL B 1 100 ? -11.895 0.856 -5.025 1.00 17.05 100 VAL B CA 1
ATOM 2707 C C . VAL B 1 100 ? -12.080 0.559 -6.510 1.00 16.78 100 VAL B C 1
ATOM 2708 O O . VAL B 1 100 ? -13.162 0.777 -7.058 1.00 17.73 100 VAL B O 1
ATOM 2712 N N . ALA B 1 101 ? -11.026 0.064 -7.156 1.00 16.51 101 ALA B N 1
ATOM 2713 C CA . ALA B 1 101 ? -11.058 -0.209 -8.590 1.00 16.31 101 ALA B CA 1
ATOM 2714 C C . ALA B 1 101 ? -11.633 -1.579 -8.914 1.00 16.32 101 ALA B C 1
ATOM 2715 O O . ALA B 1 101 ? -11.179 -2.593 -8.382 1.00 17.36 101 ALA B O 1
ATOM 2717 N N . ASP B 1 102 ? -12.605 -1.597 -9.823 1.00 15.48 102 ASP B N 1
ATOM 2718 C CA . ASP B 1 102 ? -13.214 -2.823 -10.321 1.00 15.46 102 ASP B CA 1
ATOM 2719 C C . ASP B 1 102 ? -12.322 -3.495 -11.357 1.00 14.25 102 ASP B C 1
ATOM 2720 O O . ASP B 1 102 ? -12.375 -4.710 -11.534 1.00 14.19 102 ASP B O 1
ATOM 2725 N N . ILE B 1 103 ? -11.527 -2.691 -12.054 1.00 13.53 103 ILE B N 1
ATOM 2726 C CA . ILE B 1 103 ? -10.508 -3.204 -12.966 1.00 13.14 103 ILE B CA 1
ATOM 2727 C C . ILE B 1 103 ? -9.162 -2.626 -12.554 1.00 12.67 103 ILE B C 1
ATOM 2728 O O . ILE B 1 103 ? -9.033 -1.415 -12.343 1.00 12.09 103 ILE B O 1
ATOM 2733 N N . LEU B 1 104 ? -8.161 -3.495 -12.427 1.00 12.44 104 LEU B N 1
ATOM 2734 C CA . LEU B 1 104 ? -6.782 -3.056 -12.254 1.00 12.41 104 LEU B CA 1
ATOM 2735 C C . LEU B 1 104 ? -6.031 -3.308 -13.546 1.00 12.58 104 LEU B C 1
ATOM 2736 O O . LEU B 1 104 ? -6.027 -4.423 -14.070 1.00 12.10 104 LEU B O 1
ATOM 2741 N N . GLN B 1 105 ? -5.409 -2.255 -14.055 1.00 12.81 105 GLN B N 1
ATOM 2742 C CA . GLN B 1 105 ? -4.717 -2.313 -15.322 1.00 12.93 105 GLN B CA 1
ATOM 2743 C C . GLN B 1 105 ? -3.220 -2.487 -15.120 1.00 12.76 105 GLN B C 1
ATOM 2744 O O . GLN B 1 105 ? -2.607 -1.808 -14.289 1.00 12.77 105 GLN B O 1
ATOM 2750 N N . ILE B 1 106 ? -2.649 -3.419 -15.881 1.00 12.53 106 ILE B N 1
ATOM 2751 C CA . ILE B 1 106 ? -1.207 -3.616 -15.931 1.00 12.72 106 ILE B CA 1
ATOM 2752 C C . ILE B 1 106 ? -0.655 -2.746 -17.057 1.00 12.40 106 ILE B C 1
ATOM 2753 O O . ILE B 1 106 ? -1.016 -2.938 -18.219 1.00 12.43 106 ILE B O 1
ATOM 2758 N N . PRO B 1 107 ? 0.228 -1.790 -16.727 1.00 12.61 107 PRO B N 1
ATOM 2759 C CA . PRO B 1 107 ? 0.786 -0.940 -17.780 1.00 12.67 107 PRO B CA 1
ATOM 2760 C C . PRO B 1 107 ? 1.539 -1.716 -18.856 1.00 12.87 107 PRO B C 1
ATOM 2761 O O . PRO B 1 107 ? 2.084 -2.789 -18.599 1.00 12.56 107 PRO B O 1
ATOM 2765 N N . ALA B 1 108 ? 1.549 -1.153 -20.055 1.00 12.94 108 ALA B N 1
ATOM 2766 C CA . ALA B 1 108 ? 2.182 -1.766 -21.217 1.00 13.26 108 ALA B CA 1
ATOM 2767 C C . ALA B 1 108 ? 3.641 -2.161 -20.984 1.00 13.49 108 ALA B C 1
ATOM 2768 O O . ALA B 1 108 ? 4.049 -3.266 -21.351 1.00 13.52 108 ALA B O 1
ATOM 2770 N N . PHE B 1 109 ? 4.422 -1.275 -20.367 1.00 14.22 109 PHE B N 1
ATOM 2771 C CA . PHE B 1 109 ? 5.843 -1.561 -20.125 1.00 15.16 109 PHE B CA 1
ATOM 2772 C C . PHE B 1 109 ? 6.039 -2.671 -19.090 1.00 14.91 109 PHE B C 1
ATOM 2773 O O . PHE B 1 109 ? 7.115 -3.273 -19.031 1.00 15.84 109 PHE B O 1
ATOM 2781 N N . LEU B 1 110 ? 5.013 -2.931 -18.276 1.00 14.03 110 LEU B N 1
ATOM 2782 C CA . LEU B 1 110 ? 5.079 -3.931 -17.206 1.00 14.00 110 LEU B CA 1
ATOM 2783 C C . LEU B 1 110 ? 4.295 -5.206 -17.539 1.00 13.64 110 LEU B C 1
ATOM 2784 O O . LEU B 1 110 ? 4.024 -6.032 -16.658 1.00 13.45 110 LEU B O 1
ATOM 2789 N N . CYS B 1 111 ? 3.953 -5.386 -18.813 1.00 13.48 111 CYS B N 1
ATOM 2790 C CA . CYS B 1 111 ? 3.002 -6.430 -19.208 1.00 14.03 111 CYS B CA 1
ATOM 2791 C C . CYS B 1 111 ? 3.534 -7.862 -19.076 1.00 14.70 111 CYS B C 1
ATOM 2792 O O . CYS B 1 111 ? 2.759 -8.815 -19.190 1.00 14.29 111 CYS B O 1
ATOM 2795 N N . ARG B 1 112 ? 4.846 -8.005 -18.870 1.00 15.27 112 ARG B N 1
ATOM 2796 C CA . ARG B 1 112 ? 5.470 -9.309 -18.619 1.00 16.84 112 ARG B CA 1
ATOM 2797 C C . ARG B 1 112 ? 5.903 -9.501 -17.163 1.00 16.95 112 ARG B C 1
ATOM 2798 O O . ARG B 1 112 ? 6.432 -10.556 -16.807 1.00 17.32 112 ARG B O 1
ATOM 2806 N N . GLN B 1 113 ? 5.659 -8.500 -16.321 1.00 16.94 113 GLN B N 1
ATOM 2807 C CA . GLN B 1 113 ? 6.188 -8.489 -14.960 1.00 17.95 113 GLN B CA 1
ATOM 2808 C C . GLN B 1 113 ? 5.437 -9.439 -14.040 1.00 17.23 113 GLN B C 1
ATOM 2809 O O . GLN B 1 113 ? 4.335 -9.160 -13.597 1.00 15.90 113 GLN B O 1
ATOM 2815 N N . THR B 1 114 ? 6.070 -10.565 -13.743 1.00 16.89 114 THR B N 1
ATOM 2816 C CA . THR B 1 114 ? 5.428 -11.666 -13.040 1.00 17.36 114 THR B CA 1
ATOM 2817 C C . THR B 1 114 ? 4.818 -11.302 -11.689 1.00 17.20 114 THR B C 1
ATOM 2818 O O . THR B 1 114 ? 3.651 -11.602 -11.429 1.00 16.83 114 THR B O 1
ATOM 2822 N N . ASP B 1 115 ? 5.596 -10.664 -10.821 1.00 18.00 115 ASP B N 1
ATOM 2823 C CA . ASP B 1 115 ? 5.114 -10.366 -9.466 1.00 18.13 115 ASP B CA 1
ATOM 2824 C C . ASP B 1 115 ? 3.893 -9.449 -9.475 1.00 17.27 115 ASP B C 1
ATOM 2825 O O . ASP B 1 115 ? 2.944 -9.654 -8.714 1.00 17.60 115 ASP B O 1
ATOM 2830 N N . LEU B 1 116 ? 3.915 -8.451 -10.351 1.00 16.01 116 LEU B N 1
ATOM 2831 C CA . LEU B 1 116 ? 2.788 -7.539 -10.472 1.00 15.66 116 LEU B CA 1
ATOM 2832 C C . LEU B 1 116 ? 1.549 -8.265 -10.990 1.00 14.86 116 LEU B C 1
ATOM 2833 O O . LEU B 1 116 ? 0.462 -8.123 -10.427 1.00 15.16 116 LEU B O 1
ATOM 2838 N N . ILE B 1 117 ? 1.709 -9.064 -12.041 1.00 14.64 117 ILE B N 1
ATOM 2839 C CA . ILE B 1 117 ? 0.572 -9.800 -12.592 1.00 14.22 117 ILE B CA 1
ATOM 2840 C C . ILE B 1 117 ? -0.025 -10.713 -11.518 1.00 14.14 117 ILE B C 1
ATOM 2841 O O . ILE B 1 117 ? -1.241 -10.759 -11.339 1.00 13.18 117 ILE B O 1
ATOM 2846 N N . VAL B 1 118 ? 0.838 -11.426 -10.798 1.00 14.47 118 VAL B N 1
ATOM 2847 C CA . VAL B 1 118 ? 0.384 -12.347 -9.753 1.00 14.66 118 VAL B CA 1
ATOM 2848 C C . VAL B 1 118 ? -0.324 -11.603 -8.609 1.00 14.88 118 VAL B C 1
ATOM 2849 O O . VAL B 1 118 ? -1.433 -11.975 -8.211 1.00 13.94 118 VAL B O 1
ATOM 2853 N N . GLU B 1 119 ? 0.289 -10.535 -8.108 1.00 16.74 119 GLU B N 1
ATOM 2854 C CA . GLU B 1 119 ? -0.322 -9.772 -7.022 1.00 18.11 119 GLU B CA 1
ATOM 2855 C C . GLU B 1 119 ? -1.672 -9.189 -7.413 1.00 16.77 119 GLU B C 1
ATOM 2856 O O . GLU B 1 119 ? -2.623 -9.246 -6.631 1.00 16.17 119 GLU B O 1
ATOM 2862 N N . VAL B 1 120 ? -1.769 -8.644 -8.624 1.00 15.44 120 VAL B N 1
ATOM 2863 C CA . VAL B 1 120 ? -3.037 -8.101 -9.101 1.00 15.03 120 VAL B CA 1
ATOM 2864 C C . VAL B 1 120 ? -4.060 -9.227 -9.230 1.00 15.05 120 VAL B C 1
ATOM 2865 O O . VAL B 1 120 ? -5.208 -9.087 -8.825 1.00 14.92 120 VAL B O 1
ATOM 2869 N N . SER B 1 121 ? -3.631 -10.358 -9.775 1.00 14.75 121 SER B N 1
ATOM 2870 C CA . SER B 1 121 ? -4.516 -11.499 -9.953 1.00 15.03 121 SER B CA 1
ATOM 2871 C C . SER B 1 121 ? -4.982 -12.143 -8.642 1.00 15.68 121 SER B C 1
ATOM 2872 O O . SER B 1 121 ? -5.997 -12.839 -8.636 1.00 16.07 121 SER B O 1
ATOM 2875 N N . GLN B 1 122 ? -4.260 -11.914 -7.545 1.00 16.43 122 GLN B N 1
ATOM 2876 C CA . GLN B 1 122 ? -4.700 -12.366 -6.219 1.00 17.52 122 GLN B CA 1
ATOM 2877 C C . GLN B 1 122 ? -5.850 -11.522 -5.656 1.00 17.57 122 GLN B C 1
ATOM 2878 O O . GLN B 1 122 ? -6.534 -11.955 -4.728 1.00 18.22 122 GLN B O 1
ATOM 2884 N N . THR B 1 123 ? -6.074 -10.330 -6.213 1.00 17.19 123 THR B N 1
ATOM 2885 C CA . THR B 1 123 ? -7.216 -9.502 -5.816 1.00 17.30 123 THR B CA 1
ATOM 2886 C C . THR B 1 123 ? -8.483 -9.993 -6.512 1.00 17.37 123 THR B C 1
ATOM 2887 O O . THR B 1 123 ? -8.434 -10.925 -7.311 1.00 17.26 123 THR B O 1
ATOM 2891 N N . ASN B 1 124 ? -9.615 -9.360 -6.199 1.00 17.90 124 ASN B N 1
ATOM 2892 C CA . ASN B 1 124 ? -10.884 -9.684 -6.850 1.00 18.90 124 ASN B CA 1
ATOM 2893 C C . ASN B 1 124 ? -11.151 -8.845 -8.100 1.00 17.73 124 ASN B C 1
ATOM 2894 O O . ASN B 1 124 ? -12.208 -8.973 -8.701 1.00 18.34 124 ASN B O 1
ATOM 2899 N N . ALA B 1 125 ? -10.210 -7.981 -8.477 1.00 16.21 125 ALA B N 1
ATOM 2900 C CA . ALA B 1 125 ? -10.398 -7.105 -9.635 1.00 15.18 125 ALA B CA 1
ATOM 2901 C C . ALA B 1 125 ? -10.322 -7.847 -10.957 1.00 14.73 125 ALA B C 1
ATOM 2902 O O . ALA B 1 125 ? -9.631 -8.856 -11.075 1.00 14.94 125 ALA B O 1
ATOM 2904 N N . ILE B 1 126 ? -11.020 -7.330 -11.964 1.00 13.82 126 ILE B N 1
ATOM 2905 C CA . ILE B 1 126 ? -10.738 -7.692 -13.345 1.00 13.92 126 ILE B CA 1
ATOM 2906 C C . ILE B 1 126 ? -9.327 -7.175 -13.649 1.00 13.68 126 ILE B C 1
ATOM 2907 O O . ILE B 1 126 ? -8.936 -6.097 -13.182 1.00 13.53 126 ILE B O 1
ATOM 2912 N N . VAL B 1 127 ? -8.557 -7.958 -14.405 1.00 13.36 127 VAL B N 1
ATOM 2913 C CA . VAL B 1 127 ? -7.194 -7.592 -14.781 1.00 13.64 127 VAL B CA 1
ATOM 2914 C C . VAL B 1 127 ? -7.174 -7.187 -16.252 1.00 13.65 127 VAL B C 1
ATOM 2915 O O . VAL B 1 127 ? -7.542 -7.990 -17.115 1.00 14.42 127 VAL B O 1
ATOM 2919 N N . ASN B 1 128 ? -6.784 -5.947 -16.534 1.00 13.67 128 ASN B N 1
ATOM 2920 C CA . ASN B 1 128 ? -6.648 -5.475 -17.920 1.00 13.83 128 ASN B CA 1
ATOM 2921 C C . ASN B 1 128 ? -5.167 -5.355 -18.237 1.00 13.33 128 ASN B C 1
ATOM 2922 O O . ASN B 1 128 ? -4.491 -4.461 -17.728 1.00 13.56 128 ASN B O 1
ATOM 2927 N N . ILE B 1 129 ? -4.650 -6.279 -19.047 1.00 12.91 129 ILE B N 1
ATOM 2928 C CA . ILE B 1 129 ? -3.219 -6.304 -19.364 1.00 12.87 129 ILE B CA 1
ATOM 2929 C C . ILE B 1 129 ? -2.975 -5.572 -20.684 1.00 12.83 129 ILE B C 1
ATOM 2930 O O . ILE B 1 129 ? -3.383 -6.045 -21.740 1.00 12.56 129 ILE B O 1
ATOM 2935 N N . LYS B 1 130 ? -2.319 -4.418 -20.611 1.00 13.41 130 LYS B N 1
ATOM 2936 C CA . LYS B 1 130 ? -1.938 -3.653 -21.806 1.00 13.78 130 LYS B CA 1
ATOM 2937 C C . LYS B 1 130 ? -0.798 -4.395 -22.503 1.00 13.44 130 LYS B C 1
ATOM 2938 O O . LYS B 1 130 ? 0.185 -4.779 -21.860 1.00 13.33 130 LYS B O 1
ATOM 2944 N N . LYS B 1 131 ? -0.939 -4.639 -23.801 1.00 12.78 131 LYS B N 1
ATOM 2945 C CA . LYS B 1 131 ? 0.145 -5.252 -24.572 1.00 12.76 131 LYS B CA 1
ATOM 2946 C C . LYS B 1 131 ? 1.254 -4.247 -24.809 1.00 12.44 131 LYS B C 1
ATOM 2947 O O . LYS B 1 131 ? 1.025 -3.191 -25.395 1.00 12.48 131 LYS B O 1
ATOM 2953 N N . GLY B 1 132 ? 2.469 -4.592 -24.383 1.00 12.66 132 GLY B N 1
ATOM 2954 C CA . GLY B 1 132 ? 3.627 -3.735 -24.624 1.00 12.75 132 GLY B CA 1
ATOM 2955 C C . GLY B 1 132 ? 3.830 -3.444 -26.099 1.00 12.89 132 GLY B C 1
ATOM 2956 O O . GLY B 1 132 ? 3.547 -4.276 -26.948 1.00 12.25 132 GLY B O 1
ATOM 2957 N N . GLN B 1 133 ? 4.347 -2.257 -26.386 1.00 13.10 133 GLN B N 1
ATOM 2958 C CA . GLN B 1 133 ? 4.621 -1.809 -27.752 1.00 14.14 133 GLN B CA 1
ATOM 2959 C C . GLN B 1 133 ? 5.667 -2.703 -28.451 1.00 14.23 133 GLN B C 1
ATOM 2960 O O . GLN B 1 13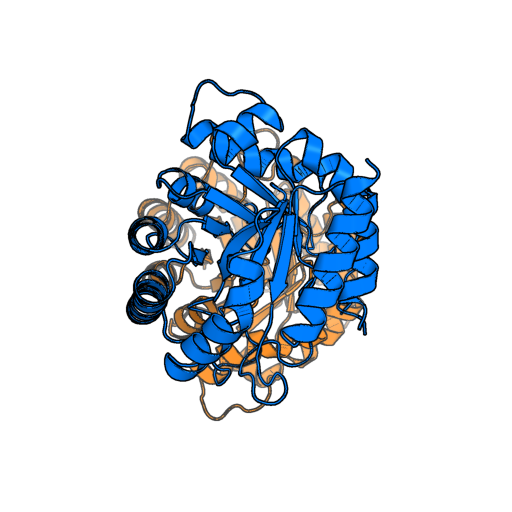3 ? 5.755 -2.724 -29.678 1.00 13.50 133 GLN B O 1
ATOM 2966 N N . PHE B 1 134 ? 6.416 -3.450 -27.636 1.00 14.18 134 PHE B N 1
ATOM 2967 C CA . PHE B 1 134 ? 7.505 -4.346 -28.039 1.00 14.90 134 PHE B CA 1
ATOM 2968 C C . PHE B 1 134 ? 7.070 -5.818 -28.185 1.00 15.01 134 PHE B C 1
ATOM 2969 O O . PHE B 1 134 ? 7.893 -6.671 -28.536 1.00 16.07 134 PHE B O 1
ATOM 2977 N N . MET B 1 135 ? 5.797 -6.123 -27.929 1.00 14.65 135 MET B N 1
ATOM 2978 C CA . MET B 1 135 ? 5.333 -7.510 -27.873 1.00 14.70 135 MET B CA 1
ATOM 2979 C C . MET B 1 135 ? 4.731 -8.014 -29.181 1.00 14.93 135 MET B C 1
ATOM 2980 O O . MET B 1 135 ? 4.000 -7.291 -29.846 1.00 15.11 135 MET B O 1
ATOM 2985 N N . ASN B 1 136 ? 5.027 -9.274 -29.506 1.00 15.13 136 ASN B N 1
ATOM 2986 C CA . ASN B 1 136 ? 4.261 -10.053 -30.476 1.00 15.96 136 ASN B CA 1
ATOM 2987 C C . ASN B 1 136 ? 2.954 -10.440 -29.787 1.00 15.73 136 ASN B C 1
ATOM 2988 O O . ASN B 1 136 ? 2.986 -10.935 -28.645 1.00 15.16 136 ASN B O 1
ATOM 2993 N N . PRO B 1 137 ? 1.803 -10.187 -30.442 1.00 15.88 137 PRO B N 1
ATOM 2994 C CA . PRO B 1 137 ? 0.520 -10.515 -29.817 1.00 16.09 137 PRO B CA 1
ATOM 2995 C C . PRO B 1 137 ? 0.387 -11.980 -29.393 1.00 16.47 137 PRO B C 1
ATOM 2996 O O . PRO B 1 137 ? -0.272 -12.260 -28.402 1.00 15.67 137 PRO B O 1
ATOM 3000 N N . LYS B 1 138 ? 0.996 -12.901 -30.140 1.00 17.38 138 LYS B N 1
ATOM 3001 C CA . LYS B 1 138 ? 1.010 -14.316 -29.751 1.00 18.84 138 LYS B CA 1
ATOM 3002 C C . LYS B 1 138 ? 1.606 -14.509 -28.351 1.00 17.79 138 LYS B C 1
ATOM 3003 O O . LYS B 1 138 ? 1.128 -15.341 -27.569 1.00 17.98 138 LYS B O 1
ATOM 3009 N N . ASP B 1 139 ? 2.643 -13.736 -28.029 1.00 16.86 139 ASP B N 1
ATOM 3010 C CA . ASP B 1 139 ? 3.340 -13.899 -26.754 1.00 16.29 139 ASP B CA 1
ATOM 3011 C C . ASP B 1 139 ? 2.556 -13.363 -25.556 1.00 15.44 139 ASP B C 1
ATOM 3012 O O . ASP B 1 139 ? 2.920 -13.625 -24.416 1.00 14.39 139 ASP B O 1
ATOM 3017 N N . MET B 1 140 ? 1.477 -12.623 -25.797 1.00 14.69 140 MET B N 1
ATOM 3018 C CA . MET B 1 140 ? 0.652 -12.147 -24.691 1.00 14.85 140 MET B CA 1
ATOM 3019 C C . MET B 1 140 ? -0.083 -13.289 -23.981 1.00 15.29 140 MET B C 1
ATOM 3020 O O . MET B 1 140 ? -0.546 -13.116 -22.852 1.00 15.32 140 MET B O 1
ATOM 3025 N N . GLN B 1 141 ? -0.165 -14.455 -24.622 1.00 15.07 141 GLN B N 1
ATOM 3026 C CA . GLN B 1 141 ? -0.750 -15.631 -23.983 1.00 15.74 141 GLN B CA 1
ATOM 3027 C C . GLN B 1 141 ? -0.055 -15.957 -22.666 1.00 15.59 141 GLN B C 1
ATOM 3028 O O . GLN B 1 141 ? -0.699 -16.387 -21.715 1.00 15.28 141 GLN B O 1
ATOM 3034 N N . TYR B 1 142 ? 1.252 -15.724 -22.597 1.00 16.11 142 TYR B N 1
ATOM 3035 C CA . TYR B 1 142 ? 2.006 -16.081 -21.402 1.00 16.47 142 TYR B CA 1
ATOM 3036 C C . TYR B 1 142 ? 1.664 -15.168 -20.218 1.00 15.34 142 TYR B C 1
ATOM 3037 O O . TYR B 1 142 ? 1.615 -15.629 -19.082 1.00 14.59 142 TYR B O 1
ATOM 3046 N N . SER B 1 143 ? 1.379 -13.890 -20.481 1.00 14.32 143 SER B N 1
ATOM 3047 C CA . SER B 1 143 ? 0.941 -12.989 -19.421 1.00 14.47 143 SER B CA 1
ATOM 3048 C C . SER B 1 143 ? -0.456 -13.352 -18.924 1.00 13.83 143 SER B C 1
ATOM 3049 O O . SER B 1 143 ? -0.708 -13.352 -17.722 1.00 13.50 143 SER B O 1
ATOM 3052 N N . VAL B 1 144 ? -1.349 -13.677 -19.856 1.00 13.43 144 VAL B N 1
ATOM 3053 C CA . VAL B 1 144 ? -2.687 -14.120 -19.502 1.00 13.45 144 VAL B CA 1
ATOM 3054 C C . VAL B 1 144 ? -2.589 -15.383 -18.645 1.00 13.58 144 VAL B C 1
ATOM 3055 O O . VAL B 1 144 ? -3.265 -15.501 -17.622 1.00 13.98 144 VAL B O 1
ATOM 3059 N N . LEU B 1 145 ? -1.739 -16.317 -19.055 1.00 13.67 145 LEU B N 1
ATOM 3060 C CA . LEU B 1 145 ? -1.595 -17.578 -18.322 1.00 14.09 145 LEU B CA 1
ATOM 3061 C C . LEU B 1 145 ? -1.088 -17.385 -16.887 1.00 14.09 145 LEU B C 1
ATOM 3062 O O . LEU B 1 145 ? -1.544 -18.083 -15.978 1.00 13.74 145 LEU B O 1
ATOM 3067 N N . LYS B 1 146 ? -0.157 -16.451 -16.675 1.00 13.89 146 LYS B N 1
ATOM 3068 C CA . LYS B 1 146 ? 0.311 -16.147 -15.310 1.00 14.46 146 LYS B CA 1
ATOM 3069 C C . LYS B 1 146 ? -0.861 -15.728 -14.423 1.00 14.24 146 LYS B C 1
ATOM 3070 O O . LYS B 1 146 ? -0.985 -16.177 -13.284 1.00 14.57 146 LYS B O 1
ATOM 3076 N N . ALA B 1 147 ? -1.712 -14.855 -14.961 1.00 14.19 147 ALA B N 1
ATOM 3077 C CA . ALA B 1 147 ? -2.904 -14.391 -14.267 1.00 14.05 147 ALA B CA 1
ATOM 3078 C C . ALA B 1 147 ? -3.899 -15.528 -14.019 1.00 14.30 147 ALA B C 1
ATOM 3079 O O . ALA B 1 147 ? -4.432 -15.663 -12.918 1.00 13.71 147 ALA B O 1
ATOM 3081 N N . LEU B 1 148 ? -4.161 -16.327 -15.046 1.00 14.76 148 LEU B N 1
ATOM 3082 C CA . LEU B 1 148 ? -5.161 -17.391 -14.944 1.00 15.41 148 LEU B CA 1
ATOM 3083 C C . LEU B 1 148 ? -4.745 -18.465 -13.950 1.00 16.24 148 LEU B C 1
ATOM 3084 O O . LEU B 1 148 ? -5.573 -18.939 -13.178 1.00 16.48 148 LEU B O 1
ATOM 3089 N N . LYS B 1 149 ? -3.470 -18.843 -13.968 1.00 17.21 149 LYS B N 1
ATOM 3090 C CA . LYS B 1 149 ? -2.966 -19.870 -13.043 1.00 17.87 149 LYS B CA 1
ATOM 3091 C C . LYS B 1 149 ? -2.983 -19.391 -11.599 1.00 17.78 149 LYS B C 1
ATOM 3092 O O . LYS B 1 149 ? -3.078 -20.196 -10.671 1.00 17.71 149 LYS B O 1
ATOM 3098 N N . THR B 1 150 ? -2.877 -18.078 -11.403 1.00 16.65 150 THR B N 1
ATOM 3099 C CA . THR B 1 150 ? -2.994 -17.496 -10.081 1.00 17.14 150 THR B CA 1
ATOM 3100 C C . THR B 1 150 ? -4.429 -17.678 -9.571 1.00 17.69 150 THR B C 1
ATOM 3101 O O . THR B 1 150 ? -4.638 -17.949 -8.387 1.00 19.20 150 THR B O 1
ATOM 3105 N N . ARG B 1 151 ? -5.405 -17.561 -10.466 1.00 17.39 151 ARG B N 1
ATOM 3106 C CA . ARG B 1 151 ? -6.824 -17.676 -10.096 1.00 18.21 151 ARG B CA 1
ATOM 3107 C C . ARG B 1 151 ? -7.377 -19.094 -10.152 1.00 19.37 151 ARG B C 1
ATOM 3108 O O . ARG B 1 151 ? -8.336 -19.417 -9.442 1.00 20.87 151 ARG B O 1
ATOM 3116 N N . ASP B 1 152 ? -6.777 -19.929 -10.989 1.00 20.28 152 ASP B N 1
ATOM 3117 C CA . ASP B 1 152 ? -7.153 -21.334 -11.076 1.00 21.56 152 ASP B CA 1
ATOM 3118 C C . ASP B 1 152 ? -5.940 -22.132 -11.529 1.00 22.15 152 ASP B C 1
ATOM 3119 O O . ASP B 1 152 ? -5.628 -22.177 -12.717 1.00 20.87 152 ASP B O 1
ATOM 3124 N N . LYS B 1 153 ? -5.278 -22.774 -10.566 1.00 24.24 153 LYS B N 1
ATOM 3125 C CA . LYS B 1 153 ? -4.033 -23.512 -10.800 1.00 25.82 153 LYS B CA 1
ATOM 3126 C C . LYS B 1 153 ? -4.136 -24.639 -11.834 1.00 25.94 153 LYS B C 1
ATOM 3127 O O . LYS B 1 153 ? -3.120 -25.052 -12.401 1.00 26.58 153 LYS B O 1
ATOM 3133 N N . SER B 1 154 ? -5.348 -25.128 -12.082 1.00 24.80 154 SER B N 1
ATOM 3134 C CA . SER B 1 154 ? -5.560 -26.226 -13.026 1.00 24.83 154 SER B CA 1
ATOM 3135 C C . SER B 1 154 ? -5.420 -25.816 -14.495 1.00 23.85 154 SER B C 1
ATOM 3136 O O . SER B 1 154 ? -5.222 -26.668 -15.363 1.00 23.77 154 SER B O 1
ATOM 3139 N N . ILE B 1 155 ? -5.516 -24.519 -14.786 1.00 21.58 155 ILE B N 1
ATOM 3140 C CA . ILE B 1 155 ? -5.463 -24.058 -16.175 1.00 20.74 155 ILE B CA 1
ATOM 3141 C C . ILE B 1 155 ? -4.063 -24.242 -16.759 1.00 20.19 155 ILE B C 1
ATOM 3142 O O . ILE B 1 155 ? -3.072 -23.814 -16.158 1.00 19.75 155 ILE B O 1
ATOM 3147 N N . GLN B 1 156 ? -3.996 -24.866 -17.935 1.00 20.13 156 GLN B N 1
ATOM 3148 C CA . GLN B 1 156 ? -2.733 -25.154 -18.618 1.00 21.12 156 GLN B CA 1
ATOM 3149 C C . GLN B 1 156 ? -2.437 -24.219 -19.780 1.00 21.85 156 GLN B C 1
ATOM 3150 O O . GLN B 1 156 ? -1.279 -23.911 -20.035 1.00 22.14 156 GLN B O 1
ATOM 3156 N N . SER B 1 157 ? -3.471 -23.810 -20.510 1.00 22.80 157 SER B N 1
ATOM 3157 C CA . SER B 1 157 ? -3.304 -22.855 -21.600 1.00 23.66 157 SER B CA 1
ATOM 3158 C C . SER B 1 157 ? -4.457 -21.858 -21.588 1.00 21.87 157 SER B C 1
ATOM 3159 O O . SER B 1 157 ? -5.596 -22.218 -21.296 1.00 22.15 157 SER B O 1
ATOM 3162 N N . PRO B 1 158 ? -4.159 -20.591 -21.898 1.00 20.05 158 PRO B N 1
ATOM 3163 C CA . PRO B 1 158 ? -5.166 -19.542 -21.829 1.00 19.21 158 PRO B CA 1
ATOM 3164 C C . PRO B 1 158 ? -6.111 -19.550 -23.021 1.00 18.59 158 PRO B C 1
ATOM 3165 O O . PRO B 1 158 ? -5.663 -19.670 -24.167 1.00 19.06 158 PRO B O 1
ATOM 3169 N N . THR B 1 159 ? -7.406 -19.438 -22.746 1.00 17.76 159 THR B N 1
ATOM 3170 C CA . THR B 1 159 ? -8.416 -19.297 -23.786 1.00 17.76 159 THR B CA 1
ATOM 3171 C C . THR B 1 159 ? -9.394 -18.194 -23.432 1.00 17.29 159 THR B C 1
ATOM 3172 O O . THR B 1 159 ? -9.575 -17.856 -22.265 1.00 16.75 159 THR B O 1
ATOM 3176 N N . TYR B 1 160 ? -10.049 -17.668 -24.457 1.00 16.55 160 TYR B N 1
ATOM 3177 C CA . TYR B 1 160 ? -11.034 -16.613 -24.292 1.00 16.82 160 TYR B CA 1
ATOM 3178 C C . TYR B 1 160 ? -12.059 -16.977 -23.216 1.00 17.48 160 TYR B C 1
ATOM 3179 O O . TYR B 1 160 ? -12.306 -16.190 -22.314 1.00 16.63 160 TYR B O 1
ATOM 3188 N N . GLU B 1 161 ? -12.616 -18.188 -23.291 1.00 18.76 161 GLU B N 1
ATOM 3189 C CA . GLU B 1 161 ? -13.644 -18.633 -22.348 1.00 20.44 161 GLU B CA 1
ATOM 3190 C C . GLU B 1 161 ? -13.148 -18.601 -20.902 1.00 18.91 161 GLU B C 1
ATOM 3191 O O . GLU B 1 161 ? -13.820 -18.088 -20.012 1.00 18.71 161 GLU B O 1
ATOM 3197 N N . THR B 1 162 ? -11.959 -19.138 -20.676 1.00 18.72 162 THR B N 1
ATOM 3198 C CA . THR B 1 162 ? -11.412 -19.213 -19.333 1.00 19.29 162 THR B CA 1
ATOM 3199 C C . THR B 1 162 ? -10.996 -17.827 -18.812 1.00 18.04 162 THR B C 1
ATOM 3200 O O . THR B 1 162 ? -11.191 -17.510 -17.635 1.00 17.28 162 THR B O 1
ATOM 3204 N N . ALA B 1 163 ? -10.456 -16.993 -19.697 1.00 16.68 163 ALA B N 1
ATOM 3205 C CA . ALA B 1 163 ? -10.078 -15.629 -19.321 1.00 15.83 163 ALA B CA 1
ATOM 3206 C C . ALA B 1 163 ? -11.310 -14.789 -18.996 1.00 15.76 163 ALA B C 1
ATOM 3207 O O . ALA B 1 163 ? -11.302 -14.033 -18.030 1.00 15.87 163 ALA B O 1
ATOM 3209 N N . LEU B 1 164 ? -12.365 -14.934 -19.796 1.00 15.85 164 LEU B N 1
ATOM 3210 C CA . LEU B 1 164 ? -13.616 -14.214 -19.556 1.00 16.74 164 LEU B CA 1
ATOM 3211 C C . LEU B 1 164 ? -14.179 -14.595 -18.184 1.00 17.34 164 LEU B C 1
ATOM 3212 O O . LEU B 1 164 ? -14.510 -13.726 -17.373 1.00 17.28 164 LEU B O 1
ATOM 3217 N N . LYS B 1 165 ? -14.253 -15.896 -17.928 1.00 17.75 165 LYS B N 1
ATOM 3218 C CA . LYS B 1 165 ? -14.765 -16.409 -16.663 1.00 18.97 165 LYS B CA 1
ATOM 3219 C C . LYS B 1 165 ? -13.978 -15.875 -15.466 1.00 17.85 165 LYS B C 1
ATOM 3220 O O . LYS B 1 165 ? -14.566 -15.534 -14.433 1.00 19.04 165 LYS B O 1
ATOM 3226 N N . ASN B 1 166 ? -12.655 -15.800 -15.612 1.00 16.69 166 ASN B N 1
ATOM 3227 C CA . ASN B 1 166 ? -11.762 -15.408 -14.514 1.00 16.24 166 ASN B CA 1
ATOM 3228 C C . ASN B 1 166 ? -11.356 -13.933 -14.498 1.00 15.46 166 ASN B C 1
ATOM 3229 O O . ASN B 1 166 ? -10.546 -13.517 -13.674 1.00 15.94 166 ASN B O 1
ATOM 3234 N N . GLY B 1 167 ? -11.926 -13.142 -15.395 1.00 14.54 167 GLY B N 1
ATOM 3235 C CA . GLY B 1 167 ? -11.738 -11.699 -15.364 1.00 14.06 167 GLY B CA 1
ATOM 3236 C C . GLY B 1 167 ? -10.334 -11.262 -15.726 1.00 13.61 167 GLY B C 1
ATOM 3237 O O . GLY B 1 167 ? -9.749 -10.426 -15.042 1.00 13.19 167 GLY B O 1
ATOM 3238 N N . VAL B 1 168 ? -9.807 -11.819 -16.812 1.00 13.08 168 VAL B N 1
ATOM 3239 C CA . VAL B 1 168 ? -8.494 -11.428 -17.340 1.00 13.00 168 VAL B CA 1
ATOM 3240 C C . VAL B 1 168 ? -8.645 -11.019 -18.807 1.00 12.89 168 VAL B C 1
ATOM 3241 O O . VAL B 1 168 ? -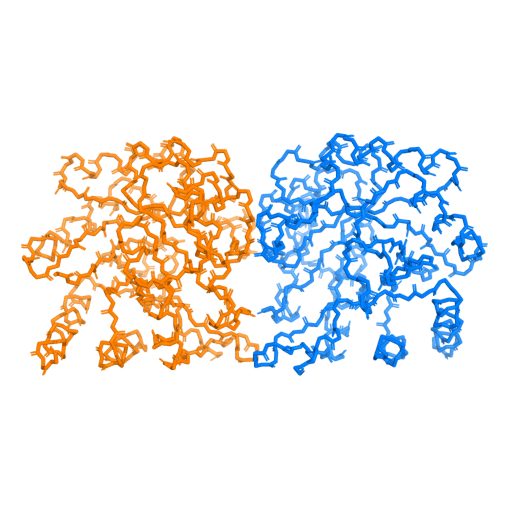9.112 -11.802 -19.625 1.00 13.19 168 VAL B O 1
ATOM 3245 N N . TRP B 1 169 ? -8.277 -9.771 -19.112 1.00 12.50 169 TRP B N 1
ATOM 3246 C CA . TRP B 1 169 ? -8.440 -9.194 -20.447 1.00 12.51 169 TRP B CA 1
ATOM 3247 C C . TRP B 1 169 ? -7.110 -8.705 -20.996 1.00 12.31 169 TRP B C 1
ATOM 3248 O O . TRP B 1 169 ? -6.188 -8.373 -20.239 1.00 12.51 169 TRP B O 1
ATOM 3259 N N . LEU B 1 170 ? -7.042 -8.636 -22.318 1.00 12.19 170 LEU B N 1
ATOM 3260 C CA . LEU B 1 170 ? -5.902 -8.072 -23.030 1.00 12.43 170 LEU B CA 1
ATOM 3261 C C . LEU B 1 170 ? -6.303 -6.758 -23.675 1.00 12.49 170 LEU B C 1
ATOM 3262 O O . LEU B 1 170 ? -7.442 -6.604 -24.104 1.00 13.02 170 LEU B O 1
ATOM 3267 N N . CYS B 1 171 ? -5.377 -5.805 -23.732 1.00 12.53 171 CYS B N 1
ATOM 3268 C CA . CYS B 1 171 ? -5.670 -4.509 -24.301 1.00 12.60 171 CYS B CA 1
ATOM 3269 C C . CYS B 1 171 ? -4.625 -4.111 -25.349 1.00 12.66 171 CYS B C 1
ATOM 3270 O O . CYS B 1 171 ? -3.424 -4.027 -25.060 1.00 13.10 171 CYS B O 1
ATOM 3273 N N . GLU B 1 172 ? -5.103 -3.902 -26.573 1.00 12.36 172 GLU B N 1
ATOM 3274 C CA . GLU B 1 172 ? -4.272 -3.437 -27.695 1.00 12.43 172 GLU B CA 1
ATOM 3275 C C . GLU B 1 172 ? -4.019 -1.936 -27.610 1.00 12.60 172 GLU B C 1
ATOM 3276 O O . GLU B 1 172 ? -4.966 -1.163 -27.494 1.00 12.15 172 GLU B O 1
ATOM 3282 N N . ARG B 1 173 ? -2.759 -1.513 -27.692 1.00 12.56 173 ARG B N 1
ATOM 3283 C CA . ARG B 1 173 ? -2.440 -0.074 -27.666 1.00 13.80 173 ARG B CA 1
ATOM 3284 C C . ARG B 1 173 ? -1.342 0.323 -28.664 1.00 13.17 173 ARG B C 1
ATOM 3285 O O . ARG B 1 173 ? -0.700 1.361 -28.507 1.00 13.56 173 ARG B O 1
ATOM 3293 N N . GLY B 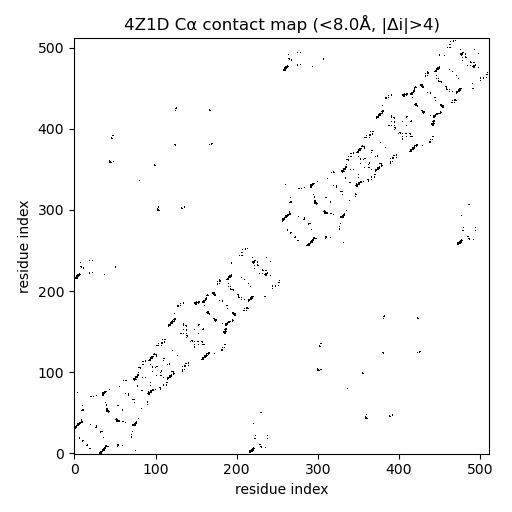1 174 ? -1.170 -0.487 -29.705 1.00 12.98 174 GLY B N 1
ATOM 3294 C CA . GLY B 1 174 ? -0.210 -0.198 -30.769 1.00 13.01 174 GLY B CA 1
ATOM 3295 C C . GLY B 1 174 ? 1.145 -0.849 -30.567 1.00 13.11 174 GLY B C 1
ATOM 3296 O O . GLY B 1 174 ? 1.470 -1.336 -29.477 1.00 12.45 174 GLY B O 1
ATOM 3297 N N . SER B 1 175 ? 1.937 -0.834 -31.636 1.00 12.78 175 SER B N 1
ATOM 3298 C CA . SER B 1 175 ? 3.251 -1.459 -31.667 1.00 12.72 175 SER B CA 1
ATOM 3299 C C . SER B 1 175 ? 4.282 -0.485 -32.198 1.00 12.74 175 SER B C 1
ATOM 3300 O O . SER B 1 175 ? 3.977 0.356 -33.048 1.00 12.50 175 SER B O 1
ATOM 3303 N N . SER B 1 176 ? 5.515 -0.624 -31.733 1.00 13.09 176 SER B N 1
ATOM 3304 C CA . SER B 1 176 ? 6.595 0.247 -32.184 1.00 13.89 176 SER B CA 1
ATOM 3305 C C . SER B 1 176 ? 6.793 0.091 -33.686 1.00 14.37 176 SER B C 1
ATOM 3306 O O . SER B 1 176 ? 6.871 -1.020 -34.193 1.00 14.63 176 SER B O 1
ATOM 3309 N N . PHE B 1 177 ? 6.877 1.214 -34.380 1.00 15.15 177 PHE B N 1
ATOM 3310 C CA . PHE B 1 177 ? 7.036 1.230 -35.836 1.00 15.99 177 PHE B CA 1
ATOM 3311 C C . PHE B 1 177 ? 8.130 2.236 -36.176 1.00 16.89 177 PHE B C 1
ATOM 3312 O O . PHE B 1 177 ? 7.865 3.362 -36.571 1.00 17.37 177 PHE B O 1
ATOM 3320 N N . GLY B 1 178 ? 9.373 1.816 -35.987 1.00 17.51 178 GLY B N 1
ATOM 3321 C CA . GLY B 1 178 ? 10.504 2.724 -36.094 1.00 18.63 178 GLY B CA 1
ATOM 3322 C C . GLY B 1 178 ? 10.549 3.623 -34.878 1.00 19.02 178 GLY B C 1
ATOM 3323 O O . GLY B 1 178 ? 10.195 3.194 -33.784 1.00 22.73 178 GLY B O 1
ATOM 3324 N N . TYR B 1 179 ? 10.984 4.865 -35.059 1.00 18.21 179 TYR B N 1
ATOM 3325 C CA . TYR B 1 179 ? 11.061 5.818 -33.956 1.00 18.05 179 TYR B CA 1
ATOM 3326 C C . TYR B 1 179 ? 9.834 6.714 -33.901 1.00 19.73 179 TYR B C 1
ATOM 3327 O O . TYR B 1 179 ? 9.348 7.151 -34.929 1.00 20.36 179 TYR B O 1
ATOM 3336 N N . GLY B 1 180 ? 9.331 6.952 -32.688 1.00 21.22 180 GLY B N 1
ATOM 3337 C CA . GLY B 1 180 ? 8.260 7.921 -32.443 1.00 21.78 180 GLY B CA 1
ATOM 3338 C C . GLY B 1 180 ? 6.963 7.647 -33.185 1.00 22.11 180 GLY B C 1
ATOM 3339 O O . GLY B 1 180 ? 6.206 8.574 -33.478 1.00 22.46 180 GLY B O 1
ATOM 3340 N N . ASN B 1 181 ? 6.694 6.376 -33.470 1.00 20.97 181 ASN B N 1
ATOM 3341 C CA . ASN B 1 181 ? 5.531 5.998 -34.253 1.00 21.60 181 ASN B CA 1
ATOM 3342 C C . ASN B 1 181 ? 4.940 4.705 -33.717 1.00 20.17 181 ASN B C 1
ATOM 3343 O O . ASN B 1 181 ? 5.664 3.738 -33.495 1.00 19.76 181 ASN B O 1
ATOM 3348 N N . LEU B 1 182 ? 3.629 4.684 -33.489 1.00 17.38 182 LEU B N 1
ATOM 3349 C CA . LEU B 1 182 ? 2.971 3.424 -33.222 1.00 16.29 182 LEU B CA 1
ATOM 3350 C C . LEU B 1 182 ? 2.025 3.085 -34.349 1.00 15.19 182 LEU B C 1
ATOM 3351 O O . LEU B 1 182 ? 1.329 3.955 -34.865 1.00 15.18 182 LEU B O 1
ATOM 3356 N N . VAL B 1 183 ? 2.011 1.810 -34.708 1.00 13.93 183 VAL B N 1
ATOM 3357 C CA . VAL B 1 183 ? 1.083 1.280 -35.703 1.00 13.48 183 VAL B CA 1
ATOM 3358 C C . VAL B 1 183 ? 0.173 0.272 -34.998 1.00 13.23 183 VAL B C 1
ATOM 3359 O O . VAL B 1 183 ? 0.622 -0.462 -34.119 1.00 13.70 183 VAL B O 1
ATOM 3363 N N . VAL B 1 184 ? -1.109 0.247 -35.357 1.00 12.66 184 VAL B N 1
ATOM 3364 C CA . VAL B 1 184 ? -1.993 -0.780 -34.834 1.00 12.47 184 VAL B CA 1
ATOM 3365 C C . VAL B 1 184 ? -2.106 -1.881 -35.879 1.00 12.32 184 VAL B C 1
ATOM 3366 O O . VAL B 1 184 ? -2.635 -1.671 -36.970 1.00 12.38 184 VAL B O 1
ATOM 3370 N N . ASP B 1 185 ? -1.560 -3.040 -35.548 1.00 12.02 185 ASP B N 1
ATOM 3371 C CA . ASP B 1 185 ? -1.684 -4.221 -36.390 1.00 11.92 185 ASP B CA 1
ATOM 3372 C C . ASP B 1 185 ? -3.022 -4.855 -36.039 1.00 11.92 185 ASP B C 1
ATOM 3373 O O . ASP B 1 185 ? -3.150 -5.525 -35.011 1.00 11.66 185 ASP B O 1
ATOM 3378 N N . MET B 1 186 ? -4.024 -4.617 -36.875 1.00 11.99 186 MET B N 1
ATOM 3379 C CA . MET B 1 186 ? -5.381 -5.096 -36.590 1.00 12.23 186 MET B CA 1
ATOM 3380 C C . MET B 1 186 ? -5.458 -6.625 -36.476 1.00 12.22 186 MET B C 1
ATOM 3381 O O . MET B 1 186 ? -6.362 -7.155 -35.824 1.00 12.48 186 MET B O 1
ATOM 3386 N N . ARG B 1 187 ? -4.503 -7.337 -37.076 1.00 12.06 187 ARG B N 1
ATOM 3387 C CA . ARG B 1 187 ? -4.444 -8.796 -36.929 1.00 12.57 187 ARG B CA 1
ATOM 3388 C C . ARG B 1 187 ? -4.326 -9.186 -35.458 1.00 13.07 187 ARG B C 1
ATOM 3389 O O . ARG B 1 187 ? -4.833 -10.230 -35.039 1.00 13.49 187 ARG B O 1
ATOM 3397 N N . SER B 1 188 ? -3.658 -8.336 -34.685 1.00 13.57 188 SER B N 1
ATOM 3398 C CA . SER B 1 188 ? -3.454 -8.562 -33.247 1.00 14.06 188 SER B CA 1
ATOM 3399 C C . SER B 1 188 ? -4.762 -8.726 -32.466 1.00 13.85 188 SER B C 1
ATOM 3400 O O . SER B 1 188 ? -4.832 -9.473 -31.482 1.00 13.66 188 SER B O 1
ATOM 3403 N N . LEU B 1 189 ? -5.788 -8.007 -32.889 1.00 13.48 189 LEU B N 1
ATOM 3404 C CA . LEU B 1 189 ? -7.098 -8.094 -32.232 1.00 13.81 189 LEU B CA 1
ATOM 3405 C C . LEU B 1 189 ? -7.663 -9.505 -32.334 1.00 14.80 189 LEU B C 1
ATOM 3406 O O . LEU B 1 189 ? -8.189 -10.042 -31.364 1.00 15.43 189 LEU B O 1
ATOM 3411 N N . LYS B 1 190 ? -7.515 -10.109 -33.507 1.00 15.05 190 LYS B N 1
ATOM 3412 C CA . LYS B 1 190 ? -7.948 -11.477 -33.735 1.00 16.37 190 LYS B CA 1
ATOM 3413 C C . LYS B 1 190 ? -7.054 -12.454 -32.983 1.00 15.62 190 LYS B C 1
ATOM 3414 O O . LYS B 1 190 ? -7.539 -13.366 -32.319 1.00 16.00 190 LYS B O 1
ATOM 3420 N N . ILE B 1 191 ? -5.745 -12.255 -33.092 1.00 15.05 191 ILE B N 1
ATOM 3421 C CA . ILE B 1 191 ? -4.769 -13.171 -32.493 1.00 15.08 191 ILE B CA 1
ATOM 3422 C C . ILE B 1 191 ? -4.916 -13.222 -30.970 1.00 14.71 191 ILE B C 1
ATOM 3423 O O . ILE B 1 191 ? -4.967 -14.298 -30.382 1.00 14.81 191 ILE B O 1
ATOM 3428 N N . MET B 1 192 ? -5.003 -12.058 -30.336 1.00 14.01 192 MET B N 1
ATOM 3429 C CA . MET B 1 192 ? -5.112 -11.999 -28.877 1.00 13.67 192 MET B CA 1
ATOM 3430 C C . MET B 1 192 ? -6.457 -12.523 -28.373 1.00 13.89 192 MET B C 1
ATOM 3431 O O . MET B 1 192 ? -6.546 -13.036 -27.268 1.00 13.44 192 MET B O 1
ATOM 3436 N N . ARG B 1 193 ? -7.499 -12.417 -29.189 1.00 14.03 193 ARG B N 1
ATOM 3437 C CA . ARG B 1 193 ? -8.830 -12.841 -28.753 1.00 14.44 193 ARG B CA 1
ATOM 3438 C C . ARG B 1 193 ? -8.963 -14.356 -28.619 1.00 14.97 193 ARG B C 1
ATOM 3439 O O . ARG B 1 193 ? -9.956 -14.831 -28.058 1.00 15.09 193 ARG B O 1
ATOM 3447 N N . GLU B 1 194 ? -7.993 -15.115 -29.134 1.00 15.66 194 GLU B N 1
ATOM 3448 C CA . GLU B 1 194 ? -7.920 -16.556 -28.857 1.00 17.11 194 GLU B CA 1
ATOM 3449 C C . GLU B 1 194 ? -7.669 -16.797 -27.366 1.00 16.46 194 GLU B C 1
ATOM 3450 O O . GLU B 1 194 ? -8.129 -17.794 -26.810 1.00 16.47 194 GLU B O 1
ATOM 3456 N N . PHE B 1 195 ? -6.951 -15.874 -26.727 1.00 15.35 195 PHE B N 1
ATOM 3457 C CA . PHE B 1 195 ? -6.464 -16.048 -25.362 1.00 15.23 195 PHE B CA 1
ATOM 3458 C C . PHE B 1 195 ? -7.302 -15.343 -24.290 1.00 14.29 195 PHE B C 1
ATOM 3459 O O . PHE B 1 195 ? -7.257 -15.748 -23.127 1.00 13.95 195 PHE B O 1
ATOM 3467 N N . ALA B 1 196 ? -8.018 -14.278 -24.655 1.00 13.11 196 ALA B N 1
ATOM 3468 C CA . ALA B 1 196 ? -8.737 -13.459 -23.679 1.00 13.09 196 ALA B CA 1
ATOM 3469 C C . ALA B 1 196 ? -9.617 -12.439 -24.382 1.00 12.75 196 ALA B C 1
ATOM 3470 O O . ALA B 1 196 ? -9.370 -12.133 -25.548 1.00 13.28 196 ALA B O 1
ATOM 3472 N N . PRO B 1 197 ? -10.612 -11.877 -23.671 1.00 12.96 197 PRO B N 1
ATOM 3473 C CA . PRO B 1 197 ? -11.322 -10.719 -24.214 1.00 12.57 197 PRO B CA 1
ATOM 3474 C C . PRO B 1 197 ? -10.356 -9.592 -24.535 1.00 12.54 197 PRO B C 1
ATOM 3475 O O . PRO B 1 197 ? -9.336 -9.451 -23.865 1.00 12.65 197 PRO 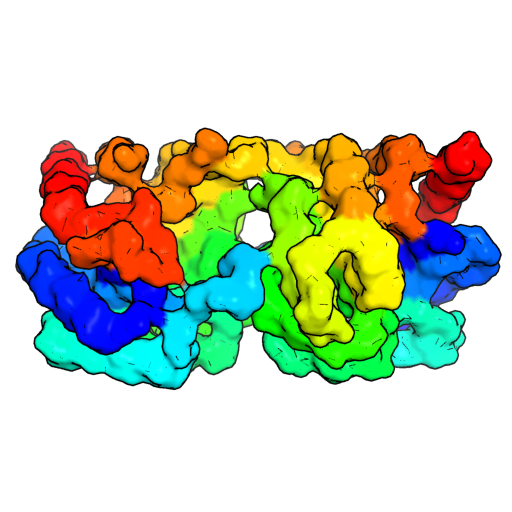B O 1
ATOM 3479 N N . VAL B 1 198 ? -10.668 -8.820 -25.568 1.00 12.07 198 VAL B N 1
ATOM 3480 C CA . VAL B 1 198 ? -9.752 -7.814 -26.074 1.00 12.16 198 VAL B CA 1
ATOM 3481 C C . VAL B 1 198 ? -10.388 -6.434 -26.041 1.00 12.01 198 VAL B C 1
ATOM 3482 O O . VAL B 1 198 ? -11.452 -6.218 -26.605 1.00 11.85 198 VAL B O 1
ATOM 3486 N N . ILE B 1 199 ? -9.698 -5.504 -25.389 1.00 12.03 199 ILE B N 1
ATOM 3487 C CA . ILE B 1 199 ? -10.068 -4.103 -25.349 1.00 12.10 199 ILE B CA 1
ATOM 3488 C C . ILE B 1 199 ? -9.152 -3.359 -26.311 1.00 11.99 199 ILE B C 1
ATOM 3489 O O . ILE B 1 199 ? -7.967 -3.675 -26.396 1.00 12.24 199 ILE B O 1
ATOM 3494 N N . PHE B 1 200 ? -9.696 -2.412 -27.074 1.00 11.81 200 PHE B N 1
ATOM 3495 C CA . PHE B 1 200 ? -8.871 -1.556 -27.916 1.00 11.70 200 PHE B CA 1
ATOM 3496 C C . PHE B 1 200 ? -8.721 -0.168 -27.294 1.00 11.58 200 PHE B C 1
ATOM 3497 O O . PHE B 1 200 ? -9.722 0.510 -27.056 1.00 11.21 200 PHE B O 1
ATOM 3505 N N . ASP B 1 201 ? -7.472 0.237 -27.056 1.00 11.37 201 ASP B N 1
ATOM 3506 C CA . ASP B 1 201 ? -7.119 1.568 -26.536 1.00 11.64 201 ASP B CA 1
ATOM 3507 C C . ASP B 1 201 ? -6.912 2.508 -27.723 1.00 12.02 201 ASP B C 1
ATOM 3508 O O . ASP B 1 201 ? -5.887 2.445 -28.415 1.00 12.11 201 ASP B O 1
ATOM 3513 N N . ALA B 1 202 ? -7.887 3.385 -27.941 1.00 12.55 202 ALA B N 1
ATOM 3514 C CA . ALA B 1 202 ? -7.916 4.265 -29.104 1.00 13.42 202 ALA B CA 1
ATOM 3515 C C . ALA B 1 202 ? -7.137 5.551 -28.878 1.00 14.34 202 ALA B C 1
ATOM 3516 O O . ALA B 1 202 ? -6.911 6.299 -29.821 1.00 15.78 202 ALA B O 1
ATOM 3518 N N . THR B 1 203 ? -6.745 5.809 -27.629 1.00 14.12 203 THR B N 1
ATOM 3519 C CA . THR B 1 203 ? -6.047 7.042 -27.248 1.00 14.60 203 THR B CA 1
ATOM 3520 C C . THR B 1 203 ? -4.539 6.968 -27.399 1.00 14.78 203 THR B C 1
ATOM 3521 O O . THR B 1 203 ? -3.922 7.874 -27.966 1.00 15.47 203 THR B O 1
ATOM 3525 N N . HIS B 1 204 ? -3.943 5.921 -26.838 1.00 14.44 204 HIS B N 1
ATOM 3526 C CA . HIS B 1 204 ? -2.486 5.820 -26.742 1.00 15.04 204 HIS B CA 1
ATOM 3527 C C . HIS B 1 204 ? -1.866 5.088 -27.927 1.00 16.00 204 HIS B C 1
ATOM 3528 O O . HIS B 1 204 ? -0.653 4.921 -27.971 1.00 18.69 204 HIS B O 1
ATOM 3535 N N . SER B 1 205 ? -2.685 4.675 -28.887 1.00 16.02 205 SER B N 1
ATOM 3536 C CA . SER B 1 205 ? -2.226 3.846 -30.002 1.00 16.44 205 SER B CA 1
ATOM 3537 C C . SER B 1 205 ? -1.967 4.618 -31.297 1.00 18.29 205 SER B C 1
ATOM 3538 O O . SER B 1 205 ? -1.694 3.998 -32.319 1.00 18.80 205 SER B O 1
ATOM 3541 N N . VAL B 1 206 ? -2.021 5.949 -31.253 1.00 20.02 206 VAL B N 1
ATOM 3542 C CA . VAL B 1 206 ? -2.095 6.779 -32.485 1.00 22.45 206 VAL B CA 1
ATOM 3543 C C . VAL B 1 206 ? -0.800 7.476 -32.893 1.00 24.24 206 VAL B C 1
ATOM 3544 O O . VAL B 1 206 ? -0.723 8.042 -33.996 1.00 24.29 206 VAL B O 1
ATOM 3548 N N . GLN B 1 207 ? 0.205 7.434 -32.022 1.00 25.68 207 GLN B N 1
ATOM 3549 C CA . GLN B 1 207 ? 1.414 8.250 -32.179 1.00 28.02 207 GLN B CA 1
ATOM 3550 C C . GLN B 1 207 ? 2.009 8.221 -33.590 1.00 29.31 207 GLN B C 1
ATOM 3551 O O . GLN B 1 207 ? 2.246 7.151 -34.155 1.00 26.95 207 GLN B O 1
ATOM 3557 N N . MET B 1 208 ? 2.262 9.409 -34.139 1.00 31.26 208 MET B N 1
ATOM 3558 C CA . MET B 1 208 ? 2.868 9.567 -35.458 1.00 34.20 208 MET B CA 1
ATOM 3559 C C . MET B 1 208 ? 3.894 10.701 -35.361 1.00 36.29 208 MET B C 1
ATOM 3560 O O . MET B 1 208 ? 3.631 11.707 -34.698 1.00 38.04 208 MET B O 1
ATOM 3565 N N . PRO B 1 209 ? 5.064 10.548 -36.014 1.00 38.18 209 PRO B N 1
ATOM 3566 C CA . PRO B 1 209 ? 6.101 11.591 -35.951 1.00 38.89 209 PRO B CA 1
ATOM 3567 C C . PRO B 1 209 ? 5.678 12.932 -36.564 1.00 39.95 209 PRO B C 1
ATOM 3568 O O . PRO B 1 209 ? 4.683 13.002 -37.289 1.00 41.61 209 PRO B O 1
ATOM 3572 N N . SER B 1 221 ? -7.898 13.715 -35.657 1.00 28.07 221 SER B N 1
ATOM 3573 C CA . SER B 1 221 ? -7.448 12.613 -34.808 1.00 25.09 221 SER B CA 1
ATOM 3574 C C . SER B 1 221 ? -7.708 11.264 -35.475 1.00 24.04 221 SER B C 1
ATOM 3575 O O . SER B 1 221 ? -8.718 11.063 -36.157 1.00 24.90 221 SER B O 1
ATOM 3578 N N . PHE B 1 222 ? -6.782 10.340 -35.267 1.00 21.16 222 PHE B N 1
ATOM 3579 C CA . PHE B 1 222 ? -6.904 8.987 -35.801 1.00 19.96 222 PHE B CA 1
ATOM 3580 C C . PHE B 1 222 ? -7.652 8.050 -34.855 1.00 18.82 222 PHE B C 1
ATOM 3581 O O . PHE B 1 222 ? -7.932 6.900 -35.206 1.00 17.95 222 PHE B O 1
ATOM 3589 N N . ALA B 1 223 ? -7.982 8.525 -33.658 1.00 17.90 223 ALA B N 1
ATOM 3590 C CA . ALA B 1 223 ? -8.660 7.680 -32.680 1.00 17.83 223 ALA B CA 1
ATOM 3591 C C . ALA B 1 223 ? -10.000 7.124 -33.191 1.00 18.01 223 ALA B C 1
ATOM 3592 O O . ALA B 1 223 ? -10.232 5.908 -33.119 1.00 17.16 223 ALA B O 1
ATOM 3594 N N . PRO B 1 224 ? -10.888 7.993 -33.703 1.00 18.37 224 PRO B N 1
ATOM 3595 C CA . PRO B 1 224 ? -12.135 7.436 -34.226 1.00 18.84 224 PRO B CA 1
ATOM 3596 C C . PRO B 1 224 ? -11.945 6.453 -35.388 1.00 18.42 224 PRO B C 1
ATOM 3597 O O . PRO B 1 224 ? -12.637 5.439 -35.459 1.00 17.65 224 PRO B O 1
ATOM 3601 N N . ILE B 1 225 ? -10.998 6.731 -36.271 1.00 18.11 225 ILE B N 1
ATOM 3602 C CA . ILE B 1 225 ? -10.774 5.876 -37.426 1.00 18.96 225 ILE B CA 1
ATOM 3603 C C . ILE B 1 225 ? -10.273 4.492 -37.001 1.00 17.11 225 ILE B C 1
ATOM 3604 O O . ILE B 1 225 ? -10.735 3.457 -37.514 1.00 16.18 225 ILE B O 1
ATOM 3609 N N . LEU B 1 226 ? -9.330 4.465 -36.064 1.00 15.25 226 LEU B N 1
ATOM 3610 C CA . LEU B 1 226 ? -8.797 3.198 -35.590 1.00 14.85 226 LEU B CA 1
ATOM 3611 C C . LEU B 1 226 ? -9.826 2.442 -34.758 1.00 14.08 226 LEU B C 1
ATOM 3612 O O . LEU B 1 226 ? -9.875 1.218 -34.811 1.00 13.94 226 LEU B O 1
ATOM 3617 N N . ALA B 1 227 ? -10.648 3.165 -33.999 1.00 13.56 227 ALA B N 1
ATOM 3618 C CA . ALA B 1 227 ? -11.712 2.527 -33.210 1.00 13.67 227 ALA B CA 1
ATOM 3619 C C . ALA B 1 227 ? -12.779 1.891 -34.109 1.00 13.69 227 ALA B C 1
ATOM 3620 O O . ALA B 1 227 ? -13.284 0.798 -33.797 1.00 13.46 227 ALA B O 1
ATOM 3622 N N . ARG B 1 228 ? -13.120 2.553 -35.214 1.00 14.47 228 ARG B N 1
ATOM 3623 C CA . ARG B 1 228 ? -14.076 1.977 -36.171 1.00 14.74 228 ARG B CA 1
ATOM 3624 C C . ARG B 1 228 ? -13.501 0.702 -36.779 1.00 14.24 228 ARG B C 1
ATOM 3625 O O . ARG B 1 228 ? -14.194 -0.306 -36.885 1.00 14.12 228 ARG B O 1
ATOM 3633 N N . ALA B 1 229 ? -12.230 0.746 -37.168 1.00 13.69 229 ALA B N 1
ATOM 3634 C CA . ALA B 1 229 ? -11.558 -0.440 -37.702 1.00 13.28 229 ALA B CA 1
ATOM 3635 C C . ALA B 1 229 ? -11.587 -1.570 -36.694 1.00 13.07 229 ALA B C 1
ATOM 3636 O O . ALA B 1 229 ? -11.935 -2.700 -37.026 1.00 12.93 229 ALA B O 1
ATOM 3638 N N . ALA B 1 230 ? -11.224 -1.262 -35.452 1.00 12.63 230 ALA B N 1
ATOM 3639 C CA . ALA B 1 230 ? -11.203 -2.269 -34.408 1.00 12.70 230 ALA B CA 1
ATOM 3640 C C . ALA B 1 230 ? -12.586 -2.885 -34.187 1.00 12.79 230 ALA B C 1
ATOM 3641 O O . ALA B 1 230 ? -12.705 -4.104 -34.074 1.00 12.75 230 ALA B O 1
ATOM 3643 N N . ALA B 1 231 ? -13.621 -2.049 -34.141 1.00 12.97 231 ALA B N 1
ATOM 3644 C CA . ALA B 1 231 ? -14.998 -2.526 -33.996 1.00 13.23 231 ALA B CA 1
ATOM 3645 C C . ALA B 1 231 ? -15.359 -3.527 -35.096 1.00 13.58 231 ALA B C 1
ATOM 3646 O O . ALA B 1 231 ? -15.989 -4.560 -34.842 1.00 13.73 231 ALA B O 1
ATOM 3648 N N . ALA B 1 232 ? -14.937 -3.221 -36.315 1.00 13.82 232 ALA B N 1
ATOM 3649 C CA . ALA B 1 232 ? -15.209 -4.075 -37.467 1.00 14.44 232 ALA B CA 1
ATOM 3650 C C . ALA B 1 232 ? -14.458 -5.407 -37.409 1.00 14.59 232 ALA B C 1
ATOM 3651 O O . ALA B 1 232 ? -14.973 -6.440 -37.853 1.00 15.06 232 ALA B O 1
ATOM 3653 N N . VAL B 1 233 ? -13.245 -5.391 -36.857 1.00 14.78 233 VAL B N 1
ATOM 3654 C CA . VAL B 1 233 ? -12.442 -6.609 -36.710 1.00 14.40 233 VAL B CA 1
ATOM 3655 C C . VAL B 1 233 ? -13.057 -7.546 -35.674 1.00 14.72 233 VAL B C 1
ATOM 3656 O O . VAL B 1 233 ? -13.217 -8.743 -35.926 1.00 16.00 233 VAL B O 1
ATOM 3660 N N . GLY B 1 234 ? -13.429 -6.981 -34.527 1.00 14.30 234 GLY B N 1
ATOM 3661 C CA . GLY B 1 234 ? -14.057 -7.719 -33.437 1.00 14.37 234 GLY B CA 1
ATOM 3662 C C . GLY B 1 234 ? -13.314 -7.464 -32.141 1.00 14.20 234 GLY B C 1
ATOM 3663 O O . GLY B 1 234 ? -12.180 -7.924 -31.961 1.00 14.66 234 GLY B O 1
ATOM 3664 N N . ILE B 1 235 ? -13.945 -6.706 -31.251 1.00 13.58 235 ILE B N 1
ATOM 3665 C CA . ILE B 1 235 ? -13.377 -6.406 -29.935 1.00 13.28 235 ILE B CA 1
ATOM 3666 C C . ILE B 1 235 ? -14.454 -6.546 -28.877 1.00 13.25 235 ILE B C 1
ATOM 3667 O O . ILE B 1 235 ? -15.659 -6.434 -29.167 1.00 13.53 235 ILE B O 1
ATOM 3672 N N . ASP B 1 236 ? -14.017 -6.759 -27.644 1.00 13.40 236 ASP B N 1
ATOM 3673 C CA . ASP B 1 236 ? -14.928 -6.842 -26.521 1.00 13.53 236 ASP B CA 1
ATOM 3674 C C . ASP B 1 236 ? -15.202 -5.499 -25.862 1.00 13.47 236 ASP B C 1
ATOM 3675 O O . ASP B 1 236 ? -16.109 -5.393 -25.046 1.00 14.14 236 ASP B O 1
ATOM 3680 N N . GLY B 1 237 ? -14.430 -4.475 -26.216 1.00 13.28 237 GLY B N 1
ATOM 3681 C CA . GLY B 1 237 ? -14.603 -3.170 -25.617 1.00 13.43 237 GLY B CA 1
ATOM 3682 C C . GLY B 1 237 ? -13.622 -2.132 -26.113 1.00 13.44 237 GLY B C 1
ATOM 3683 O O . GLY B 1 237 ? -12.643 -2.447 -26.796 1.00 13.24 237 GLY B O 1
ATOM 3684 N N . LEU B 1 238 ? -13.904 -0.891 -25.744 1.00 13.18 238 LEU B N 1
ATOM 3685 C CA . LEU B 1 238 ? -13.118 0.270 -26.122 1.00 13.79 238 LEU B CA 1
ATOM 3686 C C . LEU B 1 238 ? -12.616 0.963 -24.872 1.00 13.09 238 LEU B C 1
ATOM 3687 O O . LEU B 1 238 ? -13.353 1.101 -23.888 1.00 13.22 238 LEU B O 1
ATOM 3692 N N . PHE B 1 239 ? -11.363 1.400 -24.930 1.00 12.73 239 PHE B N 1
ATOM 3693 C CA . PHE B 1 239 ? -10.733 2.256 -23.930 1.00 12.59 239 PHE B CA 1
ATOM 3694 C C . PHE B 1 239 ? -10.444 3.571 -24.649 1.00 12.70 239 PHE B C 1
ATOM 3695 O O . PHE B 1 239 ? -9.749 3.576 -25.660 1.00 12.20 239 PHE B O 1
ATOM 3703 N N . ALA B 1 240 ? -10.998 4.676 -24.164 1.00 13.10 240 ALA B N 1
ATOM 3704 C CA . ALA B 1 240 ? -10.736 5.977 -24.769 1.00 14.08 240 ALA B CA 1
ATOM 3705 C C . ALA B 1 240 ? -10.761 7.055 -23.709 1.00 15.70 240 ALA B C 1
ATOM 3706 O O . ALA B 1 240 ? -11.741 7.180 -22.970 1.00 16.40 240 ALA B O 1
ATOM 3708 N N . GLU B 1 241 ? -9.688 7.832 -23.642 1.00 16.91 241 GLU B N 1
ATOM 3709 C CA . GLU B 1 241 ? -9.599 8.897 -22.659 1.00 17.95 241 GLU B CA 1
ATOM 3710 C C . GLU B 1 241 ? -10.272 10.172 -23.171 1.00 17.84 241 GLU B C 1
ATOM 3711 O O . GLU B 1 241 ? -10.254 10.488 -24.363 1.00 17.30 241 GLU B O 1
ATOM 3717 N N . THR B 1 242 ? -10.960 10.831 -22.254 1.00 17.11 242 THR B N 1
ATOM 3718 C CA . THR B 1 242 ? -11.811 11.971 -22.557 1.00 16.74 242 THR B CA 1
ATOM 3719 C C . THR B 1 242 ? -11.669 12.996 -21.438 1.00 16.56 242 THR B C 1
ATOM 3720 O O . THR B 1 242 ? -11.403 12.644 -20.289 1.00 15.86 242 THR B O 1
ATOM 3724 N N . HIS B 1 243 ? -11.846 14.265 -21.793 1.00 16.99 243 HIS B N 1
ATOM 3725 C CA . HIS B 1 243 ? -11.642 15.378 -20.880 1.00 17.03 243 HIS B CA 1
ATOM 3726 C C . HIS B 1 243 ? -12.552 16.521 -21.349 1.00 17.66 243 HIS B C 1
ATOM 3727 O O . HIS B 1 243 ? -12.803 16.667 -22.540 1.00 17.29 243 HIS B O 1
ATOM 3734 N N . VAL B 1 244 ? -13.072 17.306 -20.414 1.00 18.12 244 VAL B N 1
ATOM 3735 C CA . VAL B 1 244 ? -14.025 18.378 -20.767 1.00 19.63 244 VAL B CA 1
ATOM 3736 C C . VAL B 1 244 ? -13.381 19.536 -21.541 1.00 20.00 244 VAL B C 1
ATOM 3737 O O . VAL B 1 244 ? -14.042 20.228 -22.326 1.00 20.97 244 VAL B O 1
ATOM 3741 N N . ASP B 1 245 ? -12.096 19.751 -21.282 1.00 20.37 245 ASP B N 1
ATOM 3742 C CA . ASP B 1 245 ? -11.315 20.842 -21.853 1.00 20.59 245 ASP B CA 1
ATOM 3743 C C . ASP B 1 245 ? -9.854 20.393 -22.073 1.00 20.24 245 ASP B C 1
ATOM 3744 O O . ASP B 1 245 ? -8.962 20.776 -21.314 1.00 19.70 245 ASP B O 1
ATOM 3749 N N . PRO B 1 246 ? -9.612 19.567 -23.107 1.00 20.84 246 PRO B N 1
ATOM 3750 C CA . PRO B 1 246 ? -8.294 18.950 -23.297 1.00 21.33 246 PRO B CA 1
ATOM 3751 C C . PRO B 1 246 ? -7.121 19.930 -23.353 1.00 22.11 246 PRO B C 1
ATOM 3752 O O . PRO B 1 246 ? -6.029 19.599 -22.898 1.00 22.15 246 PRO B O 1
ATOM 3756 N N . LYS B 1 247 ? -7.340 21.125 -23.889 1.00 23.29 247 LYS B N 1
ATOM 3757 C CA . LYS B 1 247 ? -6.267 22.128 -23.965 1.00 24.91 247 LYS B CA 1
ATOM 3758 C C . LYS B 1 247 ? -5.772 22.565 -22.576 1.00 24.12 247 LYS B C 1
ATOM 3759 O O . LYS B 1 247 ? -4.645 23.046 -22.439 1.00 24.71 247 LYS B O 1
ATOM 3765 N N . ASN B 1 248 ? -6.605 22.397 -21.551 1.00 22.46 248 ASN B N 1
ATOM 3766 C CA . ASN B 1 248 ? -6.211 22.684 -20.176 1.00 21.72 248 ASN B CA 1
ATOM 3767 C C . ASN B 1 248 ? -5.973 21.426 -19.340 1.00 20.76 248 ASN B C 1
ATOM 3768 O O . ASN B 1 248 ? -5.962 21.495 -18.117 1.00 20.56 248 ASN B O 1
ATOM 3773 N N . ALA B 1 249 ? -5.777 20.280 -19.993 1.00 20.05 249 ALA B N 1
ATOM 3774 C CA . ALA B 1 249 ? -5.543 19.025 -19.274 1.00 19.87 249 ALA B CA 1
ATOM 3775 C C . ALA B 1 249 ? -4.090 18.963 -18.820 1.00 19.88 249 ALA B C 1
ATOM 3776 O O . ALA B 1 249 ? -3.239 19.658 -19.375 1.00 19.78 249 ALA B O 1
ATOM 3778 N N . LEU B 1 250 ? -3.813 18.120 -17.823 1.00 20.30 250 LEU B N 1
ATOM 3779 C CA . LEU B 1 250 ? -2.458 17.986 -17.254 1.00 20.67 250 LEU B CA 1
ATOM 3780 C C . LEU B 1 250 ? -1.708 16.764 -17.778 1.00 20.57 250 LEU B C 1
ATOM 3781 O O . LEU B 1 250 ? -0.520 16.609 -17.510 1.00 20.99 250 LEU B O 1
ATOM 3786 N N . SER B 1 251 ? -2.403 15.898 -18.505 1.00 20.43 251 SER B N 1
ATOM 3787 C CA . SER B 1 251 ? -1.770 14.762 -19.163 1.00 20.11 251 SER B CA 1
ATOM 3788 C C . SER B 1 251 ? -2.567 14.377 -20.397 1.00 19.36 251 SER B C 1
ATOM 3789 O O . SER B 1 251 ? -3.802 14.284 -20.359 1.00 17.50 251 SER B O 1
ATOM 3792 N N . ASP B 1 252 ? -1.849 14.181 -21.497 1.00 18.94 252 ASP B N 1
ATOM 3793 C CA . ASP B 1 252 ? -2.415 13.644 -22.724 1.00 20.32 252 ASP B CA 1
ATOM 3794 C C . ASP B 1 252 ? -3.484 14.536 -23.371 1.00 20.47 252 ASP B C 1
ATOM 3795 O O . ASP B 1 252 ? -4.331 14.040 -24.118 1.00 20.29 252 ASP B O 1
ATOM 3800 N N . GLY B 1 253 ? -3.416 15.846 -23.123 1.00 20.77 253 GLY B N 1
ATOM 3801 C CA . GLY B 1 253 ? -4.395 16.792 -23.665 1.00 21.70 253 GLY B CA 1
ATOM 3802 C C . GLY B 1 253 ? -4.586 16.652 -25.165 1.00 22.51 253 GLY B C 1
ATOM 3803 O O . GLY B 1 253 ? -5.717 16.639 -25.663 1.00 24.17 253 GLY B O 1
ATOM 3804 N N . ALA B 1 254 ? -3.479 16.505 -25.884 1.00 22.73 254 ALA B N 1
ATOM 3805 C CA . ALA B 1 254 ? -3.505 16.421 -27.342 1.00 24.12 254 ALA B CA 1
ATOM 3806 C C . ALA B 1 254 ? -4.267 15.213 -27.894 1.00 24.12 254 ALA B C 1
ATOM 3807 O O . ALA B 1 254 ? -4.755 15.254 -29.024 1.00 25.09 254 ALA B O 1
ATOM 3809 N N . ASN B 1 255 ? -4.366 14.143 -27.107 1.00 23.37 255 ASN B N 1
ATOM 3810 C CA . ASN B 1 255 ? -4.932 12.886 -27.588 1.00 23.90 255 ASN B CA 1
ATOM 3811 C C . ASN B 1 255 ? -6.302 12.520 -27.030 1.00 21.95 255 ASN B C 1
ATOM 3812 O O . ASN B 1 255 ? -6.912 11.558 -27.498 1.00 23.36 255 ASN B O 1
ATOM 3817 N N . MET B 1 256 ? -6.789 13.269 -26.044 1.00 20.57 256 MET B N 1
ATOM 3818 C CA . MET B 1 256 ? -8.097 12.971 -25.473 1.00 19.32 256 MET B CA 1
ATOM 3819 C C . MET B 1 256 ? -9.214 13.541 -26.330 1.00 19.43 256 MET B C 1
ATOM 3820 O O . MET B 1 256 ? -9.040 14.534 -27.049 1.00 19.39 256 MET B O 1
ATOM 3825 N N . LEU B 1 257 ? -10.359 12.879 -26.260 1.00 19.04 257 LEU B N 1
ATOM 3826 C CA . LEU B 1 257 ? -11.549 13.308 -26.968 1.00 19.99 257 LEU B CA 1
ATOM 3827 C C . LEU B 1 257 ? -12.406 14.149 -26.049 1.00 19.82 257 LEU B C 1
ATOM 3828 O O . LEU B 1 257 ? -12.427 13.930 -24.840 1.00 19.46 257 LEU B O 1
ATOM 3833 N N . LYS B 1 258 ? -13.133 15.104 -26.618 1.00 20.57 258 LYS B N 1
ATOM 3834 C CA . LYS B 1 258 ? -14.168 15.772 -25.855 1.00 21.69 258 LYS B CA 1
ATOM 3835 C C . LYS B 1 258 ? -15.327 14.785 -25.705 1.00 20.85 258 LYS B C 1
ATOM 3836 O O . LYS B 1 258 ? -15.502 13.891 -26.536 1.00 19.84 258 LYS B O 1
ATOM 3842 N N . PRO B 1 259 ? -16.115 14.924 -24.631 1.00 20.65 259 PRO B N 1
ATOM 3843 C CA . PRO B 1 259 ? -17.198 13.978 -24.408 1.00 20.81 259 PRO B CA 1
ATOM 3844 C C . PRO B 1 259 ? -18.115 13.773 -25.621 1.00 21.45 259 PRO B C 1
ATOM 3845 O O . PRO B 1 259 ? -18.485 12.640 -25.909 1.00 20.71 259 PRO B O 1
ATOM 3849 N N . ASP B 1 260 ? -18.470 14.849 -26.323 1.00 22.36 260 ASP B N 1
ATOM 3850 C CA . ASP B 1 260 ? -19.341 14.724 -27.501 1.00 23.54 260 ASP B CA 1
ATOM 3851 C C . ASP B 1 260 ? -18.666 13.944 -28.645 1.00 22.58 260 ASP B C 1
ATOM 3852 O O . ASP B 1 260 ? -19.330 13.206 -29.377 1.00 22.06 260 ASP B O 1
ATOM 3857 N N . GLU B 1 261 ? -17.349 14.094 -28.769 1.00 21.82 261 GLU B N 1
ATOM 3858 C CA . GLU B 1 261 ? -16.561 13.312 -29.732 1.00 21.38 261 GLU B CA 1
ATOM 3859 C C . GLU B 1 261 ? -16.559 11.830 -29.358 1.00 20.22 261 GLU B C 1
ATOM 3860 O O . GLU B 1 261 ? -16.723 10.958 -30.214 1.00 21.19 261 GLU B O 1
ATOM 3866 N N . LEU B 1 262 ? -16.393 11.545 -28.074 1.00 19.55 262 LEU B N 1
ATOM 3867 C CA . LEU B 1 262 ? -16.456 10.160 -27.602 1.00 18.84 262 LEU B CA 1
ATOM 3868 C C . LEU B 1 262 ? -17.841 9.556 -27.853 1.00 19.15 262 LEU B C 1
ATOM 3869 O O . LEU B 1 262 ? -17.964 8.402 -28.268 1.00 18.73 262 LEU B O 1
ATOM 3874 N N . GLU B 1 263 ? -18.887 10.332 -27.597 1.00 20.16 263 GLU B N 1
ATOM 3875 C CA . GLU B 1 263 ? -20.245 9.861 -27.837 1.00 21.23 263 GLU B CA 1
ATOM 3876 C C . GLU B 1 263 ? -20.453 9.454 -29.295 1.00 22.30 263 GLU B C 1
ATOM 3877 O O . GLU B 1 263 ? -21.040 8.410 -29.566 1.00 21.51 263 GLU B O 1
ATOM 3883 N N . GLN B 1 264 ? -19.957 10.269 -30.226 1.00 23.67 264 GLN B N 1
ATOM 3884 C CA . GLN B 1 264 ? -20.083 9.953 -31.651 1.00 25.20 264 GLN B CA 1
ATOM 3885 C C . GLN B 1 264 ? -19.350 8.662 -31.977 1.00 24.09 264 GLN B C 1
ATOM 3886 O O . GLN B 1 264 ? -19.870 7.794 -32.687 1.00 24.68 264 GLN B O 1
ATOM 3892 N N . LEU B 1 265 ? -18.144 8.537 -31.444 1.00 23.30 265 LEU B N 1
ATOM 3893 C CA . LEU B 1 265 ? -17.334 7.350 -31.651 1.00 23.07 265 LEU B CA 1
ATOM 3894 C C . LEU B 1 265 ? -18.035 6.078 -31.167 1.00 22.42 265 LEU B C 1
ATOM 3895 O O . LEU B 1 265 ? -18.077 5.068 -31.875 1.00 22.90 265 LEU B O 1
ATOM 3900 N N . VAL B 1 266 ? -18.584 6.131 -29.958 1.00 21.09 266 VAL B N 1
ATOM 3901 C CA . VAL B 1 266 ? -19.285 4.982 -29.379 1.00 20.77 266 VAL B CA 1
ATOM 3902 C C . VAL B 1 266 ? -20.530 4.630 -30.194 1.00 20.71 266 VAL B C 1
ATOM 3903 O O . VAL B 1 266 ? -20.814 3.454 -30.424 1.00 19.35 266 VAL B O 1
ATOM 3907 N N . THR B 1 267 ? -21.256 5.652 -30.640 1.00 21.07 267 THR B N 1
ATOM 3908 C CA . THR B 1 267 ? -22.409 5.464 -31.510 1.00 21.90 267 THR B CA 1
ATOM 3909 C C . THR B 1 267 ? -22.001 4.670 -32.755 1.00 21.40 267 THR B C 1
ATOM 3910 O O . THR B 1 267 ? -22.645 3.681 -33.103 1.00 20.75 267 THR B O 1
ATOM 3914 N N . ASP B 1 268 ? -20.908 5.079 -33.392 1.00 21.72 268 ASP B N 1
ATOM 3915 C CA . ASP B 1 268 ? -20.415 4.391 -34.594 1.00 21.73 268 ASP B CA 1
ATOM 3916 C C . ASP B 1 268 ? -19.952 2.959 -34.304 1.00 21.31 268 ASP B C 1
ATOM 3917 O O . ASP B 1 268 ? -20.258 2.045 -35.067 1.00 20.62 268 ASP B O 1
ATOM 3922 N N . MET B 1 269 ? -19.235 2.766 -33.201 1.00 20.98 269 MET B N 1
ATOM 3923 C CA . MET B 1 269 ? -18.809 1.427 -32.772 1.00 21.32 269 MET B CA 1
ATOM 3924 C C . MET B 1 269 ? -20.008 0.491 -32.628 1.00 19.84 269 MET B C 1
ATOM 3925 O O . MET B 1 269 ? -19.995 -0.643 -33.111 1.00 19.49 269 MET B O 1
ATOM 3930 N N . LEU B 1 270 ? -21.046 0.969 -31.954 1.00 19.17 270 LEU B N 1
ATOM 3931 C CA . LEU B 1 270 ? -22.219 0.142 -31.700 1.00 19.21 270 LEU B CA 1
ATOM 3932 C C . LEU B 1 270 ? -22.966 -0.204 -32.993 1.00 19.08 270 LEU B C 1
ATOM 3933 O O . LEU B 1 270 ? -23.428 -1.330 -33.138 1.00 19.27 270 LEU B O 1
ATOM 3938 N N . LYS B 1 271 ? -23.067 0.753 -33.920 1.00 19.66 271 LYS B N 1
ATOM 3939 C CA . LYS B 1 271 ? -23.660 0.492 -35.237 1.00 20.32 271 LYS B CA 1
ATOM 3940 C C . LYS B 1 271 ? -22.895 -0.595 -35.996 1.00 19.56 271 LYS B C 1
ATOM 3941 O O . LYS B 1 271 ? -23.498 -1.492 -36.590 1.00 19.52 271 LYS B O 1
ATOM 3947 N N . ILE B 1 272 ? -21.567 -0.515 -35.978 1.00 18.25 272 ILE B N 1
ATOM 3948 C CA . ILE B 1 272 ? -20.731 -1.528 -36.629 1.00 18.10 272 ILE B CA 1
ATOM 3949 C C . ILE B 1 272 ? -20.924 -2.896 -35.962 1.00 18.49 272 ILE B C 1
ATOM 3950 O O . ILE B 1 272 ? -21.156 -3.903 -36.643 1.00 18.56 272 ILE B O 1
ATOM 3955 N N . GLN B 1 273 ? -20.856 -2.930 -34.630 1.00 19.24 273 GLN B N 1
ATOM 3956 C CA . GLN B 1 273 ? -20.993 -4.180 -33.887 1.00 20.27 273 GLN B CA 1
ATOM 3957 C C . GLN B 1 273 ? -22.363 -4.838 -34.076 1.00 21.14 273 GLN B C 1
ATOM 3958 O O . GLN B 1 273 ? -22.473 -6.060 -34.060 1.00 22.07 273 GLN B O 1
ATOM 3964 N N . ASN B 1 274 ? -23.393 -4.028 -34.276 1.00 22.38 274 ASN B N 1
ATOM 3965 C CA . ASN B 1 274 ? -24.742 -4.547 -34.492 1.00 24.84 274 ASN B CA 1
ATOM 3966 C C . ASN B 1 274 ? -24.902 -5.322 -35.809 1.00 25.62 274 ASN B C 1
ATOM 3967 O O . ASN B 1 274 ? -25.855 -6.091 -35.964 1.00 25.96 274 ASN B O 1
ATOM 3972 N N . LEU B 1 275 ? -23.982 -5.117 -36.754 1.00 26.19 275 LEU B N 1
ATOM 3973 C CA . LEU B 1 275 ? -24.008 -5.838 -38.030 1.00 27.40 275 LEU B CA 1
ATOM 3974 C C . LEU B 1 275 ? -23.594 -7.311 -37.914 1.00 29.28 275 LEU B C 1
ATOM 3975 O O . LEU B 1 275 ? -23.951 -8.117 -38.774 1.00 30.85 275 LEU B O 1
ATOM 3980 N N . PHE B 1 276 ? -22.844 -7.663 -36.871 1.00 30.71 276 PHE B N 1
ATOM 3981 C CA . PHE B 1 276 ? -22.191 -8.972 -36.795 1.00 32.61 276 PHE B CA 1
ATOM 3982 C C . PHE B 1 276 ? -22.453 -9.707 -35.475 1.00 34.12 276 PHE B C 1
ATOM 3983 O O . PHE B 1 276 ? -23.203 -9.237 -34.615 1.00 36.17 276 PHE B O 1
#

Organism: Helicobacter pylori (strain ATCC 700392 / 26695) (NCBI:txid85962)

Radius of gyration: 23.53 Å; Cα contacts (8 Å, |Δi|>4): 1133; chains: 2; bounding box: 73×49×38 Å

Nearest PDB structures (foldseek):
  4z1d-assembly1_B  TM=1.003E+00  e=1.539E-54  Helicobacter pylori 26695
  4z1b-assembly1_B  TM=9.993E-01  e=1.386E-51  Helicobacter pylori 26695
  4z1b-assembly1_A  TM=9.892E-01  e=1.153E-51  Helicobacter pylori 26695
  6bng-assembly1_B-2  TM=9.519E-01  e=8.500E-31  Acinetobacter baumannii AB307-0294
  1gg0-assembly1_A  TM=9.414E-01  e=1.886E-30  Escherichia coli

B-factor: mean 21.08, std 8.29, range [10.35, 64.2]

Sequence (512 aa):
KSVLIAGPCVIESLENLRSIATKLQPLANNERLDFYFKASFDKANRTSLESYRGPGLEKGLEMLQTIKEEFGYKILTDVHESYQASVAAKVADILQIPAFLCRQTDLIVEVSQTNAIVNIKKGQFMNPKDMQYSVLKALKTRDKSIQSPTYETALKNGVWLCERGSSFGYGNLVVDMRSLKIMREFAPVIFDATHSVQMPSFAPILARAAAAVGIDGLFAETHVDPKNALSDGANMLKPDELEQLVTDMLKIQNLFKSVLIAGPCVIESLENLRSIATKLQPLANNERLDFYFKASFDKANRTSLESYRGPGLEKGLEMLQTIKEEFGYKILTDVHESYQASVAAKVADILQIPAFLCRQTDLIVEVSQTNAIVNIKKGQFMNPKDMQYSVLKALKTRDKSIQSPTYETALKNGVWLCERGSSFGYGNLVVDMRSLKIMREFAPVIFDATHSVQMPSFAPILARAAAAVGIDGLFAETHVDPKNALSDGANMLKPDELEQLVTDMLKIQNLF